Protein 3IFL (pdb70)

Sequence (439 aa):
DVLMTQTTPLSSLPPVSLGDQASSISSCRSSQSIVHSNGNTYLEWYLQKPGQSSPKLLIYKVSNRFSSGVPDRFSGSGSGTDDFTLKISRVEAEDLGIIYYCFQSSHVPLLTFGAGTKLELKGADAAPTVSIFPPSSEQLTSGGASVVCFLNNFYPKDINVKWKIDGSSERQNGVLNSWTDQDSKDSTYSMSSTLTLTKDEEYERHHNSSYTCEATHKTSTSPIVKKSFNRNEQVTLKESGPGIILKPSQTLSLTCSFSGFSLSTSGMSVGWIRQPSGLEWLAHIWWDDDKYYNPSSLKSRLTISKDTTSRRNQVFLKKITSVDDTADTATYYCARRTTTADYFAYWGQGTTLTVSSAKTTPPSVYPLAPGSASMVTLGCCLVKGYFPEPVTVTWNSGSSLSSGVHTFPAVLQSDLYTLSSSVTVPSSTWPSETVTCCNVAHPASSTKVDKKIVPRDAEFRHD

Radius of gyration: 24.7 Å; Cα contacts (8 Å, |Δi|>4): 1200; chains: 3; bounding box: 63×55×64 Å

B-factor: mean 15.8, std 7.46, range [4.6, 49.97]

Foldseek 3Di:
DKAWAKPPQEAADAFFDKDKIKIFIPWFQQAPVRFRFKWKWFDAPPDDIDTAATSFFHGDPPHDPQWGKDDGTGIIMIIGNGHDPVRFGWMWMWGDRDPPTDIYPTHGYAHDADFDFWDKDKDWADPVVVVVWWTKIKMKGDFGPDPDKDKWKDFQRHTDDPQKDKDKDAQDPPGRGIMMMIMRIDTSVVVVVTFKIWIWMDDPVDPGIDIDMDTPVD/DKAKAKDWDQEAEFQAKTKMKIAIPPDFQLDAFKKKWKWWAWCPIDTAKMAHNVGDIDGDVVQVVQWDKGDDRVSRMIMIMGGRDDQRPFTWMKMFMAGPVRGDRPYIHPTDGYGYFPDDADAWDKAWAADDPVQKGKIKIKTDFGDDDDKDKDKPVPPQDPQKDWDDWDDDPRGTITMMMHIGGPVDPPVPWIWMWMDDVVVPDTDIGIHDHD/DDDDDDD

Solvent-accessible surface area: 19887 Å² total; per-residue (Å²): 129,5,122,8,67,8,79,46,97,38,31,56,5,48,98,28,49,120,5,52,1,39,0,162,3,70,85,47,0,72,16,97,76,58,57,21,7,0,0,0,0,4,18,60,116,84,117,26,4,107,6,1,0,44,74,13,65,61,114,50,99,81,15,48,116,41,5,51,8,56,39,83,20,50,83,1,36,1,80,1,64,133,1,62,53,114,3,32,12,51,0,5,0,0,0,0,0,25,25,5,2,24,22,2,72,8,0,96,3,21,46,115,29,85,82,30,57,9,78,8,19,20,1,9,3,7,79,68,3,41,122,85,43,22,0,2,0,0,0,0,0,5,51,0,18,22,60,101,38,83,32,73,3,56,12,70,57,75,97,55,132,115,37,37,68,48,9,136,26,134,40,36,127,182,58,16,10,18,1,3,7,0,17,0,31,6,80,65,84,52,9,103,160,59,60,37,0,14,0,19,0,62,10,149,52,55,143,70,59,43,79,88,46,20,47,70,92,152,203,30,75,9,148,12,60,36,61,34,82,23,92,36,92,76,64,0,55,1,29,0,43,18,55,56,24,37,0,66,69,84,4,13,0,0,0,0,0,13,39,44,138,58,16,53,1,0,0,0,0,6,84,68,64,48,77,44,32,10,80,87,24,91,113,61,4,77,1,45,55,50,53,106,173,33,38,0,48,0,83,2,58,67,2,80,76,78,2,26,6,34,0,12,0,0,29,4,13,47,134,26,18,27,0,25,89,29,1,161,22,18,92,2,25,3,10,65,15,141,82,39,75,14,47,14,20,13,3,7,48,32,119,116,128,112,25,14,0,0,0,3,0,36,14,0,8,40,76,78,17,80,24,59,2,46,97,39,103,38,83,93,41,43,22,55,2,71,26,40,94,49,107,65,49,23,14,17,4,0,0,0,38,3,64,61,89,24,18,80,99,102,81,1,26,0,29,2,25,1,90,53,31,106,26,182,51,96,46,108,3,76,77,146,181,60,67,3,46,15,104

Structure (mmCIF, N/CA/C/O backbone):
data_3IFL
#
_entry.id   3IFL
#
_cell.length_a   42.97
_cell.length_b   85.98
_cell.length_c   57.45
_cell.angle_alpha   90.00
_cell.angle_beta   94.67
_cell.angle_gamma   90.00
#
_symmetry.space_group_name_H-M   'P 1 21 1'
#
loop_
_entity.id
_entity.type
_entity.pdbx_description
1 polymer '12A11 FAB antibody light chain'
2 polymer '12A11 FAB antibody heavy chain'
3 polymer 'Amyloid beta A4 protein'
4 water water
#
loop_
_atom_site.group_PDB
_atom_site.id
_atom_site.type_symbol
_atom_site.label_atom_id
_atom_site.label_alt_id
_atom_site.label_comp_id
_atom_site.label_asym_id
_atom_site.label_entity_id
_atom_site.label_seq_id
_atom_site.pdbx_PDB_ins_code
_atom_site.Cartn_x
_atom_site.Cartn_y
_atom_site.Cartn_z
_atom_site.occupancy
_atom_site.B_iso_or_equiv
_atom_site.auth_seq_id
_atom_site.auth_comp_id
_atom_site.auth_asym_id
_atom_site.auth_atom_id
_atom_site.pdbx_PDB_model_num
ATOM 1 N N . ASP A 1 1 ? 12.898 -12.803 19.884 1.00 20.49 1 ASP L N 1
ATOM 2 C CA . ASP A 1 1 ? 12.031 -11.586 19.896 1.00 18.70 1 ASP L CA 1
ATOM 3 C C . ASP A 1 1 ? 12.537 -10.588 18.868 1.00 17.91 1 ASP L C 1
ATOM 4 O O . ASP A 1 1 ? 13.730 -10.539 18.576 1.00 19.14 1 ASP L O 1
ATOM 9 N N . VAL A 1 2 ? 11.626 -9.781 18.330 1.00 15.20 2 VAL L N 1
ATOM 10 C CA . VAL A 1 2 ? 12.027 -8.688 17.454 1.00 13.47 2 VAL L CA 1
ATOM 11 C C . VAL A 1 2 ? 12.519 -7.515 18.292 1.00 14.00 2 VAL L C 1
ATOM 12 O O . VAL A 1 2 ? 11.764 -6.948 19.087 1.00 14.06 2 VAL L O 1
ATOM 16 N N . LEU A 1 3 ? 13.786 -7.152 18.118 1.00 12.32 3 LEU L N 1
ATOM 17 C CA . LEU A 1 3 ? 14.372 -6.057 18.870 1.00 13.36 3 LEU L CA 1
ATOM 18 C C . LEU A 1 3 ? 14.100 -4.754 18.133 1.00 11.89 3 LEU L C 1
ATOM 19 O O . LEU A 1 3 ? 14.298 -4.666 16.917 1.00 11.90 3 LEU L O 1
ATOM 24 N N . MET A 1 4 ? 13.602 -3.761 18.864 1.00 10.69 4 MET L N 1
ATOM 25 C CA . MET A 1 4 ? 13.299 -2.456 18.301 1.00 10.31 4 MET L CA 1
ATOM 26 C C . MET A 1 4 ? 14.322 -1.494 18.884 1.00 10.52 4 MET L C 1
ATOM 27 O O . MET A 1 4 ? 14.332 -1.264 20.099 1.00 11.00 4 MET L O 1
ATOM 32 N N . THR A 1 5 ? 15.220 -0.986 18.044 1.00 9.99 5 THR L N 1
ATOM 33 C CA . THR A 1 5 ? 16.293 -0.116 18.506 1.00 10.97 5 THR L CA 1
ATOM 34 C C . THR A 1 5 ? 16.009 1.332 18.131 1.00 8.77 5 THR L C 1
ATOM 35 O O . THR A 1 5 ? 16.049 1.684 16.960 1.00 9.64 5 THR L O 1
ATOM 39 N N . GLN A 1 6 ? 15.791 2.175 19.134 1.00 9.94 6 GLN L N 1
ATOM 40 C CA . GLN A 1 6 ? 15.579 3.599 18.927 1.00 11.07 6 GLN L CA 1
ATOM 41 C C . GLN A 1 6 ? 16.882 4.368 19.051 1.00 11.37 6 GLN L C 1
ATOM 42 O O . GLN A 1 6 ? 17.681 4.107 19.961 1.00 13.15 6 GLN L O 1
ATOM 48 N N . THR A 1 7 ? 17.067 5.331 18.153 1.00 11.23 7 THR L N 1
ATOM 49 C CA A THR A 1 7 ? 18.228 6.233 18.145 0.70 12.94 7 THR L CA 1
ATOM 50 C CA B THR A 1 7 ? 18.184 6.252 18.275 0.30 12.08 7 THR L CA 1
ATOM 51 C C . THR A 1 7 ? 17.725 7.657 17.913 1.00 12.98 7 THR L C 1
ATOM 52 O O . THR A 1 7 ? 17.003 7.882 16.932 1.00 14.18 7 THR L O 1
ATOM 59 N N . PRO A 1 8 ? 18.113 8.627 18.757 1.00 12.66 8 PRO L N 1
ATOM 60 C CA . PRO A 1 8 ? 18.894 8.457 19.974 1.00 13.04 8 PRO L CA 1
ATOM 61 C C . PRO A 1 8 ? 17.959 8.079 21.129 1.00 12.94 8 PRO L C 1
ATOM 62 O O . PRO A 1 8 ? 16.735 8.102 20.955 1.00 14.49 8 PRO L O 1
ATOM 66 N N . LEU A 1 9 ? 18.498 7.727 22.290 1.00 13.26 9 LEU L N 1
ATOM 67 C CA . LEU A 1 9 ? 17.669 7.466 23.459 1.00 12.65 9 LEU L CA 1
ATOM 68 C C . LEU A 1 9 ? 17.333 8.741 24.228 1.00 11.60 9 LEU L C 1
ATOM 69 O O . LEU A 1 9 ? 16.346 8.780 24.962 1.00 11.42 9 LEU L O 1
ATOM 74 N N . SER A 1 10 ? 18.152 9.776 24.042 1.00 11.53 10 SER L N 1
ATOM 75 C CA A SER A 1 10 ? 17.862 11.100 24.571 0.70 12.46 10 SER L CA 1
ATOM 76 C CA B SER A 1 10 ? 17.869 11.104 24.572 0.30 11.69 10 SER L CA 1
ATOM 77 C C . SER A 1 10 ? 18.037 12.122 23.453 1.00 11.82 10 SER L C 1
ATOM 78 O O . SER A 1 10 ? 19.043 12.109 22.746 1.00 11.91 10 SER L O 1
ATOM 83 N N . LEU A 1 11 ? 17.052 12.995 23.285 1.00 10.18 11 LEU L N 1
ATOM 84 C CA . LEU A 1 11 ? 17.090 13.965 22.207 1.00 11.01 11 LEU L CA 1
ATOM 85 C C . LEU A 1 11 ? 16.789 15.356 22.748 1.00 11.52 11 LEU L C 1
ATOM 86 O O . LEU A 1 11 ? 15.626 15.721 22.929 1.00 11.37 11 LEU L O 1
ATOM 91 N N . PRO A 1 12 ? 17.843 16.145 23.031 1.00 11.14 12 PRO L N 1
ATOM 92 C CA A PRO A 1 12 ? 17.644 17.521 23.473 0.50 12.55 12 PRO L CA 1
ATOM 93 C CA B PRO A 1 12 ? 17.673 17.527 23.471 0.50 12.53 12 PRO L CA 1
ATOM 94 C C . PRO A 1 12 ? 17.302 18.430 22.300 1.00 12.62 12 PRO L C 1
ATOM 95 O O . PRO A 1 12 ? 17.973 18.398 21.260 1.00 15.12 12 PRO L O 1
ATOM 102 N N . VAL A 1 13 ? 16.249 19.221 22.468 1.00 11.92 13 VAL L N 1
ATOM 103 C CA . VAL A 1 13 ? 15.817 20.148 21.414 1.00 13.54 13 VAL L CA 1
ATOM 104 C C . VAL A 1 13 ? 15.471 21.514 21.994 1.00 14.26 13 VAL L C 1
ATOM 105 O O . VAL A 1 13 ? 15.215 21.661 23.188 1.00 13.95 13 VAL L O 1
ATOM 109 N N . SER A 1 14 ? 15.464 22.522 21.131 1.00 15.29 14 SER L N 1
ATOM 110 C CA . SER A 1 14 ? 14.902 23.810 21.502 1.00 15.87 14 SER L CA 1
ATOM 111 C C . SER A 1 14 ? 13.469 23.850 20.971 1.00 14.26 14 SER L C 1
ATOM 112 O O . SER A 1 14 ? 13.192 23.264 19.917 1.00 13.91 14 SER L O 1
ATOM 115 N N . LEU A 1 15 ? 12.564 24.503 21.693 1.00 14.18 15 LEU L N 1
ATOM 116 C CA . LEU A 1 15 ? 11.206 24.679 21.187 1.00 14.34 15 LEU L CA 1
ATOM 117 C C . LEU A 1 15 ? 11.258 25.264 19.786 1.00 14.00 15 LEU L C 1
ATOM 118 O O . LEU A 1 15 ? 12.014 26.195 19.512 1.00 14.35 15 LEU L O 1
ATOM 123 N N . GLY A 1 16 ? 10.452 24.701 18.894 1.00 13.66 16 GLY L N 1
ATOM 124 C CA . GLY A 1 16 ? 10.413 25.156 17.508 1.00 13.42 16 GLY L CA 1
ATOM 125 C C . GLY A 1 16 ? 11.295 24.360 16.555 1.00 14.03 16 GLY L C 1
ATOM 126 O O . GLY A 1 16 ? 11.138 24.469 15.337 1.00 14.11 16 GLY L O 1
ATOM 127 N N . ASP A 1 17 ? 12.240 23.592 17.100 1.00 12.83 17 ASP L N 1
ATOM 128 C CA . ASP A 1 17 ? 13.171 22.778 16.309 1.00 14.85 17 ASP L CA 1
ATOM 129 C C . ASP A 1 17 ? 12.433 21.629 15.631 1.00 14.63 17 ASP L C 1
ATOM 130 O O . ASP A 1 17 ? 11.436 21.149 16.174 1.00 14.69 17 ASP L O 1
ATOM 135 N N . GLN A 1 18 ? 12.944 21.163 14.490 1.00 14.67 18 GLN L N 1
ATOM 136 C CA . GLN A 1 18 ? 12.484 19.900 13.900 1.00 15.56 18 GLN L CA 1
ATOM 137 C C . GLN A 1 18 ? 13.161 18.786 14.698 1.00 14.35 18 GLN L C 1
ATOM 138 O O . GLN A 1 18 ? 14.292 18.955 15.168 1.00 16.35 18 GLN L O 1
ATOM 144 N N . ALA A 1 19 ? 12.473 17.666 14.908 1.00 11.64 19 ALA L N 1
ATOM 145 C CA . ALA A 1 19 ? 13.057 16.533 15.617 1.00 11.69 19 ALA L CA 1
ATOM 146 C C . ALA A 1 19 ? 12.742 15.243 14.873 1.00 10.37 19 ALA L C 1
ATOM 147 O O . ALA A 1 19 ? 11.643 15.096 14.330 1.00 12.26 19 ALA L O 1
ATOM 149 N N . SER A 1 20 ? 13.695 14.316 14.896 1.00 11.22 20 SER L N 1
ATOM 150 C CA A SER A 1 20 ? 13.512 13.016 14.251 0.50 11.49 20 SER L CA 1
ATOM 151 C CA B SER A 1 20 ? 13.565 13.030 14.227 0.50 11.66 20 SER L CA 1
ATOM 152 C C . SER A 1 20 ? 14.050 11.900 15.144 1.00 11.07 20 SER L C 1
ATOM 153 O O . SER A 1 20 ? 15.118 12.013 15.765 1.00 11.57 20 SER L O 1
ATOM 158 N N . ILE A 1 21 ? 13.286 10.811 15.229 1.00 8.78 21 ILE L N 1
ATOM 159 C CA . ILE A 1 21 ? 13.656 9.636 16.016 1.00 9.95 21 ILE L CA 1
ATOM 160 C C . ILE A 1 21 ? 13.634 8.420 15.097 1.00 10.00 21 ILE L C 1
ATOM 161 O O . ILE A 1 21 ? 12.658 8.194 14.381 1.00 10.07 21 ILE L O 1
ATOM 166 N N A SER A 1 22 ? 14.724 7.659 15.127 0.70 9.44 22 SER L N 1
ATOM 167 N N B SER A 1 22 ? 14.713 7.647 15.115 0.30 10.08 22 SER L N 1
ATOM 168 C CA A SER A 1 22 ? 14.905 6.451 14.328 0.70 10.04 22 SER L CA 1
ATOM 169 C CA B SER A 1 22 ? 14.825 6.476 14.258 0.30 10.55 22 SER L CA 1
ATOM 170 C C A SER A 1 22 ? 14.440 5.237 15.125 0.70 9.52 22 SER L C 1
ATOM 171 C C B SER A 1 22 ? 14.546 5.205 15.055 0.30 10.27 22 SER L C 1
ATOM 172 O O A SER A 1 22 ? 14.679 5.148 16.330 0.70 8.52 22 SER L O 1
ATOM 173 O O B SER A 1 22 ? 14.999 5.060 16.189 0.30 10.00 22 SER L O 1
ATOM 178 N N . CYS A 1 23 ? 13.793 4.290 14.453 1.00 10.05 23 CYS L N 1
ATOM 179 C CA . CYS A 1 23 ? 13.472 3.005 15.064 1.00 10.49 23 CYS L CA 1
ATOM 180 C C . CYS A 1 23 ? 13.863 1.969 14.023 1.00 10.66 23 CYS L C 1
ATOM 181 O O . CYS A 1 23 ? 13.364 2.017 12.891 1.00 13.41 23 CYS L O 1
ATOM 184 N N . ARG A 1 24 ? 14.821 1.112 14.358 1.00 10.83 24 ARG L N 1
ATOM 185 C CA . ARG A 1 24 ? 15.225 0.029 13.458 1.00 12.04 24 ARG L CA 1
ATOM 186 C C . ARG A 1 24 ? 14.861 -1.311 14.075 1.00 11.05 24 ARG L C 1
ATOM 187 O O . ARG A 1 24 ? 15.226 -1.580 15.222 1.00 12.65 24 ARG L O 1
ATOM 195 N N . SER A 1 25 ? 14.126 -2.144 13.350 1.00 10.18 25 SER L N 1
ATOM 196 C CA . SER A 1 25 ? 13.762 -3.462 13.858 1.00 10.58 25 SER L CA 1
ATOM 197 C C . SER A 1 25 ? 14.744 -4.538 13.401 1.00 10.99 25 SER L C 1
ATOM 198 O O . SER A 1 25 ? 15.352 -4.418 12.334 1.00 12.40 25 SER L O 1
ATOM 201 N N . SER A 1 26 ? 14.898 -5.586 14.207 1.00 11.25 26 SER L N 1
ATOM 202 C CA . SER A 1 26 ? 15.845 -6.639 13.867 1.00 11.69 26 SER L CA 1
ATOM 203 C C . SER A 1 26 ? 15.352 -7.534 12.733 1.00 13.07 26 SER L C 1
ATOM 204 O O . SER A 1 26 ? 16.134 -8.303 12.161 1.00 15.64 26 SER L O 1
ATOM 207 N N . GLN A 1 27 ? 14.053 -7.479 12.441 1.00 13.03 27 GLN L N 1
ATOM 208 C CA . GLN A 1 27 ? 13.444 -8.208 11.332 1.00 14.33 27 GLN L CA 1
ATOM 209 C C . GLN A 1 27 ? 12.398 -7.286 10.732 1.00 13.32 27 GLN L C 1
ATOM 210 O O . GLN A 1 27 ? 11.882 -6.407 11.421 1.00 11.42 27 GLN L O 1
ATOM 216 N N . SER A 1 28 ? 12.051 -7.497 9.469 1.00 12.70 28 SER L N 1
ATOM 217 C CA . SER A 1 28 ? 11.006 -6.701 8.854 1.00 10.89 28 SER L CA 1
ATOM 218 C C . SER A 1 28 ? 9.674 -6.800 9.592 1.00 10.87 28 SER L C 1
ATOM 219 O O . SER A 1 28 ? 9.290 -7.869 10.071 1.00 11.18 28 SER L O 1
ATOM 222 N N . ILE A 1 29 ? 8.996 -5.659 9.690 1.00 10.68 29 ILE L N 1
ATOM 223 C CA . ILE A 1 29 ? 7.713 -5.554 10.372 1.00 10.62 29 ILE L CA 1
ATOM 224 C C . ILE A 1 29 ? 6.559 -5.812 9.398 1.00 11.35 29 ILE L C 1
ATOM 225 O O . ILE A 1 29 ? 5.389 -5.714 9.766 1.00 10.72 29 ILE L O 1
ATOM 230 N N . VAL A 1 30 ? 6.881 -6.165 8.151 1.00 11.29 30 VAL L N 1
ATOM 231 C CA . VAL A 1 30 ? 5.830 -6.565 7.227 1.00 12.77 30 VAL L CA 1
ATOM 232 C C . VAL A 1 30 ? 5.194 -7.881 7.669 1.00 13.69 30 VAL L C 1
ATOM 233 O O . VAL A 1 30 ? 5.889 -8.874 7.903 1.00 15.59 30 VAL L O 1
ATOM 237 N N . HIS A 1 31 ? 3.869 -7.855 7.790 1.00 12.95 31 HIS L N 1
ATOM 238 C CA . HIS A 1 31 ? 3.053 -9.008 8.175 1.00 13.81 31 HIS L CA 1
ATOM 239 C C . HIS A 1 31 ? 2.626 -9.765 6.915 1.00 15.38 31 HIS L C 1
ATOM 240 O O . HIS A 1 31 ? 2.602 -9.194 5.819 1.00 16.88 31 HIS L O 1
ATOM 247 N N . SER A 1 32 ? 2.254 -11.033 7.072 1.00 16.39 32 SER L N 1
ATOM 248 C CA . SER A 1 32 ? 1.785 -11.822 5.929 1.00 16.79 32 SER L CA 1
ATOM 249 C C . SER A 1 32 ? 0.586 -11.203 5.202 1.00 17.42 32 SER L C 1
ATOM 250 O O . SER A 1 32 ? 0.359 -11.477 4.017 1.00 18.46 32 SER L O 1
ATOM 253 N N . ASN A 1 33 ? -0.199 -10.370 5.876 1.00 15.75 33 ASN L N 1
ATOM 254 C CA . ASN A 1 33 ? -1.338 -9.747 5.201 1.00 16.11 33 ASN L CA 1
ATOM 255 C C . ASN A 1 33 ? -0.964 -8.506 4.397 1.00 16.11 33 ASN L C 1
ATOM 256 O O . ASN A 1 33 ? -1.826 -7.865 3.791 1.00 18.61 33 ASN L O 1
ATOM 261 N N . GLY A 1 34 ? 0.324 -8.178 4.398 1.00 16.24 34 GLY L N 1
ATOM 262 C CA . GLY A 1 34 ? 0.816 -7.063 3.592 1.00 16.47 34 GLY L CA 1
ATOM 263 C C . GLY A 1 34 ? 0.933 -5.747 4.344 1.00 16.48 34 GLY L C 1
ATOM 264 O O . GLY A 1 34 ? 1.540 -4.795 3.835 1.00 18.22 34 GLY L O 1
ATOM 265 N N . ASN A 1 35 ? 0.334 -5.668 5.529 1.00 13.86 35 ASN L N 1
ATOM 266 C CA . ASN A 1 35 ? 0.427 -4.442 6.321 1.00 12.35 35 ASN L CA 1
ATOM 267 C C . ASN A 1 35 ? 1.693 -4.464 7.162 1.00 11.68 35 ASN L C 1
ATOM 268 O O . ASN A 1 35 ? 2.240 -5.521 7.451 1.00 11.82 35 ASN L O 1
ATOM 273 N N . THR A 1 36 ? 2.149 -3.277 7.546 1.00 9.94 36 THR L N 1
ATOM 274 C CA . THR A 1 36 ? 3.314 -3.157 8.419 1.00 9.80 36 THR L CA 1
ATOM 275 C C . THR A 1 36 ? 2.844 -2.514 9.726 1.00 9.71 36 THR L C 1
ATOM 276 O O . THR A 1 36 ? 2.556 -1.318 9.767 1.00 9.83 36 THR L O 1
ATOM 280 N N . TYR A 1 37 ? 2.728 -3.330 10.773 1.00 8.84 37 TYR L N 1
ATOM 281 C CA . TYR A 1 37 ? 2.136 -2.890 12.034 1.00 8.76 37 TYR L CA 1
ATOM 282 C C . TYR A 1 37 ? 3.156 -2.251 12.968 1.00 8.64 37 TYR L C 1
ATOM 283 O O . TYR A 1 37 ? 3.585 -2.837 13.972 1.00 7.99 37 TYR L O 1
ATOM 292 N N . LEU A 1 38 ? 3.550 -1.041 12.591 1.00 7.45 38 LEU L N 1
ATOM 293 C CA . LEU A 1 38 ? 4.504 -0.250 13.329 1.00 7.33 38 LEU L CA 1
ATOM 294 C C . LEU A 1 38 ? 3.747 0.947 13.871 1.00 6.42 38 LEU L C 1
ATOM 295 O O . LEU A 1 38 ? 3.185 1.738 13.111 1.00 7.18 38 LEU L O 1
ATOM 300 N N . GLU A 1 39 ? 3.731 1.068 15.191 1.00 6.03 39 GLU L N 1
ATOM 301 C CA . GLU A 1 39 ? 3.006 2.129 15.887 1.00 5.96 39 GLU L CA 1
ATOM 302 C C . GLU A 1 39 ? 3.956 3.001 16.712 1.00 6.01 39 GLU L C 1
ATOM 303 O O . GLU A 1 39 ? 5.017 2.540 17.137 1.00 7.02 39 GLU L O 1
ATOM 309 N N . TRP A 1 40 ? 3.570 4.255 16.926 1.00 5.53 40 TRP L N 1
ATOM 310 C CA . TRP A 1 40 ? 4.346 5.148 17.790 1.00 6.00 40 TRP L CA 1
ATOM 311 C C . TRP A 1 40 ? 3.443 5.675 18.893 1.00 6.22 40 TRP L C 1
ATOM 312 O O . TRP A 1 40 ? 2.300 6.075 18.622 1.00 7.02 40 TRP L O 1
ATOM 323 N N . TYR A 1 41 ? 3.973 5.681 20.117 1.00 6.76 41 TYR L N 1
ATOM 324 C CA . TYR A 1 41 ? 3.274 6.114 21.339 1.00 6.29 41 TYR L CA 1
ATOM 325 C C . TYR A 1 41 ? 4.089 7.196 22.046 1.00 6.51 41 TYR L C 1
ATOM 326 O O . TYR A 1 41 ? 5.321 7.194 21.983 1.00 7.27 41 TYR L O 1
ATOM 335 N N . LEU A 1 42 ? 3.397 8.117 22.712 1.00 8.36 42 LEU L N 1
ATOM 336 C CA . LEU A 1 42 ? 4.027 9.129 23.548 1.00 7.66 42 LEU L CA 1
ATOM 337 C C . LEU A 1 42 ? 3.555 8.947 24.979 1.00 8.55 42 LEU L C 1
ATOM 338 O O . LEU A 1 42 ? 2.355 8.864 25.216 1.00 9.11 42 LEU L O 1
ATOM 343 N N . GLN A 1 43 ? 4.486 8.877 25.923 1.00 8.09 43 GLN L N 1
ATOM 344 C CA . GLN A 1 43 ? 4.115 8.802 27.325 1.00 9.18 43 GLN L CA 1
ATOM 345 C C . GLN A 1 43 ? 4.620 10.042 28.041 1.00 10.64 43 GLN L C 1
ATOM 346 O O . GLN A 1 43 ? 5.819 10.337 28.042 1.00 10.78 43 GLN L O 1
ATOM 352 N N . LYS A 1 44 ? 3.677 10.774 28.624 1.00 14.01 44 LYS L N 1
ATOM 353 C CA . LYS A 1 44 ? 4.007 11.966 29.391 1.00 17.97 44 LYS L CA 1
ATOM 354 C C . LYS A 1 44 ? 3.994 11.613 30.873 1.00 20.28 44 LYS L C 1
ATOM 355 O O . LYS A 1 44 ? 3.381 10.620 31.279 1.00 20.02 44 LYS L O 1
ATOM 361 N N . PRO A 1 45 ? 4.711 12.406 31.687 1.00 22.43 45 PRO L N 1
ATOM 362 C CA . PRO A 1 45 ? 4.743 12.180 33.124 1.00 24.04 45 PRO L CA 1
ATOM 363 C C . PRO A 1 45 ? 3.338 12.081 33.718 1.00 24.12 45 PRO L C 1
ATOM 364 O O . PRO A 1 45 ? 2.498 12.955 33.492 1.00 25.34 45 PRO L O 1
ATOM 368 N N . GLY A 1 46 ? 3.095 10.992 34.442 1.00 25.54 46 GLY L N 1
ATOM 369 C CA . GLY A 1 46 ? 1.814 10.758 35.103 1.00 25.97 46 GLY L CA 1
ATOM 370 C C . GLY A 1 46 ? 0.662 10.411 34.178 1.00 26.07 46 GLY L C 1
ATOM 371 O O . GLY A 1 46 ? -0.503 10.579 34.540 1.00 27.25 46 GLY L O 1
ATOM 372 N N . GLN A 1 47 ? 0.977 9.947 32.971 1.00 24.75 47 GLN L N 1
ATOM 373 C CA . GLN A 1 47 ? -0.057 9.550 32.025 1.00 22.50 47 GLN L CA 1
ATOM 374 C C . GLN A 1 47 ? 0.210 8.165 31.435 1.00 18.85 47 GLN L C 1
ATOM 375 O O . GLN A 1 47 ? 1.335 7.666 31.439 1.00 18.74 47 GLN L O 1
ATOM 381 N N . SER A 1 48 ? -0.860 7.542 30.962 1.00 16.20 48 SER L N 1
ATOM 382 C CA A SER A 1 48 ? -0.743 6.319 30.181 0.50 14.01 48 SER L CA 1
ATOM 383 C CA B SER A 1 48 ? -0.788 6.329 30.163 0.50 14.74 48 SER L CA 1
ATOM 384 C C . SER A 1 48 ? -0.199 6.698 28.807 1.00 12.98 48 SER L C 1
ATOM 385 O O . SER A 1 48 ? -0.340 7.844 28.375 1.00 12.49 48 SER L O 1
ATOM 390 N N . PRO A 1 49 ? 0.452 5.743 28.122 1.00 11.69 49 PRO L N 1
ATOM 391 C CA . PRO A 1 49 ? 0.911 6.085 26.781 1.00 10.58 49 PRO L CA 1
ATOM 392 C C . PRO A 1 49 ? -0.259 6.454 25.883 1.00 10.47 49 PRO L C 1
ATOM 393 O O . PRO A 1 49 ? -1.380 5.961 26.060 1.00 11.52 49 PRO L O 1
ATOM 397 N N . LYS A 1 50 ? 0.003 7.336 24.924 1.00 9.69 50 LYS L N 1
ATOM 398 C CA . LYS A 1 50 ? -1.020 7.743 23.974 1.00 11.25 50 LYS L CA 1
ATOM 399 C C . LYS A 1 50 ? -0.552 7.462 22.546 1.00 9.70 50 LYS L C 1
ATOM 400 O O . LYS A 1 50 ? 0.608 7.676 22.201 1.00 8.52 50 LYS L O 1
ATOM 406 N N . LEU A 1 51 ? -1.466 6.949 21.738 1.00 8.58 51 LEU L N 1
ATOM 407 C CA . LEU A 1 51 ? -1.199 6.623 20.336 1.00 7.05 51 LEU L CA 1
ATOM 408 C C . LEU A 1 51 ? -0.978 7.859 19.477 1.00 8.11 51 LEU L C 1
ATOM 409 O O . LEU A 1 51 ? -1.789 8.791 19.515 1.00 9.51 51 LEU L O 1
ATOM 414 N N . LEU A 1 52 ? 0.106 7.858 18.705 1.00 6.61 52 LEU L N 1
ATOM 415 C CA . LEU A 1 52 ? 0.359 8.916 17.728 1.00 7.24 52 LEU L CA 1
ATOM 416 C C . LEU A 1 52 ? 0.156 8.449 16.296 1.00 7.42 52 LEU L C 1
ATOM 417 O O . LEU A 1 52 ? -0.495 9.124 15.502 1.00 8.44 52 LEU L O 1
ATOM 422 N N . ILE A 1 53 ? 0.796 7.341 15.953 1.00 6.31 53 ILE L N 1
ATOM 423 C CA . ILE A 1 53 ? 0.876 6.894 14.572 1.00 6.69 53 ILE L CA 1
ATOM 424 C C . ILE A 1 53 ? 0.642 5.389 14.529 1.00 6.72 53 ILE L C 1
ATOM 425 O O . ILE A 1 53 ? 1.141 4.671 15.389 1.00 5.99 53 ILE L O 1
ATOM 430 N N . TYR A 1 54 ? -0.090 4.884 13.535 1.00 6.85 54 TYR L N 1
ATOM 431 C CA . TYR A 1 54 ? -0.243 3.449 13.343 1.00 7.19 54 TYR L CA 1
ATOM 432 C C . TYR A 1 54 ? 0.057 3.095 11.878 1.00 6.97 54 TYR L C 1
ATOM 433 O O . TYR A 1 54 ? 0.041 3.967 10.992 1.00 7.26 54 TYR L O 1
ATOM 442 N N . LYS A 1 55 ? 0.369 1.827 11.651 1.00 7.16 55 LYS L N 1
ATOM 443 C CA . LYS A 1 55 ? 0.781 1.335 10.340 1.00 7.94 55 LYS L CA 1
ATOM 444 C C . LYS A 1 55 ? 1.771 2.283 9.667 1.00 7.48 55 LYS L C 1
ATOM 445 O O . LYS A 1 55 ? 1.554 2.749 8.537 1.00 7.90 55 LYS L O 1
ATOM 451 N N . 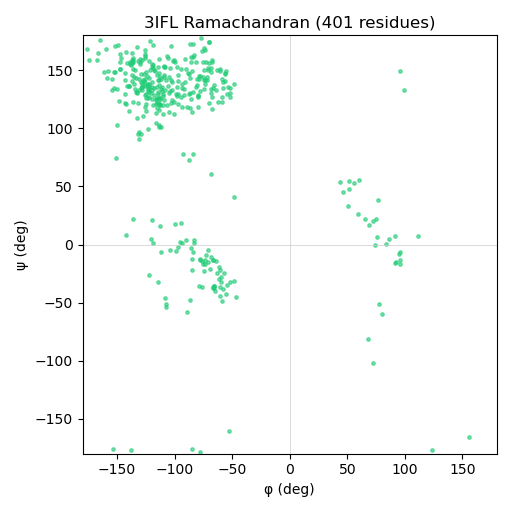VAL A 1 56 ? 2.833 2.571 10.418 1.00 6.88 56 VAL L N 1
ATOM 452 C CA . VAL A 1 56 ? 3.999 3.314 9.958 1.00 7.21 56 VAL L CA 1
ATOM 453 C C . VAL A 1 56 ? 3.778 4.818 9.867 1.00 8.20 56 VAL L C 1
ATOM 454 O O . VAL A 1 56 ? 4.569 5.594 10.402 1.00 7.53 56 VAL L O 1
ATOM 458 N N . SER A 1 57 ? 2.706 5.221 9.194 1.00 7.72 57 SER L N 1
ATOM 459 C CA . SER A 1 57 ? 2.591 6.613 8.767 1.00 7.54 57 SER L CA 1
ATOM 460 C C . SER A 1 57 ? 1.189 7.198 8.853 1.00 8.10 57 SER L C 1
ATOM 461 O O . SER A 1 57 ? 0.964 8.307 8.387 1.00 9.46 57 SER L O 1
ATOM 464 N N . ASN A 1 58 ? 0.253 6.471 9.459 1.00 7.23 58 ASN L N 1
ATOM 465 C CA . ASN A 1 58 ? -1.117 6.980 9.594 1.00 7.99 58 ASN L CA 1
ATOM 466 C C . ASN A 1 58 ? -1.271 7.670 10.927 1.00 8.94 58 ASN L C 1
ATOM 467 O O . ASN A 1 58 ? -1.090 7.050 11.982 1.00 7.96 58 ASN L O 1
ATOM 472 N N . ARG A 1 59 ? -1.582 8.957 10.896 1.00 9.41 59 ARG L N 1
ATOM 473 C CA . ARG A 1 59 ? -1.725 9.729 12.114 1.00 11.35 59 ARG L CA 1
ATOM 474 C C . ARG A 1 59 ? -3.074 9.440 12.765 1.00 10.97 59 ARG L C 1
ATOM 475 O O . ARG A 1 59 ? -4.111 9.458 12.099 1.00 12.08 59 ARG L O 1
ATOM 483 N N . PHE A 1 60 ? -3.083 9.182 14.068 1.00 11.61 60 PHE L N 1
ATOM 484 C CA . PHE A 1 60 ? -4.326 8.886 14.765 1.00 11.21 60 PHE L CA 1
ATOM 485 C C . PHE A 1 60 ? -5.170 10.160 14.899 1.00 12.01 60 PHE L C 1
ATOM 486 O O . PHE A 1 60 ? -4.632 11.248 15.024 1.00 10.93 60 PHE L O 1
ATOM 494 N N . SER A 1 61 ? -6.492 10.022 14.807 1.00 14.35 61 SER L N 1
ATOM 495 C CA A SER A 1 61 ? -7.394 11.158 14.967 0.50 15.68 61 SER L CA 1
ATOM 496 C CA B SER A 1 61 ? -7.405 11.154 14.979 0.50 15.45 61 SER L CA 1
ATOM 497 C C . SER A 1 61 ? -7.060 11.974 16.212 1.00 15.71 61 SER L C 1
ATOM 498 O O . SER A 1 61 ? -6.870 11.423 17.295 1.00 16.46 61 SER L O 1
ATOM 503 N N . GLY A 1 62 ? -6.976 13.296 16.050 1.00 15.27 62 GLY L N 1
A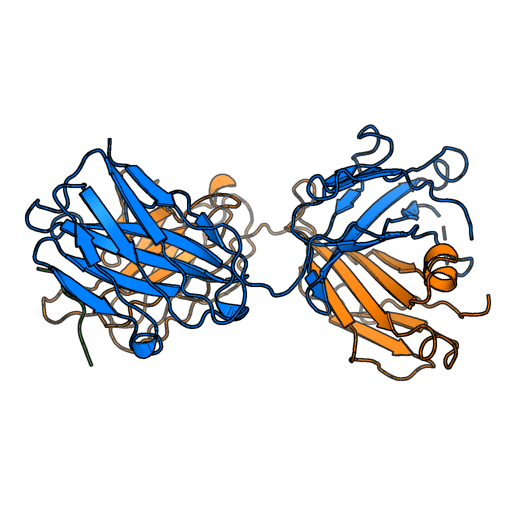TOM 504 C CA . GLY A 1 62 ? -6.674 14.175 17.168 1.00 15.41 62 GLY L CA 1
ATOM 505 C C . GLY A 1 62 ? -5.208 14.490 17.374 1.00 15.64 62 GLY L C 1
ATOM 506 O O . GLY A 1 62 ? -4.861 15.428 18.086 1.00 17.51 62 GLY L O 1
ATOM 507 N N . VAL A 1 63 ? -4.334 13.718 16.742 1.00 13.29 63 VAL L N 1
ATOM 508 C CA . VAL A 1 63 ? -2.910 13.986 16.834 1.00 12.78 63 VAL L CA 1
ATOM 509 C C . VAL A 1 63 ? -2.549 15.125 15.885 1.00 12.52 63 VAL L C 1
ATOM 510 O O . VAL A 1 63 ? -2.917 15.091 14.714 1.00 14.04 63 VAL L O 1
ATOM 514 N N . PRO A 1 64 ? -1.848 16.145 16.405 1.00 13.44 64 PRO L N 1
ATOM 515 C CA . PRO A 1 64 ? -1.459 17.301 15.601 1.00 13.31 64 PRO L CA 1
ATOM 516 C C . PRO A 1 64 ? -0.643 16.927 14.361 1.00 14.05 64 PRO L C 1
ATOM 517 O O . PRO A 1 64 ? 0.147 15.980 14.380 1.00 13.31 64 PRO L O 1
ATOM 521 N N . ASP A 1 65 ? -0.817 17.690 13.290 1.00 14.66 65 ASP L N 1
ATOM 522 C CA . ASP A 1 65 ? -0.198 17.409 12.006 1.00 15.26 65 ASP L CA 1
ATOM 523 C C . ASP A 1 65 ? 1.309 17.646 11.969 1.00 13.79 65 ASP L C 1
ATOM 524 O O . ASP A 1 65 ? 1.957 17.372 10.963 1.00 15.94 65 ASP L O 1
ATOM 529 N N . ARG A 1 66 ? 1.879 18.163 13.053 1.00 11.54 66 ARG L N 1
ATOM 530 C CA . ARG A 1 66 ? 3.328 18.308 13.131 1.00 9.65 66 ARG L CA 1
ATOM 531 C C . ARG A 1 66 ? 3.995 16.942 13.335 1.00 9.70 66 ARG L C 1
ATOM 532 O O . ARG A 1 66 ? 5.202 16.811 13.150 1.00 9.58 66 ARG L O 1
ATOM 540 N N . PHE A 1 67 ? 3.196 15.933 13.672 1.00 9.38 67 PHE L N 1
ATOM 541 C CA . PHE A 1 67 ? 3.721 14.565 13.811 1.00 9.06 67 PHE L CA 1
ATOM 542 C C . PHE A 1 67 ? 3.555 13.782 12.521 1.00 10.05 67 PHE L C 1
ATOM 543 O O . PHE A 1 67 ? 2.494 13.771 11.918 1.00 10.74 67 PHE L O 1
ATOM 551 N N . SER A 1 68 ? 4.609 13.077 12.135 1.00 9.88 68 SER L N 1
ATOM 552 C CA . SER A 1 68 ? 4.503 12.176 10.994 1.00 9.41 68 SER L CA 1
ATOM 553 C C . SER A 1 68 ? 5.406 10.982 11.191 1.00 10.39 68 SER L C 1
ATOM 554 O O . SER A 1 68 ? 6.369 11.023 11.959 1.00 10.93 68 SER L O 1
ATOM 557 N N . GLY A 1 69 ? 5.056 9.903 10.506 1.00 9.73 69 GLY L N 1
ATOM 558 C CA . GLY A 1 69 ? 5.840 8.681 10.563 1.00 8.66 69 GLY L CA 1
ATOM 559 C C . GLY A 1 69 ? 6.145 8.219 9.157 1.00 9.20 69 GLY L C 1
ATOM 560 O O . GLY A 1 69 ? 5.358 8.416 8.223 1.00 10.03 69 GLY L O 1
ATOM 561 N N . SER A 1 70 ? 7.314 7.610 9.007 1.00 7.96 70 SER L N 1
ATOM 562 C CA . SER A 1 70 ? 7.687 7.075 7.701 1.00 9.05 70 SER L CA 1
ATOM 563 C C . SER A 1 70 ? 8.574 5.859 7.817 1.00 8.05 70 SER L C 1
ATOM 564 O O . SER A 1 70 ? 8.995 5.489 8.913 1.00 7.69 70 SER L O 1
ATOM 567 N N . GLY A 1 71 ? 8.804 5.215 6.677 1.00 8.11 71 GLY L N 1
ATOM 568 C CA . GLY A 1 71 ? 9.748 4.108 6.611 1.00 8.32 71 GLY L CA 1
ATOM 569 C C . GLY A 1 71 ? 9.102 2.850 6.071 1.00 9.11 71 GLY L C 1
ATOM 570 O O . GLY A 1 71 ? 7.933 2.855 5.671 1.00 10.68 71 GLY L O 1
ATOM 571 N N . SER A 1 72 ? 9.882 1.776 6.050 1.00 9.73 72 SER L N 1
ATOM 572 C CA . SER A 1 72 ? 9.357 0.488 5.608 1.00 9.42 72 SER L CA 1
ATOM 573 C C . SER A 1 72 ? 10.356 -0.590 5.978 1.00 10.41 72 SER L C 1
ATOM 574 O O . SER A 1 72 ? 11.532 -0.315 6.202 1.00 11.00 72 SER L O 1
ATOM 577 N N . GLY A 1 73 ? 9.872 -1.824 6.062 1.00 11.44 73 GLY L N 1
ATOM 578 C CA . GLY A 1 73 ? 10.765 -2.954 6.305 1.00 11.43 73 GLY L CA 1
ATOM 579 C C . GLY A 1 73 ? 11.277 -2.984 7.728 1.00 10.96 73 GLY L C 1
ATOM 580 O O . GLY A 1 73 ? 10.565 -3.406 8.653 1.00 12.01 73 GLY L O 1
ATOM 581 N N . THR A 1 74 ? 12.517 -2.534 7.876 1.00 10.90 74 THR L N 1
ATOM 582 C CA . THR A 1 74 ? 13.174 -2.517 9.178 1.00 11.71 74 THR L CA 1
ATOM 583 C C . THR A 1 74 ? 13.552 -1.116 9.625 1.00 12.13 74 THR L C 1
ATOM 584 O O . THR A 1 74 ? 14.161 -0.953 10.685 1.00 12.73 74 THR L O 1
ATOM 588 N N . ASP A 1 75 ? 13.239 -0.102 8.828 1.00 10.77 75 ASP L N 1
ATOM 589 C CA A ASP A 1 75 ? 13.745 1.249 9.073 0.50 11.71 75 ASP L CA 1
ATOM 590 C CA B ASP A 1 75 ? 13.724 1.232 9.151 0.50 11.30 75 ASP L CA 1
ATOM 591 C C . ASP A 1 75 ? 12.616 2.270 9.142 1.00 11.03 75 ASP L C 1
ATOM 592 O O . ASP A 1 75 ? 11.962 2.531 8.129 1.00 11.58 75 ASP L O 1
ATOM 601 N N . PHE A 1 76 ? 12.412 2.851 10.321 1.00 8.31 76 PHE L N 1
ATOM 602 C CA . PHE A 1 76 ? 11.268 3.729 10.559 1.00 8.06 76 PHE L CA 1
ATOM 603 C C . PHE A 1 76 ? 11.726 5.025 11.193 1.00 7.42 76 PHE L C 1
ATOM 604 O O . PHE A 1 76 ? 12.746 5.066 11.863 1.00 8.18 76 PHE L O 1
ATOM 612 N N . THR A 1 77 ? 10.940 6.072 11.001 1.00 7.81 77 THR L N 1
ATOM 613 C CA . THR A 1 77 ? 11.258 7.378 11.558 1.00 8.99 77 THR L CA 1
ATOM 614 C C . THR A 1 77 ? 9.983 8.073 12.054 1.00 8.33 77 THR L C 1
ATOM 615 O O . THR A 1 77 ? 8.949 8.061 11.385 1.00 9.44 77 THR L O 1
ATOM 619 N N . LEU A 1 78 ? 10.068 8.675 13.242 1.00 7.00 78 LEU L N 1
ATOM 620 C CA . LEU A 1 78 ? 9.039 9.612 13.705 1.00 7.71 78 LEU L CA 1
ATOM 621 C C . LEU A 1 78 ? 9.623 11.005 13.571 1.00 7.63 78 LEU L C 1
ATOM 622 O O . LEU A 1 78 ? 10.739 11.267 14.022 1.00 9.38 78 LEU L O 1
ATOM 627 N N . LYS A 1 79 ? 8.870 11.902 12.950 1.00 8.18 79 LYS L N 1
ATOM 628 C CA . LYS A 1 79 ? 9.342 13.259 12.770 1.00 9.90 79 LYS L CA 1
ATOM 629 C C . LYS A 1 79 ? 8.358 14.234 13.413 1.00 9.02 79 LYS L C 1
ATOM 630 O O . LYS A 1 79 ? 7.134 14.070 13.291 1.00 10.05 79 LYS L O 1
ATOM 636 N N . ILE A 1 80 ? 8.897 15.242 14.098 1.00 9.42 80 ILE L N 1
ATOM 637 C CA . ILE A 1 80 ? 8.090 16.362 14.603 1.00 9.35 80 ILE L CA 1
ATOM 638 C C . ILE A 1 80 ? 8.553 17.621 13.883 1.00 10.08 80 ILE L C 1
ATOM 639 O O . ILE A 1 80 ? 9.710 18.012 13.990 1.00 10.82 80 ILE L O 1
ATOM 644 N N . SER A 1 81 ? 7.666 18.254 13.121 1.00 10.15 81 SER L N 1
ATOM 645 C CA . SER A 1 81 ? 8.115 19.359 12.275 1.00 11.80 81 SER L CA 1
ATOM 646 C C . SER A 1 81 ? 8.600 20.569 13.062 1.00 12.12 81 SER L C 1
ATOM 647 O O . SER A 1 81 ? 9.526 21.269 12.648 1.00 13.54 81 SER L O 1
ATOM 650 N N . ARG A 1 82 ? 7.947 20.820 14.188 1.00 12.95 82 ARG L N 1
ATOM 651 C CA . ARG A 1 82 ? 8.351 21.898 15.077 1.00 13.53 82 ARG L CA 1
ATOM 652 C C . ARG A 1 82 ? 7.979 21.411 16.462 1.00 12.48 82 ARG L C 1
ATOM 653 O O . ARG A 1 82 ? 6.826 21.075 16.707 1.00 15.26 82 ARG L O 1
ATOM 661 N N . VAL A 1 83 ? 8.938 21.345 17.374 1.00 10.81 83 VAL L N 1
ATOM 662 C CA . VAL A 1 83 ? 8.647 20.819 18.701 1.00 10.63 83 VAL L CA 1
ATOM 663 C C . VAL A 1 83 ? 7.963 21.860 19.586 1.00 10.47 83 VAL L C 1
ATOM 664 O O . VAL A 1 83 ? 8.461 22.988 19.720 1.00 11.92 83 VAL L O 1
ATOM 668 N N . GLU A 1 84 ? 6.833 21.478 20.173 1.00 8.62 84 GLU L N 1
ATOM 669 C CA . GLU A 1 84 ? 6.158 22.313 21.177 1.00 9.26 84 GLU L CA 1
ATOM 670 C C . GLU A 1 84 ? 6.465 21.762 22.563 1.00 10.15 84 GLU L C 1
ATOM 671 O O . GLU A 1 84 ? 6.815 20.590 22.721 1.00 10.15 84 GLU L O 1
ATOM 677 N N . ALA A 1 85 ? 6.329 22.603 23.586 1.00 10.62 85 ALA L N 1
ATOM 678 C CA . ALA A 1 85 ? 6.664 22.155 24.932 1.00 12.04 85 ALA L CA 1
ATOM 679 C C . ALA A 1 85 ? 5.827 20.965 25.384 1.00 12.48 85 ALA L C 1
ATOM 680 O O . ALA A 1 85 ? 6.310 20.117 26.134 1.00 12.73 85 ALA L O 1
ATOM 682 N N . GLU A 1 86 ? 4.578 20.891 24.933 1.00 10.70 86 GLU L N 1
ATOM 683 C CA . GLU A 1 86 ? 3.706 19.767 25.293 1.00 12.50 86 GLU L CA 1
ATOM 684 C C . GLU A 1 86 ? 4.162 18.447 24.670 1.00 11.03 86 GLU L C 1
ATOM 685 O O . GLU A 1 86 ? 3.649 17.390 25.038 1.00 13.44 86 GLU L O 1
ATOM 691 N N . ASP A 1 87 ? 5.115 18.523 23.746 1.00 10.67 87 ASP L N 1
ATOM 692 C CA . ASP A 1 87 ? 5.614 17.315 23.068 1.00 9.45 87 ASP L CA 1
ATOM 693 C C . ASP A 1 87 ? 6.715 16.616 23.862 1.00 10.46 87 ASP L C 1
ATOM 694 O O . ASP A 1 87 ? 7.083 15.485 23.550 1.00 10.01 87 ASP L O 1
ATOM 699 N N . LEU A 1 88 ? 7.243 17.283 24.882 1.00 10.09 88 LEU L N 1
ATOM 700 C CA . LEU A 1 88 ? 8.307 16.699 25.684 1.00 10.58 88 LEU L CA 1
ATOM 701 C C . LEU A 1 88 ? 7.772 15.494 26.443 1.00 10.39 88 LEU L C 1
ATOM 702 O O . LEU A 1 88 ? 6.661 15.500 26.978 1.00 11.08 88 LEU L O 1
ATOM 707 N N . GLY A 1 89 ? 8.569 14.433 26.460 1.00 9.44 89 GLY L N 1
ATOM 708 C CA . GLY A 1 89 ? 8.115 13.178 27.020 1.00 8.14 89 GLY L CA 1
ATOM 709 C C . GLY A 1 89 ? 8.903 12.043 26.401 1.00 8.23 89 GLY L C 1
ATOM 710 O O . GLY A 1 89 ? 9.923 12.267 25.764 1.00 9.04 89 GLY L O 1
ATOM 711 N N . ILE A 1 90 ? 8.405 10.823 26.583 1.00 7.36 90 ILE L N 1
ATOM 712 C CA A ILE A 1 90 ? 9.092 9.628 26.083 0.70 8.01 90 ILE L CA 1
ATOM 713 C CA B ILE A 1 90 ? 9.091 9.641 26.083 0.30 8.13 90 ILE L CA 1
ATOM 714 C C . ILE A 1 90 ? 8.311 9.004 24.934 1.00 7.35 90 ILE L C 1
ATOM 715 O O . ILE A 1 90 ? 7.118 8.720 25.070 1.00 8.17 90 ILE L O 1
ATOM 724 N N . TYR A 1 91 ? 9.003 8.815 23.818 1.00 7.54 91 TYR L N 1
ATOM 725 C CA . TYR A 1 91 ? 8.418 8.266 22.590 1.00 6.39 91 TYR L CA 1
ATOM 726 C C . TYR A 1 91 ? 8.841 6.828 22.428 1.00 6.90 91 TYR L C 1
ATOM 727 O O . TYR A 1 91 ? 10.023 6.522 22.556 1.00 7.78 91 TYR L O 1
ATOM 736 N N . TYR A 1 92 ? 7.880 5.952 22.140 1.00 7.08 92 TYR L N 1
ATOM 737 C CA . TYR A 1 92 ? 8.168 4.535 21.938 1.00 6.56 92 TYR L CA 1
ATOM 738 C C . TYR A 1 92 ? 7.688 4.119 20.565 1.00 7.65 92 TYR L C 1
ATOM 739 O O . TYR A 1 92 ? 6.537 4.376 20.208 1.00 7.82 92 TYR L O 1
ATOM 748 N N . CYS A 1 93 ? 8.534 3.434 19.816 1.00 6.41 93 CYS L N 1
ATOM 749 C CA . CYS A 1 93 ? 8.012 2.674 18.695 1.00 9.01 93 CYS L CA 1
ATOM 750 C C . CYS A 1 93 ? 7.578 1.302 19.201 1.00 7.84 93 CYS L C 1
ATOM 751 O O . CYS A 1 93 ? 7.992 0.832 20.259 1.00 7.67 93 CYS L O 1
ATOM 754 N N . PHE A 1 94 ? 6.741 0.644 18.414 1.00 6.16 94 PHE L N 1
ATOM 755 C CA . PHE A 1 94 ? 6.118 -0.595 18.829 1.00 6.53 94 PHE L CA 1
ATOM 756 C C . PHE A 1 94 ? 5.773 -1.392 17.586 1.00 6.54 94 PHE L C 1
ATOM 757 O O . PHE A 1 94 ? 5.218 -0.849 16.634 1.00 8.03 94 PHE L O 1
ATOM 765 N N . GLN A 1 95 ? 6.117 -2.676 17.586 1.00 6.09 95 GLN L N 1
ATOM 766 C CA . GLN A 1 95 ? 5.674 -3.533 16.496 1.00 6.65 95 GLN L CA 1
ATOM 767 C C . GLN A 1 95 ? 4.660 -4.547 16.995 1.00 6.66 95 GLN L C 1
ATOM 768 O O . GLN A 1 95 ? 4.866 -5.177 18.039 1.00 7.51 95 GLN L O 1
ATOM 774 N N . SER A 1 96 ? 3.569 -4.712 16.251 1.00 7.28 96 SER L N 1
ATOM 775 C CA . SER A 1 96 ? 2.574 -5.719 16.616 1.00 7.80 96 SER L CA 1
ATOM 776 C C . SER A 1 96 ? 2.381 -6.758 15.521 1.00 8.66 96 SER L C 1
ATOM 777 O O . SER A 1 96 ? 1.330 -7.416 15.481 1.00 9.95 96 SER L O 1
ATOM 780 N N . SER A 1 97 ? 3.364 -6.898 14.632 1.00 8.31 97 SER L N 1
ATOM 781 C CA . SER A 1 97 ? 3.318 -7.945 13.597 1.00 9.65 97 SER L CA 1
ATOM 782 C C . SER A 1 97 ? 3.708 -9.323 14.124 1.00 11.14 97 SER L C 1
ATOM 783 O O . SER A 1 97 ? 3.174 -10.334 13.666 1.00 11.54 97 SER L O 1
ATOM 786 N N . HIS A 1 98 ? 4.660 -9.366 15.045 1.00 10.02 98 HIS L N 1
ATOM 787 C CA . HIS A 1 98 ? 5.277 -10.621 15.477 1.00 11.74 98 HIS L CA 1
ATOM 788 C C . HIS A 1 98 ? 5.100 -10.807 16.963 1.00 12.10 98 HIS L C 1
ATOM 789 O O . HIS A 1 98 ? 5.176 -9.841 17.723 1.00 12.83 98 HIS L O 1
ATOM 796 N N . VAL A 1 99 ? 4.895 -12.051 17.378 1.00 10.70 99 VAL L N 1
ATOM 797 C CA . VAL A 1 99 ? 4.797 -12.389 18.800 1.00 10.40 99 VAL L CA 1
ATOM 798 C C . VAL A 1 99 ? 6.166 -12.785 19.357 1.00 10.66 99 VAL L C 1
ATOM 799 O O . VAL A 1 99 ? 6.844 -13.653 18.783 1.00 11.97 99 VAL L O 1
ATOM 803 N N . PRO A 1 100 ? 6.592 -12.181 20.482 1.00 10.04 100 PRO L N 1
ATOM 804 C CA . PRO A 1 100 ? 5.887 -11.180 21.287 1.00 9.48 100 PRO L CA 1
ATOM 805 C C . PRO A 1 100 ? 5.894 -9.791 20.677 1.00 9.14 100 PRO L C 1
ATOM 806 O O . PRO A 1 100 ? 6.856 -9.395 20.016 1.00 10.13 100 PRO L O 1
ATOM 810 N N A LEU A 1 101 ? 4.810 -9.060 20.911 0.50 8.50 101 LEU L N 1
ATOM 811 N N B LEU A 1 101 ? 4.810 -9.065 20.911 0.50 7.16 101 LEU L N 1
ATOM 812 C CA A LEU A 1 101 ? 4.715 -7.663 20.493 0.50 9.16 101 LEU L CA 1
ATOM 813 C CA B LEU A 1 101 ? 4.748 -7.674 20.491 0.50 6.69 101 LEU L CA 1
ATOM 814 C C A LEU A 1 101 ? 5.747 -6.890 21.309 0.50 8.57 101 LEU L C 1
ATOM 815 C C B LEU A 1 101 ? 5.840 -6.977 21.285 0.50 7.25 101 LEU L C 1
ATOM 816 O O A LEU A 1 101 ? 5.843 -7.093 22.523 0.50 8.70 101 LEU L O 1
ATOM 817 O O B LEU A 1 101 ? 6.089 -7.324 22.443 0.50 7.37 101 LEU L O 1
ATOM 826 N N . THR A 1 102 ? 6.534 -6.036 20.657 1.00 7.62 102 THR L N 1
ATOM 827 C CA . THR A 1 102 ? 7.683 -5.422 21.312 1.00 6.87 102 THR L CA 1
ATOM 828 C C . THR A 1 102 ? 7.800 -3.923 21.100 1.00 6.01 102 THR L C 1
ATOM 829 O O . THR A 1 102 ? 7.529 -3.400 20.013 1.00 6.85 102 THR L O 1
ATOM 833 N N . PHE A 1 103 ? 8.160 -3.223 22.173 1.00 5.93 103 PHE L N 1
ATOM 834 C CA . PHE A 1 103 ? 8.426 -1.796 22.157 1.00 6.22 103 PHE L CA 1
ATOM 835 C C . PHE A 1 103 ? 9.925 -1.516 22.060 1.00 7.18 103 PHE L C 1
ATOM 836 O O . PHE A 1 103 ? 10.750 -2.285 22.551 1.00 7.96 103 PHE L O 1
ATOM 844 N N . GLY A 1 104 ? 10.260 -0.359 21.495 1.00 6.84 104 GLY L N 1
ATOM 845 C CA . GLY A 1 104 ? 11.612 0.182 21.640 1.00 6.84 104 GLY L CA 1
ATOM 846 C C . GLY A 1 104 ? 11.825 0.633 23.080 1.00 7.72 104 GLY L C 1
ATOM 847 O O . GLY A 1 104 ? 10.887 0.655 23.875 1.00 8.08 104 GLY L O 1
ATOM 848 N N . ALA A 1 105 ? 13.047 1.045 23.404 1.00 7.29 105 ALA L N 1
ATOM 849 C CA . ALA A 1 105 ? 13.380 1.339 24.798 1.00 7.17 105 ALA L CA 1
ATOM 850 C C . ALA A 1 105 ? 12.821 2.662 25.284 1.00 9.65 105 ALA L C 1
ATOM 851 O O . ALA A 1 105 ? 12.843 2.936 26.488 1.00 12.38 105 ALA L O 1
ATOM 853 N N . GLY A 1 106 ? 12.371 3.489 24.344 1.00 9.18 106 GLY L N 1
ATOM 854 C CA . GLY A 1 106 ? 11.942 4.856 24.667 1.00 10.04 106 GLY L CA 1
ATOM 855 C C . GLY A 1 106 ? 13.030 5.874 24.349 1.00 10.81 106 GLY L C 1
ATOM 856 O O . GLY A 1 106 ? 14.208 5.674 24.676 1.00 14.12 106 GLY L O 1
ATOM 857 N N . THR A 1 107 ? 12.636 6.954 23.687 1.00 8.34 107 THR L N 1
ATOM 858 C CA . THR A 1 107 ? 13.475 8.122 23.425 1.00 8.20 107 THR L CA 1
ATOM 859 C C . THR A 1 107 ? 12.889 9.287 24.209 1.00 8.42 107 THR L C 1
ATOM 860 O O . THR A 1 107 ? 11.730 9.656 24.001 1.00 8.84 107 THR L O 1
ATOM 864 N N . LYS A 1 108 ? 13.693 9.862 25.102 1.00 9.68 108 LYS L N 1
ATOM 865 C CA . LYS A 1 108 ? 13.268 11.027 25.876 1.00 10.98 108 LYS L CA 1
ATOM 866 C C . LYS A 1 108 ? 13.511 12.296 25.069 1.00 9.47 108 LYS L C 1
ATOM 867 O O . LYS A 1 108 ? 14.666 12.624 24.775 1.00 10.85 108 LYS L O 1
ATOM 873 N N . LEU A 1 109 ? 12.436 12.986 24.695 1.00 8.21 109 LEU L N 1
ATOM 874 C CA . LEU A 1 109 ? 12.538 14.290 24.059 1.00 9.19 109 LEU L CA 1
ATOM 875 C C . LEU A 1 109 ? 12.614 15.321 25.176 1.00 9.23 109 LEU L C 1
ATOM 876 O O . LEU A 1 109 ? 11.682 15.430 25.974 1.00 9.75 109 LEU L O 1
ATOM 881 N N . GLU A 1 110 ? 13.728 16.046 25.230 1.00 9.86 110 GLU L N 1
ATOM 882 C CA . GLU A 1 110 ? 14.064 16.882 26.385 1.00 11.61 110 GLU L CA 1
ATOM 883 C C . GLU A 1 110 ? 14.503 18.253 25.888 1.00 11.22 110 GLU L C 1
ATOM 884 O O . GLU A 1 110 ? 14.679 18.449 24.692 1.00 10.92 110 GLU L O 1
ATOM 890 N N . LEU A 1 111 ? 14.647 19.208 26.801 1.00 11.74 111 LEU L N 1
ATOM 891 C CA . LEU A 1 111 ? 15.029 20.564 26.405 1.00 13.22 111 LEU L CA 1
ATOM 892 C C . LEU A 1 111 ? 16.529 20.776 26.406 1.00 14.11 111 LEU L C 1
ATOM 893 O O . LEU A 1 111 ? 17.222 20.287 27.295 1.00 15.79 111 LEU L O 1
ATOM 898 N N . LYS A 1 112 ? 17.026 21.497 25.406 1.00 14.25 112 LYS L N 1
ATOM 899 C CA . LYS A 1 112 ? 18.389 22.010 25.444 1.00 16.33 112 LYS L CA 1
ATOM 900 C C . LYS A 1 112 ? 18.451 23.178 26.418 1.00 15.98 112 LYS L C 1
ATOM 901 O O . LYS A 1 112 ? 17.546 24.012 26.495 1.00 17.14 112 LYS L O 1
ATOM 907 N N . GLY A 1 113 ? 19.549 23.234 27.155 1.00 17.07 113 GLY L N 1
ATOM 908 C CA . GLY A 1 113 ? 19.856 24.402 27.967 1.00 15.58 113 GLY L CA 1
ATOM 909 C C . GLY A 1 113 ? 21.331 24.716 27.821 1.00 15.04 113 GLY L C 1
ATOM 910 O O . GLY A 1 113 ? 22.042 24.085 27.045 1.00 15.33 113 GLY L O 1
ATOM 911 N N . ALA A 1 114 ? 21.784 25.723 28.561 1.00 15.79 114 ALA L N 1
ATOM 912 C CA . ALA A 1 114 ? 23.190 26.099 28.575 1.00 15.34 114 ALA L CA 1
ATOM 913 C C . ALA A 1 114 ? 23.965 25.074 29.394 1.00 13.92 114 ALA L C 1
ATOM 914 O O . ALA A 1 114 ? 23.445 24.560 30.383 1.00 14.65 114 ALA L O 1
ATOM 916 N N . ASP A 1 115 ? 25.190 24.767 28.982 1.00 13.21 115 ASP L N 1
ATOM 917 C CA . ASP A 1 115 ? 26.016 23.875 29.801 1.00 13.06 115 ASP L CA 1
ATOM 918 C C . ASP A 1 115 ? 26.194 24.501 31.185 1.00 13.38 115 ASP L C 1
ATOM 919 O O . ASP A 1 115 ? 26.323 25.724 31.310 1.00 14.71 115 ASP L O 1
ATOM 924 N N . ALA A 1 116 ? 26.187 23.674 32.232 1.00 11.91 116 ALA L N 1
ATOM 925 C CA . ALA A 1 116 ? 26.257 24.187 33.593 1.00 11.98 116 ALA L CA 1
ATOM 926 C C . ALA A 1 116 ? 26.955 23.156 34.462 1.00 10.90 116 ALA L C 1
ATOM 927 O O . ALA A 1 116 ? 26.619 21.976 34.406 1.00 10.59 116 ALA L O 1
ATOM 929 N N . ALA A 1 117 ? 27.898 23.603 35.290 1.00 10.26 117 ALA L N 1
ATOM 930 C CA . ALA A 1 117 ? 28.633 22.682 36.157 1.00 10.34 117 ALA L CA 1
ATOM 931 C C . ALA A 1 117 ? 27.804 22.294 37.371 1.00 9.70 117 ALA L C 1
ATOM 932 O O . ALA A 1 117 ? 27.047 23.105 37.898 1.00 10.39 117 ALA L O 1
ATOM 934 N N . PRO A 1 118 ? 27.941 21.044 37.827 1.00 9.57 118 PRO L N 1
ATOM 935 C CA . PRO A 1 118 ? 27.225 20.662 39.046 1.00 10.78 118 PRO L CA 1
ATOM 936 C C . PRO A 1 118 ? 27.763 21.350 40.282 1.00 10.85 118 PRO L C 1
ATOM 937 O O . PRO A 1 118 ? 28.966 21.619 40.389 1.00 11.08 118 PRO L O 1
ATOM 941 N N . THR A 1 119 ? 26.864 21.596 41.227 1.00 10.26 119 THR L N 1
ATOM 942 C CA . THR A 1 119 ? 27.260 22.006 42.562 1.00 10.03 119 THR L CA 1
ATOM 943 C C . THR A 1 119 ? 27.260 20.744 43.409 1.00 10.31 119 THR L C 1
ATOM 944 O O . THR A 1 119 ? 26.231 20.068 43.528 1.00 9.77 119 THR L O 1
ATOM 948 N N . VAL A 1 120 ? 28.411 20.416 43.987 1.00 9.83 120 VAL L N 1
ATOM 949 C CA . VAL A 1 120 ? 28.600 19.141 44.667 1.00 10.13 120 VAL L CA 1
ATOM 950 C C . VAL A 1 120 ? 28.700 19.384 46.167 1.00 9.41 120 VAL L C 1
ATOM 951 O O . VAL A 1 120 ? 29.464 20.247 46.594 1.00 10.40 120 VAL L O 1
ATOM 955 N N . SER A 1 121 ? 27.910 18.644 46.945 1.00 8.46 121 SER L N 1
ATOM 956 C CA . SER A 1 121 ? 27.924 18.765 48.392 1.00 8.74 121 SER L CA 1
ATOM 957 C C . SER A 1 121 ? 27.979 17.379 48.987 1.00 9.09 121 SER L C 1
ATOM 958 O O . SER A 1 121 ? 27.202 16.515 48.597 1.00 10.09 121 SER L O 1
ATOM 961 N N . ILE A 1 122 ? 28.882 17.155 49.939 1.00 8.69 122 ILE L N 1
ATOM 962 C CA . ILE A 1 122 ? 28.985 15.880 50.629 1.00 8.68 122 ILE L CA 1
ATOM 963 C C . ILE A 1 122 ? 28.584 16.014 52.104 1.00 8.49 122 ILE L C 1
ATOM 964 O O . ILE A 1 122 ? 28.852 17.046 52.734 1.00 9.22 122 ILE L O 1
ATOM 969 N N . PHE A 1 123 ? 27.936 14.978 52.641 1.00 8.64 123 PHE L N 1
ATOM 970 C CA . PHE A 1 123 ? 27.490 15.000 54.038 1.00 9.83 123 PHE L CA 1
ATOM 971 C C . PHE A 1 123 ? 27.862 13.720 54.762 1.00 10.08 123 PHE L C 1
ATOM 972 O O . PHE A 1 123 ? 27.599 12.627 54.277 1.00 10.68 123 PHE L O 1
ATOM 980 N N . PRO A 1 124 ? 28.476 13.855 55.946 1.00 11.94 124 PRO L N 1
ATOM 981 C CA . PRO A 1 124 ? 28.746 12.647 56.720 1.00 11.95 124 PRO L CA 1
ATOM 982 C C . PRO A 1 124 ? 27.464 12.110 57.343 1.00 11.71 124 PRO L C 1
ATOM 983 O O . PRO A 1 124 ? 26.452 12.815 57.371 1.00 12.69 124 PRO L O 1
ATOM 987 N N . PRO A 1 125 ? 27.525 10.893 57.898 1.00 11.65 125 PRO L N 1
ATOM 988 C CA . PRO A 1 125 ? 26.413 10.408 58.711 1.00 12.17 125 PRO L CA 1
ATOM 989 C C . PRO A 1 125 ? 26.113 11.373 59.858 1.00 13.38 125 PRO L C 1
ATOM 990 O O . PRO A 1 125 ? 27.014 11.980 60.467 1.00 13.40 125 PRO L O 1
ATOM 994 N N . SER A 1 126 ? 24.826 11.548 60.122 1.00 13.35 126 SER L N 1
ATOM 995 C CA . SER A 1 126 ? 24.404 12.410 61.206 1.00 13.39 126 SER L CA 1
ATOM 996 C C . SER A 1 126 ? 24.711 11.707 62.524 1.00 13.46 126 SER L C 1
ATOM 997 O O . SER A 1 126 ? 24.810 10.478 62.575 1.00 13.21 126 SER L O 1
ATOM 1000 N N . SER A 1 127 ? 24.836 12.489 63.595 1.00 15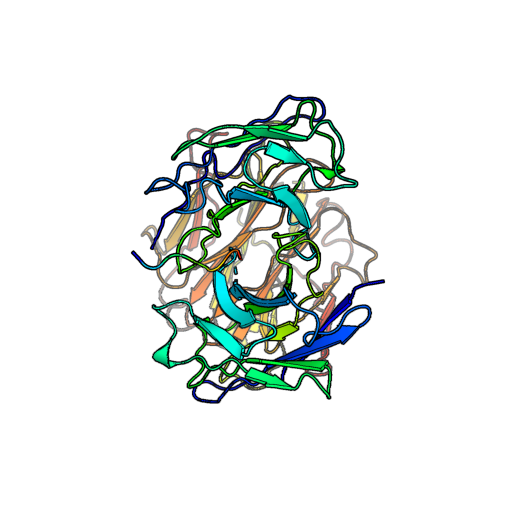.87 127 SER L N 1
ATOM 1001 C CA . SER A 1 127 ? 25.006 11.885 64.907 1.00 17.35 127 SER L CA 1
ATOM 1002 C C . SER A 1 127 ? 23.809 11.011 65.260 1.00 16.46 127 SER L C 1
ATOM 1003 O O . SER A 1 127 ? 23.965 9.936 65.846 1.00 17.72 127 SER L O 1
ATOM 1006 N N . GLU A 1 128 ? 22.612 11.444 64.861 1.00 16.89 128 GLU L N 1
ATOM 1007 C CA . GLU A 1 128 ? 21.433 10.622 65.104 1.00 17.01 128 GLU L CA 1
ATOM 1008 C C . GLU A 1 128 ? 21.527 9.263 64.424 1.00 15.68 128 GLU L C 1
ATOM 1009 O O . GLU A 1 128 ? 21.235 8.233 65.027 1.00 15.87 128 GLU L O 1
ATOM 1015 N N . GLN A 1 129 ? 21.966 9.231 63.167 1.00 13.92 129 GLN L N 1
ATOM 1016 C CA . GLN A 1 129 ? 22.095 7.942 62.514 1.00 13.78 129 GLN L CA 1
ATOM 1017 C C . GLN A 1 129 ? 23.185 7.063 63.136 1.00 13.43 129 GLN L C 1
ATOM 1018 O O . GLN A 1 129 ? 23.017 5.850 63.253 1.00 15.43 129 GLN L O 1
ATOM 1024 N N . LEU A 1 130 ? 24.281 7.693 63.546 1.00 15.50 130 LEU L N 1
ATOM 1025 C CA . LEU A 1 130 ? 25.369 6.941 64.163 1.00 17.32 130 LEU L CA 1
ATOM 1026 C C . LEU A 1 130 ? 24.979 6.331 65.511 1.00 19.36 130 LEU L C 1
ATOM 1027 O O . LEU A 1 130 ? 25.372 5.209 65.820 1.00 21.36 130 LEU L O 1
ATOM 1032 N N . THR A 1 131 ? 24.192 7.063 66.293 1.00 21.91 131 THR L N 1
ATOM 1033 C CA . THR A 1 131 ? 23.685 6.536 67.560 1.00 25.57 131 THR L CA 1
ATOM 1034 C C . THR A 1 131 ? 22.758 5.365 67.264 1.00 26.60 131 THR L C 1
ATOM 1035 O O . THR A 1 131 ? 22.781 4.331 67.939 1.00 28.05 131 THR L O 1
ATOM 1039 N N . SER A 1 132 ? 21.958 5.533 66.218 1.00 28.55 132 SER L N 1
ATOM 1040 C CA . SER A 1 132 ? 20.973 4.538 65.834 1.00 29.09 132 SER L CA 1
ATOM 1041 C C . SER A 1 132 ? 21.651 3.288 65.285 1.00 28.21 132 SER L C 1
ATOM 1042 O O . SER A 1 132 ? 21.059 2.215 65.274 1.00 29.55 132 SER L O 1
ATOM 1045 N N . GLY A 1 133 ? 22.893 3.429 64.830 1.00 27.42 133 GLY L N 1
ATOM 1046 C CA . GLY A 1 133 ? 23.699 2.272 64.455 1.00 24.57 133 GLY L CA 1
ATOM 1047 C C . GLY A 1 133 ? 24.034 2.060 62.991 1.00 24.77 133 GLY L C 1
ATOM 1048 O O . GLY A 1 133 ? 24.586 1.022 62.632 1.00 25.21 133 GLY L O 1
ATOM 1049 N N . GLY A 1 134 ? 23.707 3.027 62.138 1.00 22.19 134 GLY L N 1
ATOM 1050 C CA . GLY A 1 134 ? 23.986 2.908 60.701 1.00 20.93 134 GLY L CA 1
ATOM 1051 C C . GLY A 1 134 ? 24.871 4.048 60.221 1.00 16.76 134 GLY L C 1
ATOM 1052 O O . GLY A 1 134 ? 25.190 4.934 61.012 1.00 18.69 134 GLY L O 1
ATOM 1053 N N . ALA A 1 135 ? 25.294 4.022 58.954 1.00 15.88 135 ALA L N 1
ATOM 1054 C CA . ALA A 1 135 ? 26.120 5.108 58.426 1.00 14.35 135 ALA L CA 1
ATOM 1055 C C . ALA A 1 135 ? 25.932 5.358 56.929 1.00 13.45 135 ALA L C 1
ATOM 1056 O O . ALA A 1 135 ? 26.469 4.617 56.111 1.00 14.53 135 ALA L O 1
ATOM 1058 N N . SER A 1 136 ? 25.190 6.407 56.575 1.00 11.92 136 SER L N 1
ATOM 1059 C CA . SER A 1 136 ? 25.018 6.780 55.180 1.00 12.24 136 SER L CA 1
ATOM 1060 C C . SER A 1 136 ? 25.785 8.050 54.877 1.00 10.18 136 SER L C 1
ATOM 1061 O O . SER A 1 136 ? 25.726 9.028 55.631 1.00 10.61 136 SER L O 1
ATOM 1064 N N . VAL A 1 137 ? 26.528 8.025 53.774 1.00 9.48 137 VAL L N 1
ATOM 1065 C CA . VAL A 1 137 ? 27.254 9.193 53.326 1.00 9.90 137 VAL L CA 1
ATOM 1066 C C . VAL A 1 137 ? 26.537 9.676 52.068 1.00 9.55 137 VAL L C 1
ATOM 1067 O O . VAL A 1 137 ? 26.327 8.904 51.131 1.00 11.67 137 VAL L O 1
ATOM 1071 N N . VAL A 1 138 ? 26.118 10.935 52.055 1.00 9.03 138 VAL L N 1
ATOM 1072 C CA . VAL A 1 138 ? 25.281 11.427 50.964 1.00 8.79 138 VAL L CA 1
ATOM 1073 C C . VAL A 1 138 ? 26.015 12.497 50.171 1.00 9.01 138 VAL L C 1
ATOM 1074 O O . VAL A 1 138 ? 26.644 13.391 50.737 1.00 9.27 138 VAL L O 1
ATOM 1078 N N . CYS A 1 139 ? 25.943 12.399 48.848 1.00 9.09 139 CYS L N 1
ATOM 1079 C CA . CYS A 1 139 ? 26.489 13.429 47.969 1.00 9.29 139 CYS L CA 1
ATOM 1080 C C . CYS A 1 139 ? 25.406 13.942 47.015 1.00 9.14 139 CYS L C 1
ATOM 1081 O O . CYS A 1 139 ? 24.707 13.144 46.384 1.00 10.02 139 CYS L O 1
ATOM 1084 N N . PHE A 1 140 ? 25.241 15.256 46.936 1.00 7.09 140 PHE L N 1
ATOM 1085 C CA . PHE A 1 140 ? 24.308 15.859 45.981 1.00 9.17 140 PHE L CA 1
ATOM 1086 C C . PHE A 1 140 ? 25.132 16.469 44.869 1.00 9.57 140 PHE L C 1
ATOM 1087 O O . PHE A 1 140 ? 26.153 17.125 45.116 1.00 9.26 140 PHE L O 1
ATOM 1095 N N . LEU A 1 141 ? 24.684 16.249 43.641 1.00 8.92 141 LEU L N 1
ATOM 1096 C CA . LEU A 1 141 ? 25.295 16.826 42.448 1.00 9.56 141 LEU L CA 1
ATOM 1097 C C . LEU A 1 141 ? 24.159 17.579 41.779 1.00 9.25 141 LEU L C 1
ATOM 1098 O O . LEU A 1 141 ? 23.317 16.980 41.114 1.00 9.20 141 LEU L O 1
ATOM 1103 N N . ASN A 1 142 ? 24.116 18.888 41.975 1.00 8.76 142 ASN L N 1
ATOM 1104 C CA . ASN A 1 142 ? 22.904 19.645 41.652 1.00 8.92 142 ASN L CA 1
ATOM 1105 C C . ASN A 1 142 ? 23.045 20.639 40.513 1.00 9.46 142 ASN L C 1
ATOM 1106 O O . ASN A 1 142 ? 24.073 21.298 40.368 1.00 8.79 142 ASN L O 1
ATOM 1111 N N . ASN A 1 143 ? 21.992 20.735 39.706 1.00 9.61 143 ASN L N 1
ATOM 1112 C CA . ASN A 1 143 ? 21.816 21.777 38.697 1.00 11.33 143 ASN L CA 1
ATOM 1113 C C . ASN A 1 143 ? 22.900 21.808 37.630 1.00 10.37 143 ASN L C 1
ATOM 1114 O O . ASN A 1 143 ? 23.522 22.848 37.369 1.00 11.09 143 ASN L O 1
ATOM 1119 N N . PHE A 1 144 ? 23.082 20.660 36.976 1.00 9.05 144 PHE L N 1
ATOM 1120 C CA . PHE A 1 144 ? 24.051 20.560 35.898 1.00 8.40 144 PHE L CA 1
ATOM 1121 C C . PHE A 1 144 ? 23.388 20.317 34.540 1.00 8.33 144 PHE L C 1
ATOM 1122 O O . PHE A 1 144 ? 22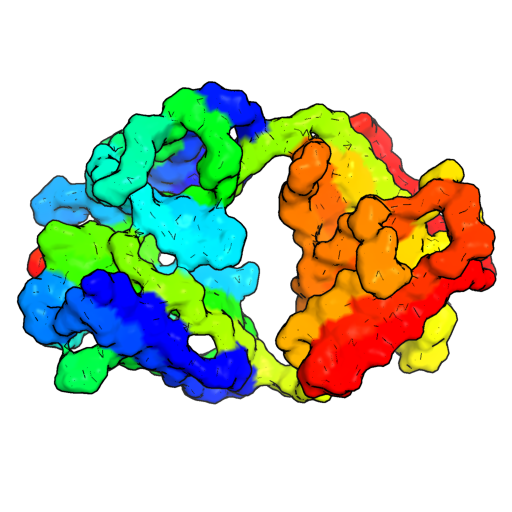.247 19.857 34.463 1.00 8.63 144 PHE L O 1
ATOM 1130 N N . TYR A 1 145 ? 24.115 20.633 33.479 1.00 8.27 145 TYR L N 1
ATOM 1131 C CA . TYR A 1 145 ? 23.661 20.387 32.105 1.00 9.06 145 TYR L CA 1
ATOM 1132 C C . TYR A 1 145 ? 24.907 20.219 31.240 1.00 9.29 145 TYR L C 1
ATOM 1133 O O . TYR A 1 145 ? 25.827 21.017 31.355 1.00 8.70 145 TYR L O 1
ATOM 1142 N N . PRO A 1 146 ? 24.954 19.202 30.362 1.00 9.72 146 PRO L N 1
ATOM 1143 C CA . PRO A 1 146 ? 23.940 18.182 30.079 1.00 10.05 146 PRO L CA 1
ATOM 1144 C C . PRO A 1 146 ? 23.897 17.103 31.144 1.00 10.15 146 PRO L C 1
ATOM 1145 O O . PRO A 1 146 ? 24.679 17.138 32.106 1.00 9.67 146 PRO L O 1
ATOM 1149 N N . LYS A 1 147 ? 22.971 16.162 30.982 1.00 11.02 147 LYS L N 1
ATOM 1150 C CA . LYS A 1 147 ? 22.686 15.178 32.028 1.00 12.14 147 LYS L CA 1
ATOM 1151 C C . LYS A 1 147 ? 23.781 14.134 32.239 1.00 12.94 147 LYS L C 1
ATOM 1152 O O . LYS A 1 147 ? 23.792 13.446 33.256 1.00 13.43 147 LYS L O 1
ATOM 1158 N N . ASP A 1 148 ? 24.698 14.027 31.288 1.00 12.49 148 ASP L N 1
ATOM 1159 C CA . ASP A 1 148 ? 25.785 13.058 31.340 1.00 14.38 148 ASP L CA 1
ATOM 1160 C C . ASP A 1 148 ? 26.793 13.430 32.418 1.00 13.17 148 ASP L C 1
ATOM 1161 O O . ASP A 1 148 ? 27.379 14.507 32.375 1.00 12.81 148 ASP L O 1
ATOM 1166 N N . ILE A 1 149 ? 27.002 12.518 33.372 1.00 12.41 149 ILE L N 1
ATOM 1167 C CA . ILE A 1 149 ? 27.884 12.798 34.499 1.00 13.44 149 ILE L CA 1
ATOM 1168 C C . ILE A 1 149 ? 28.376 11.484 35.099 1.00 13.29 149 ILE L C 1
ATOM 1169 O O . ILE A 1 149 ? 27.678 10.471 35.056 1.00 14.67 149 ILE L O 1
ATOM 1174 N N . ASN A 1 150 ? 29.585 11.521 35.645 1.00 14.46 150 ASN L N 1
ATOM 1175 C CA . ASN A 1 150 ? 30.135 10.362 36.334 1.00 16.06 150 ASN L CA 1
ATOM 1176 C C . ASN A 1 150 ? 30.391 10.709 37.790 1.00 14.64 150 ASN L C 1
ATOM 1177 O O . ASN A 1 150 ? 30.914 11.780 38.092 1.00 15.52 150 ASN L O 1
ATOM 1182 N N . VAL A 1 151 ? 29.999 9.816 38.689 1.00 13.24 151 VAL L N 1
ATOM 1183 C CA . VAL A 1 151 ? 30.302 9.993 40.104 1.00 12.90 151 VAL L CA 1
ATOM 1184 C C . VAL A 1 151 ? 31.143 8.812 40.582 1.00 12.78 151 VAL L C 1
ATOM 1185 O O . VAL A 1 151 ? 30.821 7.657 40.295 1.00 13.54 151 VAL L O 1
ATOM 1189 N N . LYS A 1 152 ? 32.212 9.128 41.304 1.00 12.59 152 LYS L N 1
ATOM 1190 C CA . LYS A 1 152 ? 33.104 8.124 41.876 1.00 13.03 152 LYS L CA 1
ATOM 1191 C C . LYS A 1 152 ? 33.266 8.433 43.355 1.00 11.58 152 LYS L C 1
ATOM 1192 O O . LYS A 1 152 ? 33.455 9.595 43.740 1.00 11.77 152 LYS L O 1
ATOM 1198 N N . TRP A 1 153 ? 33.180 7.383 44.166 1.00 9.39 153 TRP L N 1
ATOM 1199 C CA . TRP A 1 153 ? 33.420 7.466 45.606 1.00 8.30 153 TRP L CA 1
ATOM 1200 C C . TRP A 1 153 ? 34.801 6.917 45.908 1.00 8.89 153 TRP L C 1
ATOM 1201 O O . TRP A 1 153 ? 35.225 5.926 45.308 1.00 11.18 153 TRP L O 1
ATOM 1212 N N . LYS A 1 154 ? 35.497 7.578 46.824 1.00 7.91 154 LYS L N 1
ATOM 1213 C CA . LYS A 1 154 ? 36.736 7.029 47.373 1.00 9.75 154 LYS L CA 1
ATOM 1214 C C . LYS A 1 154 ? 36.652 7.008 48.894 1.00 10.02 154 LYS L C 1
ATOM 1215 O O . LYS A 1 154 ? 36.095 7.922 49.512 1.00 10.60 154 LYS L O 1
ATOM 1221 N N . ILE A 1 155 ? 37.181 5.940 49.477 1.00 9.84 155 ILE L N 1
ATOM 1222 C CA . ILE A 1 155 ? 37.324 5.828 50.917 1.00 10.29 155 ILE L CA 1
ATOM 1223 C C . ILE A 1 155 ? 38.822 5.669 51.191 1.00 10.31 155 ILE L C 1
ATOM 1224 O O . ILE A 1 155 ? 39.466 4.806 50.597 1.00 10.75 155 ILE L O 1
ATOM 1229 N N . ASP A 1 156 ? 39.365 6.542 52.028 1.00 10.30 156 ASP L N 1
ATOM 1230 C CA . ASP A 1 156 ? 40.803 6.578 52.276 1.00 10.03 156 ASP L CA 1
ATOM 1231 C C . ASP A 1 156 ? 41.578 6.611 50.976 1.00 11.41 156 ASP L C 1
ATOM 1232 O O . ASP A 1 156 ? 42.658 6.027 50.874 1.00 12.98 156 ASP L O 1
ATOM 1237 N N . GLY A 1 157 ? 41.009 7.255 49.958 1.00 11.78 157 GLY L N 1
ATOM 1238 C CA . GLY A 1 157 ? 41.734 7.490 48.706 1.00 13.27 157 GLY L CA 1
ATOM 1239 C C . GLY A 1 157 ? 41.632 6.351 47.720 1.00 14.95 157 GLY L C 1
ATOM 1240 O O . GLY A 1 157 ? 42.228 6.396 46.637 1.00 18.36 157 GLY L O 1
ATOM 1241 N N . SER A 1 158 ? 40.832 5.351 48.067 1.00 15.07 158 SER L N 1
ATOM 1242 C CA A SER A 1 158 ? 40.653 4.176 47.227 0.50 15.12 158 SER L CA 1
ATOM 1243 C CA B SER A 1 158 ? 40.644 4.149 47.260 0.50 15.31 158 SER L CA 1
ATOM 1244 C C . SER A 1 158 ? 39.211 4.067 46.741 1.00 14.75 158 SER L C 1
ATOM 1245 O O . SER A 1 158 ? 38.264 4.276 47.498 1.00 14.04 158 SER L O 1
ATOM 1250 N N . GLU A 1 159 ? 39.044 3.751 45.461 1.00 14.36 159 GLU L N 1
ATOM 1251 C CA . GLU A 1 159 ? 37.703 3.689 44.889 1.00 15.91 159 GLU L CA 1
ATOM 1252 C C . GLU A 1 159 ? 36.800 2.696 45.616 1.00 14.40 159 GLU L C 1
ATOM 1253 O O . GLU A 1 159 ? 37.202 1.576 45.927 1.00 16.67 159 GLU L O 1
ATOM 1259 N N . ARG A 1 160 ? 35.572 3.123 45.889 1.00 12.85 160 ARG L N 1
ATOM 1260 C CA . ARG A 1 160 ? 34.548 2.277 46.485 1.00 12.75 160 ARG L CA 1
ATOM 1261 C C . ARG A 1 160 ? 33.317 2.223 45.580 1.00 13.24 160 ARG L C 1
ATOM 1262 O O . ARG A 1 160 ? 32.781 3.272 45.189 1.00 12.25 160 ARG L O 1
ATOM 1270 N N . GLN A 1 161 ? 32.865 1.022 45.241 1.00 13.21 161 GLN L N 1
ATOM 1271 C CA . GLN A 1 161 ? 31.644 0.879 44.445 1.00 13.45 161 GLN L CA 1
ATOM 1272 C C . GLN A 1 161 ? 30.497 0.211 45.199 1.00 13.92 161 GLN L C 1
ATOM 1273 O O . GLN A 1 161 ? 29.327 0.536 44.996 1.00 14.43 161 GLN L O 1
ATOM 1279 N N . ASN A 1 162 ? 30.832 -0.704 46.100 1.00 14.34 162 ASN L N 1
ATOM 1280 C CA . ASN A 1 162 ? 29.796 -1.433 46.810 1.00 15.76 162 ASN L CA 1
ATOM 1281 C C . ASN A 1 162 ? 29.056 -0.502 47.753 1.00 14.49 162 ASN L C 1
ATOM 1282 O O . ASN A 1 162 ? 29.680 0.247 48.490 1.00 14.68 162 ASN L O 1
ATOM 1287 N N . GLY A 1 163 ? 27.730 -0.573 47.740 1.00 13.43 163 GLY L N 1
ATOM 1288 C CA . GLY A 1 163 ? 26.929 0.195 48.682 1.00 13.08 163 GLY L CA 1
ATOM 1289 C C . GLY A 1 163 ? 26.510 1.559 48.176 1.00 12.15 163 GLY L C 1
ATOM 1290 O O . GLY A 1 163 ? 25.944 2.352 48.925 1.00 12.83 163 GLY L O 1
ATOM 1291 N N . VAL A 1 164 ? 26.784 1.838 46.905 1.00 11.18 164 VAL L N 1
ATOM 1292 C CA . VAL A 1 164 ? 26.446 3.127 46.302 1.00 11.79 164 VAL L CA 1
ATOM 1293 C C . VAL A 1 164 ? 25.140 3.018 45.522 1.00 11.72 164 VAL L C 1
ATOM 1294 O O . VAL A 1 164 ? 24.977 2.132 44.671 1.00 13.81 164 VAL L O 1
ATOM 1298 N N . LEU A 1 165 ? 24.200 3.910 45.806 1.00 11.09 165 LEU L N 1
ATOM 1299 C CA . LEU A 1 165 ? 22.977 3.975 45.014 1.00 12.11 165 LEU L CA 1
ATOM 1300 C C . LEU A 1 165 ? 22.744 5.400 44.566 1.00 11.43 165 LEU L C 1
ATOM 1301 O O . LEU A 1 165 ? 22.855 6.328 45.372 1.00 10.74 165 LEU L O 1
ATOM 1306 N N . ASN A 1 166 ? 22.407 5.574 43.290 1.00 11.07 166 ASN L N 1
ATOM 1307 C CA . ASN A 1 166 ? 22.169 6.896 42.716 1.00 11.49 166 ASN L CA 1
ATOM 1308 C C . ASN A 1 166 ? 20.690 7.131 42.406 1.00 10.92 166 ASN L C 1
ATOM 1309 O O . ASN A 1 166 ? 19.932 6.191 42.142 1.00 11.63 166 ASN L O 1
ATOM 1314 N N . SER A 1 167 ? 20.278 8.392 42.434 1.00 10.64 167 SER L N 1
ATOM 1315 C CA . SER A 1 167 ? 18.917 8.775 42.067 1.00 10.41 167 SER L CA 1
ATOM 1316 C C . SER A 1 167 ? 18.941 10.106 41.333 1.00 11.36 167 SER L C 1
ATOM 1317 O O . SER A 1 167 ? 19.785 10.939 41.620 1.00 11.20 167 SER L O 1
ATOM 1320 N N . TRP A 1 168 ? 18.025 10.309 40.390 1.00 12.69 168 TRP L N 1
ATOM 1321 C CA . TRP A 1 168 ? 18.018 11.485 39.512 1.00 13.80 168 TRP L CA 1
ATOM 1322 C C . TRP A 1 168 ? 16.675 12.183 39.518 1.00 14.20 168 TRP L C 1
ATOM 1323 O O . TRP A 1 168 ? 15.637 11.517 39.513 1.00 14.95 168 TRP L O 1
ATOM 1334 N N . THR A 1 169 ? 16.674 13.510 39.482 1.00 14.14 169 THR L N 1
ATOM 1335 C CA . THR A 1 169 ? 15.445 14.265 39.266 1.00 15.78 169 THR L CA 1
ATOM 1336 C C . THR A 1 169 ? 15.133 14.354 37.778 1.00 16.42 169 THR L C 1
ATOM 1337 O O . THR A 1 169 ? 15.980 14.099 36.932 1.00 15.82 169 THR L O 1
ATOM 1341 N N . ASP A 1 170 ? 13.895 14.702 37.459 1.00 17.55 170 ASP L N 1
ATOM 1342 C CA . ASP A 1 170 ? 13.609 14.995 36.066 1.00 18.65 170 ASP L CA 1
ATOM 1343 C C . ASP A 1 170 ? 14.171 16.366 35.738 1.00 17.46 170 ASP L C 1
ATOM 1344 O O . ASP A 1 170 ? 14.559 17.125 36.630 1.00 17.00 170 ASP L O 1
ATOM 1349 N N . GLN A 1 171 ? 14.238 16.671 34.449 1.00 15.14 171 GLN L N 1
ATOM 1350 C CA . GLN A 1 171 ? 14.759 17.954 34.020 1.00 13.67 171 GLN L CA 1
ATOM 1351 C C . GLN A 1 171 ? 14.030 19.108 34.714 1.00 14.30 171 GLN L C 1
ATOM 1352 O O . GLN A 1 171 ? 12.794 19.107 34.795 1.00 14.21 171 GLN L O 1
ATOM 1358 N N . ASP A 1 172 ? 14.788 20.093 35.191 1.00 14.79 172 ASP L N 1
ATOM 1359 C CA . ASP A 1 172 ? 14.245 21.196 35.987 1.00 18.38 172 ASP L CA 1
ATOM 1360 C C . ASP A 1 172 ? 13.332 22.068 35.144 1.00 19.01 172 ASP L C 1
ATOM 1361 O O . ASP A 1 172 ? 13.674 22.437 34.021 1.00 17.57 172 ASP L O 1
ATOM 1366 N N . SER A 1 173 ? 12.180 22.409 35.717 1.00 20.39 173 SER L N 1
ATOM 1367 C CA . SER A 1 173 ? 11.154 23.164 35.009 1.00 21.86 173 SER L CA 1
ATOM 1368 C C . SER A 1 173 ? 11.468 24.657 34.914 1.00 23.19 173 SER L C 1
ATOM 1369 O O . SER A 1 173 ? 10.823 25.376 34.147 1.00 24.17 173 SER L O 1
ATOM 1372 N N . LYS A 1 174 ? 12.441 25.122 35.693 1.00 23.70 174 LYS L N 1
ATOM 1373 C CA . LYS A 1 174 ? 12.890 26.507 35.606 1.00 24.13 174 LYS L CA 1
ATOM 1374 C C . LYS A 1 174 ? 14.015 26.659 34.583 1.00 23.95 174 LYS L C 1
ATOM 1375 O O . LYS A 1 174 ? 13.873 27.389 33.600 1.00 24.63 174 LYS L O 1
ATOM 1381 N N . ASP A 1 175 ? 15.113 25.930 34.779 1.00 22.08 175 ASP L N 1
ATOM 1382 C CA . ASP A 1 175 ? 16.336 26.193 34.024 1.00 20.38 175 ASP L CA 1
ATOM 1383 C C . ASP A 1 175 ? 16.854 25.031 33.183 1.00 18.89 175 ASP L C 1
ATOM 1384 O O . ASP A 1 175 ? 17.941 25.124 32.607 1.00 18.16 175 ASP L O 1
ATOM 1389 N N . SER A 1 176 ? 16.087 23.945 33.145 1.00 17.44 176 SER L N 1
ATOM 1390 C CA . SER A 1 176 ? 16.391 22.783 32.296 1.00 16.47 176 SER L CA 1
ATOM 1391 C C . SER A 1 176 ? 17.626 21.982 32.710 1.00 14.72 176 SER L C 1
ATOM 1392 O O . SER A 1 176 ? 18.159 21.197 31.937 1.00 13.30 176 SER L O 1
ATOM 1395 N N . THR A 1 177 ? 18.078 22.188 33.938 1.00 12.15 177 THR L N 1
ATOM 1396 C CA . THR A 1 177 ? 19.203 21.410 34.446 1.00 10.93 177 THR L CA 1
ATOM 1397 C C . THR A 1 177 ? 18.717 20.096 35.054 1.00 9.87 177 THR L C 1
ATOM 1398 O O . THR A 1 177 ? 17.511 19.834 35.148 1.00 11.24 177 THR L O 1
ATOM 1402 N N . TYR A 1 178 ? 19.684 19.254 35.411 1.00 8.52 178 TYR L N 1
ATOM 1403 C CA . TYR A 1 178 ? 19.470 17.967 36.051 1.00 8.87 178 TYR L CA 1
ATOM 1404 C C . TYR A 1 178 ? 20.149 17.969 37.419 1.00 8.44 178 TYR L C 1
ATOM 1405 O O . TYR A 1 178 ? 21.111 18.700 37.657 1.00 9.41 178 TYR L O 1
ATOM 1414 N N . SER A 1 179 ? 19.648 17.136 38.317 1.00 8.52 179 SER L N 1
ATOM 1415 C CA . SER A 1 179 ? 20.325 16.901 39.594 1.00 9.16 179 SER L CA 1
ATOM 1416 C C . SER A 1 179 ? 20.336 15.420 39.939 1.00 9.57 179 SER L C 1
ATOM 1417 O O . SER A 1 179 ? 19.522 14.639 39.434 1.00 8.49 179 SER L O 1
ATOM 1420 N N . MET A 1 180 ? 21.287 15.017 40.776 1.00 10.43 180 MET L N 1
ATOM 1421 C CA . MET A 1 180 ? 21.366 13.624 41.168 1.00 12.35 180 MET L CA 1
ATOM 1422 C C . MET A 1 180 ? 21.887 13.515 42.586 1.00 11.26 180 MET L C 1
ATOM 1423 O O . MET A 1 180 ? 22.582 14.408 43.066 1.00 10.41 180 MET L O 1
ATOM 1428 N N . SER A 1 181 ? 21.477 12.454 43.264 1.00 8.23 181 SER L N 1
ATOM 1429 C CA . SER A 1 181 ? 22.054 12.117 44.550 1.00 8.64 181 SER L CA 1
ATOM 1430 C C . SER A 1 181 ? 22.810 10.808 44.419 1.00 9.45 181 SER L C 1
ATOM 1431 O O . SER A 1 181 ? 22.449 9.932 43.639 1.00 10.49 181 SER L O 1
ATOM 1434 N N . SER A 1 182 ? 23.884 10.692 45.186 1.00 9.38 182 SER L N 1
ATOM 1435 C CA . SER A 1 182 ? 24.671 9.476 45.256 1.00 9.81 182 SER L CA 1
ATOM 1436 C C . SER A 1 182 ? 24.891 9.186 46.727 1.00 9.73 182 SER L C 1
ATOM 1437 O O . SER A 1 182 ? 25.381 10.061 47.440 1.00 9.52 182 SER L O 1
ATOM 1440 N N . THR A 1 183 ? 24.460 8.013 47.175 1.00 9.32 183 THR L N 1
ATOM 1441 C CA . THR A 1 183 ? 24.512 7.697 48.593 1.00 10.32 183 THR L CA 1
ATOM 1442 C C . THR A 1 183 ? 25.280 6.412 48.828 1.00 10.34 183 THR L C 1
ATOM 1443 O O . THR A 1 183 ? 24.962 5.371 48.256 1.00 10.38 183 THR L O 1
ATOM 1447 N N . LEU A 1 184 ? 26.283 6.516 49.694 1.00 10.05 184 LEU L N 1
ATOM 1448 C CA . LEU A 1 184 ? 27.124 5.385 50.076 1.00 10.94 184 LEU L CA 1
ATOM 1449 C C . LEU A 1 184 ? 26.631 4.877 51.422 1.00 10.69 184 LEU L C 1
ATOM 1450 O O . LEU A 1 184 ? 26.734 5.595 52.413 1.00 11.55 184 LEU L O 1
ATOM 1455 N N . THR A 1 185 ? 26.060 3.675 51.454 1.00 10.94 185 THR L N 1
ATOM 1456 C CA . THR A 1 185 ? 25.536 3.124 52.696 1.00 13.56 185 THR L CA 1
ATOM 1457 C C . THR A 1 185 ? 26.502 2.074 53.225 1.00 13.99 185 THR L C 1
ATOM 1458 O O . THR A 1 185 ? 26.798 1.084 52.558 1.00 14.93 185 THR L O 1
ATOM 1462 N N . LEU A 1 186 ? 26.964 2.309 54.448 1.00 12.85 186 LEU L N 1
ATOM 1463 C CA . LEU A 1 186 ? 27.948 1.455 55.101 1.00 13.50 186 LEU L CA 1
ATOM 1464 C C . LEU A 1 186 ? 27.315 0.979 56.393 1.00 12.97 186 LEU L C 1
ATOM 1465 O O . LEU A 1 186 ? 26.405 1.615 56.913 1.00 14.42 186 LEU L O 1
ATOM 1470 N N . THR A 1 187 ? 27.804 -0.135 56.920 1.00 13.33 187 THR L N 1
ATOM 1471 C CA . THR A 1 187 ? 27.532 -0.427 58.321 1.00 14.13 187 THR L CA 1
ATOM 1472 C C . THR A 1 187 ? 28.334 0.569 59.164 1.00 13.57 187 THR L C 1
ATOM 1473 O O . THR A 1 187 ? 29.343 1.116 58.699 1.00 13.51 187 THR L O 1
ATOM 1477 N N . LYS A 1 188 ? 27.896 0.823 60.391 1.00 13.47 188 LYS L N 1
ATOM 1478 C CA . LYS A 1 188 ? 28.673 1.653 61.309 1.00 12.97 188 LYS L CA 1
ATOM 1479 C C . LYS A 1 188 ? 30.062 1.047 61.523 1.00 12.15 188 LYS L C 1
ATOM 1480 O O . LYS A 1 188 ? 31.069 1.770 61.580 1.00 11.58 188 LYS L O 1
ATOM 1486 N N . ASP A 1 189 ? 30.133 -0.277 61.593 1.00 13.44 189 ASP L N 1
ATOM 1487 C CA . ASP A 1 189 ? 31.422 -0.937 61.736 1.00 15.09 189 ASP L CA 1
ATOM 1488 C C . ASP A 1 189 ? 32.366 -0.569 60.596 1.00 13.82 189 ASP L C 1
ATOM 1489 O O . ASP A 1 189 ? 33.516 -0.207 60.835 1.00 12.84 189 ASP L O 1
ATOM 1494 N N A GLU A 1 190 ? 31.871 -0.651 59.360 0.50 12.81 190 GLU L N 1
ATOM 1495 N N B GLU A 1 190 ? 31.899 -0.625 59.353 0.50 12.57 190 GLU L N 1
ATOM 1496 C CA A GLU A 1 190 ? 32.652 -0.263 58.185 0.50 12.58 190 GLU L CA 1
ATOM 1497 C CA B GLU A 1 190 ? 32.807 -0.269 58.270 0.50 11.78 190 GLU L CA 1
ATOM 1498 C C A GLU A 1 190 ? 33.092 1.194 58.306 0.50 11.08 190 GLU L C 1
ATOM 1499 C C B GLU A 1 190 ? 33.113 1.233 58.262 0.50 10.79 190 GLU L C 1
ATOM 1500 O O A GLU A 1 190 ? 34.263 1.526 58.140 0.50 11.05 190 GLU L O 1
ATOM 1501 O O B GLU A 1 190 ? 34.236 1.641 57.975 0.50 10.63 190 GLU L O 1
ATOM 1512 N N . TYR A 1 191 ? 32.139 2.067 58.612 1.00 10.42 191 TYR L N 1
ATOM 1513 C CA . TYR A 1 191 ? 32.395 3.499 58.677 1.00 9.69 191 TYR L CA 1
ATOM 1514 C C . TYR A 1 191 ? 33.533 3.815 59.650 1.00 10.30 191 TYR L C 1
ATOM 1515 O O . TYR A 1 191 ? 34.382 4.679 59.394 1.00 10.04 191 TYR L O 1
ATOM 1524 N N . GLU A 1 192 ? 33.555 3.068 60.745 1.00 9.77 192 GLU L N 1
ATOM 1525 C CA . GLU A 1 192 ? 34.511 3.322 61.821 1.00 10.18 192 GLU L CA 1
ATOM 1526 C C . GLU A 1 192 ? 35.880 2.690 61.563 1.00 10.60 192 GLU L C 1
ATOM 1527 O O . GLU A 1 192 ? 36.779 2.803 62.394 1.00 11.05 192 GLU L O 1
ATOM 1533 N N . ARG A 1 193 ? 36.041 2.079 60.390 1.00 11.03 193 ARG L N 1
ATOM 1534 C CA . ARG A 1 193 ? 37.326 1.546 59.923 1.00 13.17 193 ARG L CA 1
ATOM 1535 C C . ARG A 1 193 ? 38.025 2.484 58.954 1.00 11.64 193 ARG L C 1
ATOM 1536 O O . ARG A 1 193 ? 39.151 2.198 58.545 1.00 12.22 193 ARG L O 1
ATOM 1544 N N . HIS A 1 194 ? 37.372 3.575 58.557 1.00 10.43 194 HIS L N 1
ATOM 1545 C CA A HIS A 1 194 ? 37.948 4.451 57.553 0.50 10.16 194 HIS L CA 1
ATOM 1546 C CA B HIS A 1 194 ? 37.895 4.462 57.520 0.50 10.73 194 HIS L CA 1
ATOM 1547 C C . HIS A 1 194 ? 37.788 5.922 57.903 1.00 9.98 194 HIS L C 1
ATOM 1548 O O . HIS A 1 194 ? 36.873 6.295 58.620 1.00 10.62 194 HIS L O 1
ATOM 1561 N N . ASN A 1 195 ? 38.697 6.741 57.379 1.00 10.00 195 ASN L N 1
ATOM 1562 C CA . ASN A 1 195 ? 38.779 8.151 57.768 1.00 10.49 195 ASN L CA 1
ATOM 1563 C C . ASN A 1 195 ? 38.324 9.185 56.750 1.00 9.80 195 ASN L C 1
ATOM 1564 O O . ASN A 1 195 ? 37.602 10.119 57.094 1.00 10.32 195 ASN L O 1
ATOM 1569 N N . SER A 1 196 ? 38.754 9.050 55.502 1.00 8.64 196 SER L N 1
ATOM 1570 C CA A SER A 1 196 ? 38.428 10.066 54.517 0.50 9.60 196 SER L CA 1
ATOM 1571 C CA B SER A 1 196 ? 38.484 10.047 54.473 0.50 10.15 196 SER L CA 1
ATOM 1572 C C . SER A 1 196 ? 37.391 9.514 53.552 1.00 10.10 196 SER L C 1
ATOM 1573 O O . SER A 1 196 ? 37.462 8.369 53.103 1.00 10.63 196 SER L O 1
ATOM 1578 N N . TYR A 1 197 ? 36.393 10.344 53.284 1.00 9.06 197 TYR L N 1
ATOM 1579 C CA . TYR A 1 197 ? 35.305 9.984 52.382 1.00 9.13 197 TYR L CA 1
ATOM 1580 C C . TYR A 1 197 ? 35.209 11.065 51.321 1.00 8.74 197 TYR L C 1
ATOM 1581 O O . TYR A 1 197 ? 35.145 12.251 51.649 1.00 9.73 197 TYR L O 1
ATOM 1590 N N . THR A 1 198 ? 35.195 10.639 50.058 1.00 8.49 198 THR L N 1
ATOM 1591 C CA . THR A 1 198 ? 35.251 11.553 48.920 1.00 9.88 198 THR L CA 1
ATOM 1592 C C . THR A 1 198 ? 34.228 11.207 47.847 1.00 9.85 198 THR L C 1
ATOM 1593 O O . THR A 1 198 ? 34.093 10.058 47.451 1.00 9.93 198 THR L O 1
ATOM 1597 N N . CYS A 1 199 ? 33.541 12.239 47.373 1.00 9.73 199 CYS L N 1
ATOM 1598 C CA . CYS A 1 199 ? 32.653 12.165 46.218 1.00 11.24 199 CYS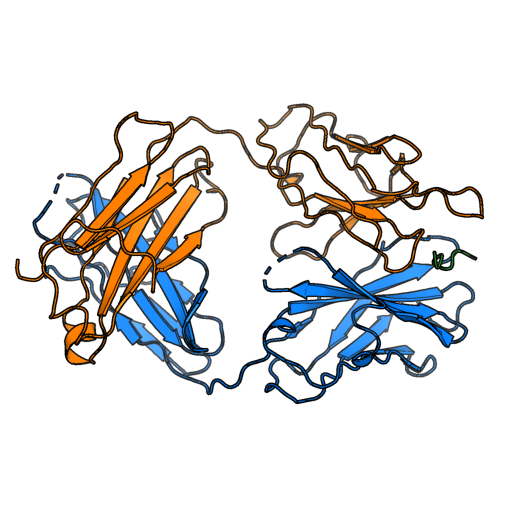 L CA 1
ATOM 1599 C C . CYS A 1 199 ? 33.279 13.001 45.108 1.00 11.34 199 CYS L C 1
ATOM 1600 O O . CYS A 1 199 ? 33.589 14.173 45.306 1.00 11.75 199 CYS L O 1
ATOM 1603 N N . GLU A 1 200 ? 33.463 12.372 43.951 1.00 11.65 200 GLU L N 1
ATOM 1604 C CA . GLU A 1 200 ? 34.114 13.002 42.798 1.00 14.29 200 GLU L CA 1
ATOM 1605 C C . GLU A 1 200 ? 33.197 12.963 41.593 1.00 13.40 200 GLU L C 1
ATOM 1606 O O . GLU A 1 200 ? 32.729 11.899 41.189 1.00 13.04 200 GLU L O 1
ATOM 1612 N N . ALA A 1 201 ? 32.970 14.136 41.016 1.00 12.06 201 ALA L N 1
ATOM 1613 C CA . ALA A 1 201 ? 32.093 14.275 39.858 1.00 11.86 201 ALA L CA 1
ATOM 1614 C C . ALA A 1 201 ? 32.852 14.718 38.616 1.00 12.14 201 ALA L C 1
ATOM 1615 O O . ALA A 1 201 ? 33.580 15.709 38.657 1.00 13.81 201 ALA L O 1
ATOM 1617 N N . THR A 1 202 ? 32.654 13.991 37.519 1.00 11.86 202 THR L N 1
ATOM 1618 C CA . THR A 1 202 ? 33.298 14.333 36.251 1.00 13.74 202 THR L CA 1
ATOM 1619 C C . THR A 1 202 ? 32.187 14.699 35.272 1.00 11.57 202 THR L C 1
ATOM 1620 O O . THR A 1 202 ? 31.224 13.948 35.108 1.00 12.43 202 THR L O 1
ATOM 1624 N N . HIS A 1 203 ? 32.320 15.892 34.692 1.00 11.79 203 HIS L N 1
ATOM 1625 C CA . HIS A 1 203 ? 31.291 16.473 33.838 1.00 10.62 203 HIS L CA 1
ATOM 1626 C C . HIS A 1 203 ? 32.000 17.305 32.769 1.00 11.21 203 HIS L C 1
ATOM 1627 O O . HIS A 1 203 ? 33.093 17.840 32.999 1.00 13.03 203 HIS L O 1
ATOM 1634 N N . LYS A 1 204 ? 31.383 17.425 31.599 1.00 12.45 204 LYS L N 1
ATOM 1635 C CA . LYS A 1 204 ? 32.083 18.053 30.478 1.00 13.22 204 LYS L CA 1
ATOM 1636 C C . LYS A 1 204 ? 32.438 19.523 30.679 1.00 13.49 204 LYS L C 1
ATOM 1637 O O . LYS A 1 204 ? 33.242 20.088 29.931 1.00 15.50 204 LYS L O 1
ATOM 1643 N N . THR A 1 205 ? 31.845 20.146 31.690 1.00 11.78 205 THR L N 1
ATOM 1644 C CA . THR A 1 205 ? 32.096 21.552 31.974 1.00 12.04 205 THR L CA 1
ATOM 1645 C C . THR A 1 205 ? 33.465 21.842 32.577 1.00 14.44 205 THR L C 1
ATOM 1646 O O . THR A 1 205 ? 33.825 23.012 32.713 1.00 14.89 205 THR L O 1
ATOM 1650 N N . SER A 1 206 ? 34.206 20.800 32.954 1.00 15.67 206 SER L N 1
ATOM 1651 C CA . SER A 1 206 ? 35.594 20.986 33.389 1.00 17.31 206 SER L CA 1
ATOM 1652 C C . SER A 1 206 ? 36.448 19.753 33.148 1.00 18.53 206 SER L C 1
ATOM 1653 O O . SER A 1 206 ? 35.959 18.626 33.211 1.00 19.57 206 SER L O 1
ATOM 1656 N N . THR A 1 207 ? 37.729 19.998 32.882 1.00 19.83 207 THR L N 1
ATOM 1657 C CA . THR A 1 207 ? 38.697 18.937 32.654 1.00 22.56 207 THR L CA 1
ATOM 1658 C C . THR A 1 207 ? 38.918 18.148 33.936 1.00 22.55 207 THR L C 1
ATOM 1659 O O . THR A 1 207 ? 39.091 16.931 33.914 1.00 25.13 207 THR L O 1
ATOM 1663 N N . SER A 1 208 ? 38.902 18.860 35.055 1.00 21.59 208 SER L N 1
ATOM 1664 C CA . SER A 1 208 ? 39.199 18.245 36.338 1.00 21.84 208 SER L CA 1
ATOM 1665 C C . SER A 1 208 ? 37.912 17.873 37.075 1.00 20.15 208 SER L C 1
ATOM 1666 O O . SER A 1 208 ? 36.926 18.618 37.045 1.00 18.55 208 SER L O 1
ATOM 1669 N N . PRO A 1 209 ? 37.921 16.711 37.746 1.00 18.57 209 PRO L N 1
ATOM 1670 C CA . PRO A 1 209 ? 36.763 16.339 38.540 1.00 17.88 209 PRO L CA 1
ATOM 1671 C C . PRO A 1 209 ? 36.524 17.328 39.675 1.00 15.41 209 PRO L C 1
ATOM 1672 O O . PRO A 1 209 ? 37.455 17.963 40.172 1.00 16.57 209 PRO L O 1
ATOM 1676 N N . ILE A 1 210 ? 35.264 17.482 40.063 1.00 13.31 210 ILE L N 1
ATOM 1677 C CA . ILE A 1 210 ? 34.943 18.234 41.264 1.00 13.06 210 ILE L CA 1
ATOM 1678 C C . ILE A 1 210 ? 35.042 17.251 42.423 1.00 13.20 210 ILE L C 1
ATOM 1679 O O . ILE A 1 210 ? 34.411 16.191 42.399 1.00 14.63 210 ILE L O 1
ATOM 1684 N N . VAL A 1 211 ? 35.843 17.600 43.421 1.00 12.12 211 VAL L N 1
ATOM 1685 C CA . VAL A 1 211 ? 36.170 16.696 44.517 1.00 12.23 211 VAL L CA 1
ATOM 1686 C C . VAL A 1 211 ? 35.696 17.306 45.825 1.00 12.29 211 VAL L C 1
ATOM 1687 O O . VAL A 1 211 ? 36.091 18.417 46.165 1.00 14.29 211 VAL L O 1
ATOM 1691 N N . LYS A 1 212 ? 34.802 16.610 46.528 1.00 9.61 212 LYS L N 1
ATOM 1692 C CA A LYS A 1 212 ? 34.380 17.034 47.854 0.50 10.00 212 LYS L CA 1
ATOM 1693 C CA B LYS A 1 212 ? 34.368 17.027 47.853 0.50 9.99 212 LYS L CA 1
ATOM 1694 C C . LYS A 1 212 ? 34.611 15.890 48.830 1.00 9.49 212 LYS L C 1
ATOM 1695 O O . LYS A 1 212 ? 34.250 14.745 48.558 1.00 10.20 212 LYS L O 1
ATOM 1706 N N . SER A 1 213 ? 35.225 16.214 49.961 1.00 10.18 213 SER L N 1
ATOM 1707 C CA . SER A 1 213 ? 35.550 15.210 50.963 1.00 9.15 213 SER L CA 1
ATOM 1708 C C . SER A 1 213 ? 35.236 15.701 52.366 1.00 10.62 213 SER L C 1
ATOM 1709 O O . SER A 1 213 ? 35.050 16.889 52.619 1.00 11.86 213 SER L O 1
ATOM 1712 N N . PHE A 1 214 ? 35.211 14.749 53.287 1.00 10.79 214 PHE L N 1
ATOM 1713 C CA . PHE A 1 214 ? 35.295 15.084 54.700 1.00 11.28 214 PHE L CA 1
ATOM 1714 C C . PHE A 1 214 ? 36.133 14.014 55.379 1.00 10.79 214 PHE L C 1
ATOM 1715 O O . PHE A 1 214 ? 36.399 12.940 54.821 1.00 10.84 214 PHE L O 1
ATOM 1723 N N . ASN A 1 215 ? 36.551 14.334 56.598 1.00 12.08 215 ASN L N 1
ATOM 1724 C CA . ASN A 1 215 ? 37.246 13.387 57.455 1.00 11.12 215 ASN L CA 1
ATOM 1725 C C . ASN A 1 215 ? 36.321 13.030 58.606 1.00 11.69 215 ASN L C 1
ATOM 1726 O O . ASN A 1 215 ? 35.762 13.927 59.242 1.00 11.17 215 ASN L O 1
ATOM 1731 N N . ARG A 1 216 ? 36.187 11.736 58.877 1.00 10.04 216 ARG L N 1
ATOM 1732 C CA . ARG A 1 216 ? 35.258 11.206 59.886 1.00 12.07 216 ARG L CA 1
ATOM 1733 C C . ARG A 1 216 ? 35.419 11.873 61.250 1.00 12.80 216 ARG L C 1
ATOM 1734 O O . ARG A 1 216 ? 34.451 12.044 62.002 1.00 13.03 216 ARG L O 1
ATOM 1742 N N . ASN A 1 217 ? 36.652 12.261 61.563 1.00 12.77 217 ASN L N 1
ATOM 1743 C CA . ASN A 1 217 ? 36.962 12.719 62.913 1.00 14.44 217 ASN L CA 1
ATOM 1744 C C . ASN A 1 217 ? 36.890 14.226 63.076 1.00 15.36 217 ASN L C 1
ATOM 1745 O O . ASN A 1 217 ? 37.175 14.731 64.158 1.00 16.28 217 ASN L O 1
ATOM 1750 N N . GLU A 1 218 ? 36.523 14.943 62.021 1.00 16.48 218 GLU L N 1
ATOM 1751 C CA . GLU A 1 218 ? 36.638 16.398 62.041 1.00 18.43 218 GLU L CA 1
ATOM 1752 C C . GLU A 1 218 ? 35.335 17.082 61.655 1.00 20.37 218 GLU L C 1
ATOM 1753 O O . GLU A 1 218 ? 34.902 16.976 60.506 1.00 21.93 218 GLU L O 1
ATOM 1759 N N . GLN B 2 1 ? -18.578 6.513 25.119 1.00 29.50 1 GLN H N 1
ATOM 1760 C CA . GLN B 2 1 ? -17.147 6.764 25.465 1.00 27.97 1 GLN H CA 1
ATOM 1761 C C . GLN B 2 1 ? -16.468 5.489 25.982 1.00 25.91 1 GLN H C 1
ATOM 1762 O O . GLN B 2 1 ? -16.920 4.884 26.957 1.00 25.98 1 GLN H O 1
ATOM 1768 N N . VAL B 2 2 ? -15.389 5.078 25.320 1.00 22.67 2 VAL H N 1
ATOM 1769 C CA . VAL B 2 2 ? -14.660 3.865 25.698 1.00 19.68 2 VAL H CA 1
ATOM 1770 C C . VAL B 2 2 ? -13.737 4.135 26.883 1.00 18.77 2 VAL H C 1
ATOM 1771 O O . VAL B 2 2 ? -12.928 5.061 26.849 1.00 18.05 2 VAL H O 1
ATOM 1775 N N . THR B 2 3 ? -13.860 3.330 27.938 1.00 17.51 3 THR H N 1
ATOM 1776 C CA . THR B 2 3 ? -12.885 3.373 29.026 1.00 16.94 3 THR H CA 1
ATOM 1777 C C . THR B 2 3 ? -12.503 1.965 29.457 1.00 14.53 3 THR H C 1
ATOM 1778 O O . THR B 2 3 ? -13.288 1.031 29.338 1.00 14.22 3 THR H O 1
ATOM 1782 N N . LEU B 2 4 ? -11.274 1.832 29.949 1.00 13.40 4 LEU H N 1
ATOM 1783 C CA . LEU B 2 4 ? -10.811 0.607 30.582 1.00 13.06 4 LEU H CA 1
ATOM 1784 C C . LEU B 2 4 ? -10.252 0.951 31.955 1.00 12.36 4 LEU H C 1
ATOM 1785 O O . LEU B 2 4 ? -9.699 2.036 32.154 1.00 12.63 4 LEU H O 1
ATOM 1790 N N . LYS B 2 5 ? -10.422 0.037 32.913 1.00 12.02 5 LYS H N 1
ATOM 1791 C CA . LYS B 2 5 ? -9.932 0.244 34.268 1.00 13.00 5 LYS H CA 1
ATOM 1792 C C . LYS B 2 5 ? -9.394 -1.043 34.888 1.00 11.65 5 LYS H C 1
ATOM 1793 O O . LYS B 2 5 ? -10.115 -2.042 34.993 1.00 12.78 5 LYS H O 1
ATOM 1799 N N . GLU B 2 6 ? -8.124 -0.994 35.271 1.00 10.69 6 GLU H N 1
ATOM 1800 C CA . GLU B 2 6 ? -7.440 -2.120 35.892 1.00 11.21 6 GLU H CA 1
ATOM 1801 C C . GLU B 2 6 ? -7.657 -2.125 37.392 1.00 11.33 6 GLU H C 1
ATOM 1802 O O . GLU B 2 6 ? -7.692 -1.075 38.033 1.00 12.62 6 GLU H O 1
ATOM 1808 N N . SER B 2 7 ? -7.787 -3.317 37.961 1.00 12.30 7 SER H N 1
ATOM 1809 C CA . SER B 2 7 ? -7.759 -3.429 39.406 1.00 12.31 7 SER H CA 1
ATOM 1810 C C . SER B 2 7 ? -6.841 -4.572 39.819 1.00 12.97 7 SER H C 1
ATOM 1811 O O . SER B 2 7 ? -6.756 -5.591 39.142 1.00 13.08 7 SER H O 1
ATOM 1814 N N . GLY B 2 8 ? -6.137 -4.370 40.923 1.00 12.06 8 GLY H N 1
ATOM 1815 C CA . GLY B 2 8 ? -5.232 -5.375 41.461 1.00 13.37 8 GLY H CA 1
ATOM 1816 C C . GLY B 2 8 ? -5.081 -5.198 42.957 1.00 13.41 8 GLY H C 1
ATOM 1817 O O . GLY B 2 8 ? -5.741 -4.350 43.558 1.00 14.62 8 GLY H O 1
ATOM 1818 N N . PRO B 2 9 ? -4.211 -6.002 43.573 1.00 12.26 9 PRO H N 1
ATOM 1819 C CA . PRO B 2 9 ? -4.099 -6.045 45.030 1.00 12.99 9 PRO H CA 1
ATOM 1820 C C . PRO B 2 9 ? -3.218 -4.977 45.660 1.00 13.40 9 PRO H C 1
ATOM 1821 O O . PRO B 2 9 ? -3.172 -4.869 46.888 1.00 13.78 9 PRO H O 1
ATOM 1825 N N . GLY B 2 10 ? -2.531 -4.187 44.843 1.00 11.74 10 GLY H N 1
ATOM 1826 C CA . GLY B 2 10 ? -1.623 -3.172 45.370 1.00 11.70 10 GLY H CA 1
ATOM 1827 C C . GLY B 2 10 ? -0.266 -3.692 45.803 1.00 11.80 10 GLY H C 1
ATOM 1828 O O . GLY B 2 10 ? 0.770 -3.233 45.311 1.00 10.64 10 GLY H O 1
ATOM 1829 N N . ILE B 2 11 ? -0.268 -4.612 46.767 1.00 11.68 11 ILE H N 1
ATOM 1830 C CA A ILE B 2 11 ? 0.950 -5.211 47.302 0.70 12.16 11 ILE H CA 1
ATOM 1831 C CA B ILE B 2 11 ? 0.965 -5.221 47.260 0.30 11.19 11 ILE H CA 1
ATOM 1832 C C . ILE B 2 11 ? 0.749 -6.720 47.385 1.00 11.57 11 ILE H C 1
ATOM 1833 O O . ILE B 2 11 ? -0.331 -7.177 47.772 1.00 13.22 11 ILE H O 1
ATOM 1842 N N . LEU B 2 12 ? 1.778 -7.466 47.007 1.00 9.27 12 LEU H N 1
ATOM 1843 C CA . LEU B 2 12 ? 1.799 -8.917 47.174 1.00 10.74 12 LEU H CA 1
ATOM 1844 C C . LEU B 2 12 ? 3.161 -9.330 47.688 1.00 10.31 12 LEU H C 1
ATOM 1845 O O . LEU B 2 12 ? 4.136 -8.626 47.476 1.00 10.28 12 LEU H O 1
ATOM 1850 N N . LYS B 2 13 ? 3.223 -10.493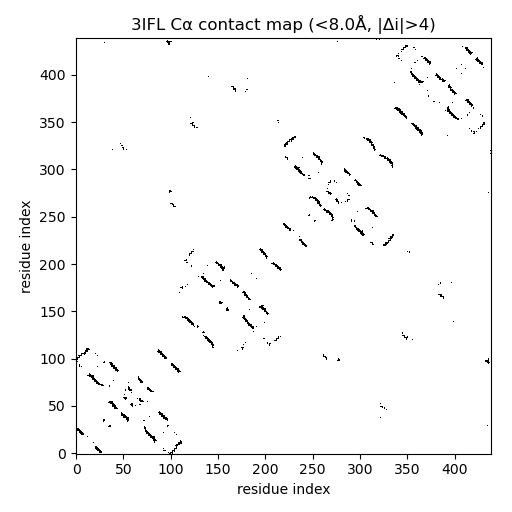 48.328 1.00 11.20 13 LYS H N 1
ATOM 1851 C CA . LYS B 2 13 ? 4.494 -11.095 48.695 1.00 12.33 13 LYS H CA 1
ATOM 1852 C C . LYS B 2 13 ? 5.051 -11.988 47.593 1.00 11.66 13 LYS H C 1
ATOM 1853 O O . LYS B 2 13 ? 4.294 -12.643 46.865 1.00 11.29 13 LYS H O 1
ATOM 1859 N N . PRO B 2 14 ? 6.385 -12.041 47.480 1.00 11.39 14 PRO H N 1
ATOM 1860 C CA . PRO B 2 14 ? 6.984 -13.012 46.570 1.00 12.31 14 PRO H CA 1
ATOM 1861 C C . PRO B 2 14 ? 6.411 -14.410 46.757 1.00 13.41 14 PRO H C 1
ATOM 1862 O O . PRO B 2 14 ? 6.154 -14.836 47.890 1.00 13.38 14 PRO H O 1
ATOM 1866 N N . SER B 2 15 ? 6.171 -15.070 45.623 1.00 13.62 15 SER H N 1
ATOM 1867 C CA . SER B 2 15 ? 5.632 -16.432 45.524 1.00 15.27 15 SER H CA 1
ATOM 1868 C C . SER B 2 15 ? 4.113 -16.485 45.422 1.00 14.79 15 SER H C 1
ATOM 1869 O O . SER B 2 15 ? 3.555 -17.521 45.049 1.00 15.86 15 SER H O 1
ATOM 1872 N N . GLN B 2 16 ? 3.435 -15.390 45.754 1.00 12.93 16 GLN H N 1
ATOM 1873 C CA . GLN B 2 16 ? 1.979 -15.328 45.604 1.00 13.04 16 GLN H CA 1
ATOM 1874 C C . GLN B 2 16 ? 1.556 -15.196 44.138 1.00 12.46 16 GLN H C 1
ATOM 1875 O O . GLN B 2 16 ? 2.384 -14.942 43.257 1.00 13.10 16 GLN H O 1
ATOM 1881 N N . THR B 2 17 ? 0.261 -15.391 43.902 1.00 12.87 17 THR H N 1
ATOM 1882 C CA . THR B 2 17 ? -0.311 -15.250 42.570 1.00 12.85 17 THR H CA 1
ATOM 1883 C C . THR B 2 17 ? -0.954 -13.877 42.449 1.00 12.16 17 THR H C 1
ATOM 1884 O O . THR B 2 17 ? -1.737 -13.461 43.309 1.00 12.83 17 THR H O 1
ATOM 1888 N N . LEU B 2 18 ? -0.609 -13.173 41.374 1.00 11.96 18 LEU H N 1
ATOM 1889 C CA . LEU B 2 18 ? -1.215 -11.888 41.073 1.00 11.64 18 LEU H CA 1
ATOM 1890 C C . LEU B 2 18 ? -2.481 -12.115 40.270 1.00 11.25 18 LEU H C 1
ATOM 1891 O O . LEU B 2 18 ? -2.448 -12.828 39.266 1.00 11.56 18 LEU H O 1
ATOM 1896 N N . SER B 2 19 ? -3.570 -11.511 40.712 1.00 11.32 19 SER H N 1
ATOM 1897 C CA . SER B 2 19 ? -4.836 -11.537 39.987 1.00 11.96 19 SER H CA 1
ATOM 1898 C C . SER B 2 19 ? -5.198 -10.116 39.572 1.00 11.24 19 SER H C 1
ATOM 1899 O O . SER B 2 19 ? -5.467 -9.264 40.431 1.00 12.94 19 SER H O 1
ATOM 1902 N N . LEU B 2 20 ? -5.181 -9.853 38.266 1.00 10.00 20 LEU H N 1
ATOM 1903 C CA . LEU B 2 20 ? -5.576 -8.552 37.728 1.00 11.12 20 LEU H CA 1
ATOM 1904 C C . LEU B 2 20 ? -6.898 -8.653 36.994 1.00 10.75 20 LEU H C 1
ATOM 1905 O O . LEU B 2 20 ? -7.189 -9.673 36.372 1.00 11.04 20 LEU H O 1
ATOM 1910 N N . THR B 2 21 ? -7.690 -7.589 37.064 1.00 10.58 21 THR H N 1
ATOM 1911 C CA . THR B 2 21 ? -8.939 -7.534 36.328 1.00 12.41 21 THR H CA 1
ATOM 1912 C C . THR B 2 21 ? -8.980 -6.246 35.536 1.00 12.65 21 THR H C 1
ATOM 1913 O O . THR B 2 21 ? -8.550 -5.214 36.037 1.00 11.41 21 THR H O 1
ATOM 1917 N N . CYS B 2 22 ? -9.462 -6.328 34.302 1.00 13.87 22 CYS H N 1
ATOM 1918 C CA . CYS B 2 22 ? -9.731 -5.139 33.509 1.00 14.75 22 CYS H CA 1
ATOM 1919 C C . CYS B 2 22 ? -11.244 -5.082 33.314 1.00 13.94 22 CYS H C 1
ATOM 1920 O O . CYS B 2 22 ? -11.856 -6.030 32.819 1.00 14.61 22 CYS H O 1
ATOM 1923 N N . SER B 2 23 ? -11.834 -3.979 33.758 1.00 14.25 23 SER H N 1
ATOM 1924 C CA . SER B 2 23 ? -13.248 -3.724 33.560 1.00 15.29 23 SER H CA 1
ATOM 1925 C C . SER B 2 23 ? -13.391 -2.627 32.513 1.00 17.16 23 SER H C 1
ATOM 1926 O O . SER B 2 23 ? -12.590 -1.696 32.443 1.00 18.63 23 SER H O 1
ATOM 1929 N N . PHE B 2 24 ? -14.380 -2.748 31.650 1.00 18.14 24 PHE H N 1
ATOM 1930 C CA . PHE B 2 24 ? -14.457 -1.769 30.587 1.00 20.07 24 PHE H CA 1
ATOM 1931 C C . PHE B 2 24 ? -15.880 -1.315 30.315 1.00 21.59 24 PHE H C 1
ATOM 1932 O O . PHE B 2 24 ? -16.837 -2.004 30.681 1.00 23.25 24 PHE H O 1
ATOM 1940 N N . SER B 2 25 ? -16.003 -0.129 29.731 1.00 21.57 25 SER H N 1
ATOM 1941 C CA . SER B 2 25 ? -17.307 0.399 29.357 1.00 23.17 25 SER H CA 1
ATOM 1942 C C . SER B 2 25 ? -17.224 1.009 27.967 1.00 22.72 25 SER H C 1
ATOM 1943 O O . SER B 2 25 ? -16.141 1.360 27.497 1.00 20.87 25 SER H O 1
ATOM 1946 N N . GLY B 2 26 ? -18.375 1.139 27.317 1.00 22.26 26 GLY H N 1
ATOM 1947 C CA . GLY B 2 26 ? -18.446 1.786 26.014 1.00 22.55 26 GLY H CA 1
ATOM 1948 C C . GLY B 2 26 ? -18.121 0.856 24.868 1.00 22.04 26 GLY H C 1
ATOM 1949 O O . GLY B 2 26 ? -18.098 1.273 23.708 1.00 23.58 26 GLY H O 1
ATOM 1950 N N . PHE B 2 27 ? -17.837 -0.399 25.199 1.00 21.11 27 PHE H N 1
ATOM 1951 C CA . PHE B 2 27 ? -17.690 -1.449 24.198 1.00 19.84 27 PHE H CA 1
ATOM 1952 C C . PHE B 2 27 ? -17.874 -2.801 24.875 1.00 20.26 27 PHE H C 1
ATOM 1953 O O . PHE B 2 27 ? -17.891 -2.889 26.103 1.00 19.10 27 PHE H O 1
ATOM 1961 N N . SER B 2 28 ? -18.002 -3.833 24.050 1.00 20.87 28 SER H N 1
ATOM 1962 C CA . SER B 2 28 ? -18.165 -5.201 24.524 1.00 22.56 28 SER H CA 1
ATOM 1963 C C . SER B 2 28 ? -17.161 -6.141 23.864 1.00 22.75 28 SER H C 1
ATOM 1964 O O . SER B 2 28 ? -16.937 -6.087 22.654 1.00 21.99 28 SER H O 1
ATOM 1967 N N . LEU B 2 29 ? -16.562 -7.020 24.661 1.00 23.65 29 LEU H N 1
ATOM 1968 C CA . LEU B 2 29 ? -15.638 -8.007 24.115 1.00 25.65 29 LEU H CA 1
ATOM 1969 C C . LEU B 2 29 ? -16.320 -9.034 23.218 1.00 27.37 29 LEU H C 1
ATOM 1970 O O . LEU B 2 29 ? -15.644 -9.768 22.498 1.00 29.62 29 LEU H O 1
ATOM 1975 N N . SER B 2 30 ? -17.650 -9.086 23.259 1.00 28.60 30 SER H N 1
ATOM 1976 C CA . SER B 2 30 ? -18.400 -10.008 22.415 1.00 29.05 30 SER H CA 1
ATOM 1977 C C . SER B 2 30 ? -18.428 -9.531 20.968 1.00 28.58 30 SER H C 1
ATOM 1978 O O . SER B 2 30 ? -18.612 -10.332 20.051 1.00 30.19 30 SER H O 1
ATOM 1981 N N . THR B 2 31 ? -18.232 -8.230 20.773 1.00 26.66 31 THR H N 1
ATOM 1982 C CA . THR B 2 31 ? -18.190 -7.644 19.438 1.00 25.58 31 THR H CA 1
ATOM 1983 C C . THR B 2 31 ? -17.089 -8.264 18.582 1.00 24.71 31 THR H C 1
ATOM 1984 O O . THR B 2 31 ? -15.921 -8.307 18.984 1.00 23.55 31 THR H O 1
ATOM 1988 N N . SER B 2 32 ? -17.471 -8.740 17.402 1.00 22.94 32 SER H N 1
ATOM 1989 C CA . SER B 2 32 ? -16.534 -9.309 16.442 1.00 22.59 32 SER H CA 1
ATOM 1990 C C . SER B 2 32 ? -15.386 -8.336 16.211 1.00 21.33 32 SER H C 1
ATOM 1991 O O . SER B 2 32 ? -15.609 -7.146 15.985 1.00 22.28 32 SER H O 1
ATOM 1994 N N . GLY B 2 33 ? -14.166 -8.851 16.298 1.00 20.19 33 GLY H N 1
ATOM 1995 C CA . GLY B 2 33 ? -12.982 -8.039 16.040 1.00 18.09 33 GLY H CA 1
ATOM 1996 C C . GLY B 2 33 ? -12.325 -7.413 17.257 1.00 17.24 33 GLY H C 1
ATOM 1997 O O . GLY B 2 33 ? -11.249 -6.833 17.130 1.00 16.21 33 GLY H O 1
ATOM 1998 N N . MET B 2 34 ? -12.964 -7.509 18.421 1.00 15.63 34 MET H N 1
ATOM 1999 C CA . MET B 2 34 ? -12.452 -6.873 19.639 1.00 14.70 34 MET H CA 1
ATOM 2000 C C . MET B 2 34 ? -11.356 -7.701 20.303 1.00 12.67 34 MET H C 1
ATOM 2001 O O . MET B 2 34 ? -11.400 -8.934 20.330 1.00 12.46 34 MET H O 1
ATOM 2006 N N . SER B 2 35 ? -10.358 -7.002 20.840 1.00 11.46 35 SER H N 1
ATOM 2007 C CA . SER B 2 35 ? -9.376 -7.671 21.676 1.00 10.41 35 SER H CA 1
ATOM 2008 C C . SER B 2 35 ? -8.872 -6.755 22.782 1.00 9.52 35 SER H C 1
ATOM 2009 O O . SER B 2 35 ? -9.024 -5.541 22.712 1.00 9.73 35 SER H O 1
ATOM 2012 N N . VAL B 2 36 ? -8.297 -7.358 23.818 1.00 9.84 36 VAL H N 1
ATOM 2013 C CA . VAL B 2 36 ? -7.735 -6.587 24.922 1.00 11.02 36 VAL H CA 1
ATOM 2014 C C . VAL B 2 36 ? -6.435 -7.253 25.337 1.00 10.58 36 VAL H C 1
ATOM 2015 O O . VAL B 2 36 ? -6.356 -8.483 25.403 1.00 10.37 36 VAL H O 1
ATOM 2019 N N . GLY B 2 37 ? -5.405 -6.437 25.564 1.00 9.85 37 GLY H N 1
ATOM 2020 C CA . GLY B 2 37 ? -4.087 -6.930 25.986 1.00 10.26 37 GLY H CA 1
ATOM 2021 C C . GLY B 2 37 ? -3.604 -6.269 27.263 1.00 8.29 37 GLY H C 1
ATOM 2022 O O . GLY B 2 37 ? -4.156 -5.257 27.711 1.00 9.00 37 GLY H O 1
ATOM 2023 N N . TRP B 2 38 ? -2.603 -6.902 27.861 1.00 8.63 38 TRP H N 1
ATOM 2024 C CA . TRP B 2 38 ? -1.955 -6.384 29.059 1.00 7.92 38 TRP H CA 1
ATOM 2025 C C . TRP B 2 38 ? -0.517 -5.996 28.751 1.00 8.49 38 TRP H C 1
ATOM 2026 O O . TRP B 2 38 ? 0.214 -6.747 28.099 1.00 7.69 38 TRP H O 1
ATOM 2037 N N . ILE B 2 39 ? -0.117 -4.843 29.275 1.00 7.24 39 ILE H N 1
ATOM 2038 C CA . ILE B 2 39 ? 1.217 -4.272 29.096 1.00 7.80 39 ILE H CA 1
ATOM 2039 C C . ILE B 2 39 ? 1.673 -3.770 30.454 1.00 8.85 39 ILE H C 1
ATOM 2040 O O . ILE B 2 39 ? 0.884 -3.159 31.167 1.00 10.17 39 ILE H O 1
ATOM 2045 N N . ARG B 2 40 ? 2.931 -3.985 30.810 1.00 8.11 40 ARG H N 1
ATOM 2046 C CA . ARG B 2 40 ? 3.416 -3.435 32.073 1.00 7.90 40 ARG H CA 1
ATOM 2047 C C . ARG B 2 40 ? 4.667 -2.593 31.907 1.00 8.35 40 ARG H C 1
ATOM 2048 O O . ARG B 2 40 ? 5.391 -2.698 30.907 1.00 8.48 40 ARG H O 1
ATOM 2056 N N . GLN B 2 41 ? 4.903 -1.761 32.920 1.00 8.14 41 GLN H N 1
ATOM 2057 C CA . GLN B 2 41 ? 6.060 -0.868 32.940 1.00 10.74 41 GLN H CA 1
ATOM 2058 C C . GLN B 2 41 ? 6.750 -1.067 34.276 1.00 12.16 41 GLN H C 1
ATOM 2059 O O . GLN B 2 41 ? 6.283 -0.477 35.259 1.00 12.41 41 GLN H O 1
ATOM 2065 N N . PRO B 2 42 ? 7.775 -1.952 34.298 1.00 14.57 42 PRO H N 1
ATOM 2066 C CA . PRO B 2 42 ? 8.543 -2.315 35.483 1.00 17.37 42 PRO H CA 1
ATOM 2067 C C . PRO B 2 42 ? 9.357 -1.127 35.945 1.00 18.68 42 PRO H C 1
ATOM 2068 O O . PRO B 2 42 ? 9.622 -0.218 35.154 1.00 20.01 42 PRO H O 1
ATOM 2072 N N . SER B 2 43 ? 9.719 -1.119 37.223 1.00 21.42 43 SER H N 1
ATOM 2073 C CA . SER B 2 43 ? 10.443 0.010 37.794 1.00 22.97 43 SER H CA 1
ATOM 2074 C C . SER B 2 43 ? 11.632 0.445 36.939 1.00 24.31 43 SER H C 1
ATOM 2075 O O . SER B 2 43 ? 11.760 1.630 36.626 1.00 24.62 43 SER H O 1
ATOM 2078 N N . GLY B 2 46 ? 10.974 0.602 30.618 1.00 18.09 46 GLY H N 1
ATOM 2079 C CA . GLY B 2 46 ? 10.099 0.757 29.461 1.00 15.44 46 GLY H CA 1
ATOM 2080 C C . GLY B 2 46 ? 8.903 -0.177 29.532 1.00 14.48 46 GLY H C 1
ATOM 2081 O O . GLY B 2 46 ? 8.547 -0.676 30.605 1.00 16.03 46 GLY H O 1
ATOM 2082 N N . LEU B 2 47 ? 8.286 -0.409 28.381 1.00 10.77 47 LEU H N 1
ATOM 2083 C CA . LEU B 2 47 ? 7.006 -1.112 28.317 1.00 9.97 47 LEU H CA 1
ATOM 2084 C C . LEU B 2 47 ? 7.233 -2.528 27.818 1.00 10.09 47 LEU H C 1
ATOM 2085 O O . LEU B 2 47 ? 8.094 -2.761 26.955 1.00 10.60 47 LEU H O 1
ATOM 2090 N N . GLU B 2 48 ? 6.454 -3.460 28.367 1.00 8.90 48 GLU H N 1
ATOM 2091 C CA . GLU B 2 48 ? 6.577 -4.877 28.031 1.00 10.70 48 GLU H CA 1
ATOM 2092 C C . GLU B 2 48 ? 5.165 -5.447 27.834 1.00 9.25 48 GLU H C 1
ATOM 2093 O O . GLU B 2 48 ? 4.331 -5.393 28.740 1.00 9.49 48 GLU H O 1
ATOM 2099 N N . TRP B 2 49 ? 4.895 -6.019 26.663 1.00 7.05 49 TRP H N 1
ATOM 2100 C CA . TRP B 2 49 ? 3.605 -6.639 26.388 1.00 6.46 49 TRP H CA 1
ATOM 2101 C C . TRP B 2 49 ? 3.575 -8.043 26.995 1.00 7.77 49 TRP H C 1
ATOM 2102 O O . TRP B 2 49 ? 4.541 -8.808 26.893 1.00 8.68 49 TRP H O 1
ATOM 2113 N N . LEU B 2 50 ? 2.453 -8.384 27.619 1.00 7.24 50 LEU H N 1
ATOM 2114 C CA . LEU B 2 50 ? 2.356 -9.632 28.379 1.00 8.18 50 LEU H CA 1
ATOM 2115 C C . LEU B 2 50 ? 1.491 -10.701 27.702 1.00 8.71 50 LEU H C 1
ATOM 2116 O O . LEU B 2 50 ? 1.935 -11.838 27.515 1.00 8.95 50 LEU H O 1
ATOM 2121 N N . ALA B 2 51 ? 0.260 -10.325 27.374 1.00 9.13 51 ALA H N 1
ATOM 2122 C CA . ALA B 2 51 ? -0.726 -11.294 26.891 1.00 9.46 51 ALA H CA 1
ATOM 2123 C C . ALA B 2 51 ? -1.902 -10.557 26.282 1.00 9.81 51 ALA H C 1
ATOM 2124 O O . ALA B 2 51 ? -2.097 -9.364 26.514 1.00 9.89 51 ALA H O 1
ATOM 2126 N N . HIS B 2 52 ? -2.715 -11.290 25.530 1.00 9.59 52 HIS H N 1
ATOM 2127 C CA . HIS B 2 52 ? -3.758 -10.654 24.745 1.00 9.07 52 HIS H CA 1
ATOM 2128 C C . HIS B 2 52 ? -4.876 -11.656 24.515 1.00 8.67 52 HIS H C 1
ATOM 2129 O O . HIS B 2 52 ? -4.586 -12.838 24.347 1.00 8.66 52 HIS H O 1
ATOM 2136 N N . ILE B 2 53 ? -6.126 -11.198 24.545 1.00 7.67 53 ILE H N 1
ATOM 2137 C CA . ILE B 2 53 ? -7.234 -12.127 24.309 1.00 9.48 53 ILE H CA 1
ATOM 2138 C C . ILE B 2 53 ? -8.255 -11.465 23.381 1.00 10.00 53 ILE H C 1
ATOM 2139 O O . ILE B 2 53 ? -8.473 -10.251 23.407 1.00 9.86 53 ILE H O 1
ATOM 2144 N N . TRP B 2 54 ? -8.872 -12.299 22.554 1.00 10.51 54 TRP H N 1
ATOM 2145 C CA . TRP B 2 54 ? -9.805 -11.870 21.524 1.00 11.55 54 TRP H CA 1
ATOM 2146 C C . TRP B 2 54 ? -11.253 -12.198 21.879 1.00 12.54 54 TRP H C 1
ATOM 2147 O O . TRP B 2 54 ? -11.512 -13.024 22.749 1.00 11.76 54 TRP H O 1
ATOM 2158 N N . TRP B 2 55 ? -12.178 -11.540 21.192 1.00 12.74 55 TRP H N 1
ATOM 2159 C CA . TRP B 2 55 ? -13.610 -11.816 21.312 1.00 14.10 55 TRP H CA 1
ATOM 2160 C C . TRP B 2 55 ? -13.951 -13.304 21.214 1.00 14.16 55 TRP H C 1
ATOM 2161 O O . TRP B 2 55 ? -14.936 -13.745 21.826 1.00 14.87 55 TRP H O 1
ATOM 2172 N N . ASP B 2 56 ? -13.178 -14.072 20.450 1.00 12.42 56 ASP H N 1
ATOM 2173 C CA . ASP B 2 56 ? -13.460 -15.492 20.262 1.00 13.00 56 ASP H CA 1
ATOM 2174 C C . ASP B 2 56 ? -12.620 -16.420 21.135 1.00 12.44 56 ASP H C 1
ATOM 2175 O O . ASP B 2 56 ? -12.493 -17.618 20.860 1.00 14.39 56 ASP H O 1
ATOM 2180 N N . ASP B 2 57 ? -12.030 -15.832 22.177 1.00 11.89 57 ASP H N 1
ATOM 2181 C CA . ASP B 2 57 ? -11.233 -16.556 23.169 1.00 13.71 57 ASP H CA 1
ATOM 2182 C C . ASP B 2 57 ? -9.833 -16.981 22.723 1.00 12.40 57 ASP H C 1
ATOM 2183 O O . ASP B 2 57 ? -9.129 -17.669 23.464 1.00 14.03 57 ASP H O 1
ATOM 2188 N N . ASP B 2 58 ? -9.414 -16.544 21.533 1.00 11.77 58 ASP H N 1
ATOM 2189 C CA . ASP B 2 58 ? -8.046 -16.733 21.074 1.00 11.69 58 ASP H CA 1
ATOM 2190 C C . ASP B 2 58 ? -7.091 -15.951 21.987 1.00 10.92 58 ASP H C 1
ATOM 2191 O O . ASP B 2 58 ? -7.345 -14.788 22.312 1.00 11.82 58 ASP H O 1
ATOM 2196 N N . LYS B 2 59 ? -6.023 -16.615 22.409 1.00 11.21 59 LYS H N 1
ATOM 2197 C CA . LYS B 2 59 ? -5.106 -16.076 23.413 1.00 11.43 59 LYS H CA 1
ATOM 2198 C C . LYS B 2 59 ? -3.665 -16.072 22.929 1.00 11.68 59 LYS H C 1
ATOM 2199 O O . LYS B 2 59 ? -3.210 -17.024 22.285 1.00 13.30 59 LYS H O 1
ATOM 2205 N N . TYR B 2 60 ? -2.948 -14.988 23.237 1.00 9.91 60 TYR H N 1
ATOM 2206 C CA . TYR B 2 60 ? -1.550 -14.829 22.846 1.00 10.07 60 TYR H CA 1
ATOM 2207 C C . TYR B 2 60 ? -0.768 -14.398 24.059 1.00 9.72 60 TYR H C 1
ATOM 2208 O O . TYR B 2 60 ? -1.285 -13.619 24.869 1.00 10.86 60 TYR H O 1
ATOM 2217 N N . TYR B 2 61 ? 0.455 -14.912 24.162 1.00 9.40 61 TYR H N 1
ATOM 2218 C CA . TYR B 2 61 ? 1.312 -14.666 25.326 1.00 9.30 61 TYR H CA 1
ATOM 2219 C C . TYR B 2 61 ? 2.724 -14.321 24.908 1.00 10.89 61 TYR H C 1
ATOM 2220 O O . TYR B 2 61 ? 3.244 -14.801 23.896 1.00 12.12 61 TYR H O 1
ATOM 2229 N N . ASN B 2 62 ? 3.375 -13.528 25.741 1.00 9.72 62 ASN H N 1
ATOM 2230 C CA . ASN B 2 62 ? 4.807 -13.340 25.575 1.00 10.35 62 ASN H CA 1
ATOM 2231 C C . ASN B 2 62 ? 5.481 -14.672 25.908 1.00 11.59 62 ASN H C 1
ATOM 2232 O O . ASN B 2 62 ? 5.363 -15.126 27.032 1.00 11.74 62 ASN H O 1
ATOM 2237 N N . PRO B 2 63 ? 6.163 -15.312 24.935 1.00 12.21 63 PRO H N 1
ATOM 2238 C CA . PRO B 2 63 ? 6.740 -16.646 25.173 1.00 12.90 63 PRO H CA 1
ATOM 2239 C C . PRO B 2 63 ? 7.670 -16.754 26.378 1.00 14.27 63 PRO H C 1
ATOM 2240 O O . PRO B 2 63 ? 7.686 -17.799 27.043 1.00 13.60 63 PRO H O 1
ATOM 2244 N N . SER B 2 64 ? 8.446 -15.711 26.674 1.00 13.89 64 SER H N 1
ATOM 2245 C CA A SER B 2 64 ? 9.395 -15.752 27.786 0.60 16.18 64 SER H CA 1
ATOM 2246 C CA B SER B 2 64 ? 9.391 -15.803 27.779 0.40 15.54 64 SER H CA 1
ATOM 2247 C C . SER B 2 64 ? 8.694 -15.768 29.134 1.00 15.84 64 SER H C 1
ATOM 2248 O O . SER B 2 64 ? 9.281 -16.138 30.157 1.00 17.09 64 SER H O 1
ATOM 2253 N N . LEU B 2 65 ? 7.432 -15.352 29.136 1.00 15.17 65 LEU H N 1
ATOM 2254 C CA . LEU B 2 65 ? 6.637 -15.282 30.349 1.00 15.51 65 LEU H CA 1
ATOM 2255 C C . LEU B 2 65 ? 5.481 -16.277 30.416 1.00 14.82 65 LEU H C 1
ATOM 2256 O O . LEU B 2 65 ? 4.840 -16.402 31.458 1.00 15.80 65 LEU H O 1
ATOM 2261 N N . LYS B 2 66 ? 5.237 -17.006 29.328 1.00 14.39 66 LYS H N 1
ATOM 2262 C CA . LYS B 2 66 ? 4.098 -17.915 29.230 1.00 14.69 66 LYS H CA 1
ATOM 2263 C C . LYS B 2 66 ? 3.891 -18.815 30.442 1.00 14.78 66 LYS H C 1
ATOM 2264 O O . LYS B 2 66 ? 2.775 -18.981 30.919 1.00 14.44 66 LYS H O 1
ATOM 2270 N N . SER B 2 67 ? 4.962 -19.406 30.946 1.00 14.96 67 SER H N 1
ATOM 2271 C CA . SER B 2 67 ? 4.789 -20.387 32.014 1.00 15.67 67 SER H CA 1
ATOM 2272 C C . SER B 2 67 ? 4.134 -19.793 33.263 1.00 15.01 67 SER H C 1
ATOM 2273 O O . SER B 2 67 ? 3.547 -20.531 34.064 1.00 16.73 67 SER H O 1
ATOM 2276 N N . ARG B 2 68 ? 4.219 -18.471 33.426 1.00 13.80 68 ARG H N 1
ATOM 2277 C CA . ARG B 2 68 ? 3.634 -17.824 34.596 1.00 13.82 68 ARG H CA 1
ATOM 2278 C C . ARG B 2 68 ? 2.320 -17.090 34.330 1.00 13.05 68 ARG H C 1
ATOM 2279 O O . ARG B 2 68 ? 1.711 -16.591 35.267 1.00 13.21 68 ARG H O 1
ATOM 2287 N 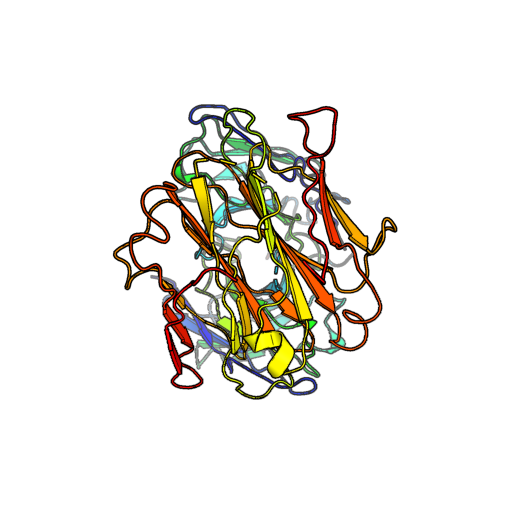N . LEU B 2 69 ? 1.886 -17.017 33.073 1.00 12.52 69 LEU H N 1
ATOM 2288 C CA . LEU B 2 69 ? 0.735 -16.191 32.707 1.00 11.57 69 LEU H CA 1
ATOM 2289 C C . LEU B 2 69 ? -0.494 -16.988 32.279 1.00 11.71 69 LEU H C 1
ATOM 2290 O O . LEU B 2 69 ? -0.373 -17.991 31.579 1.00 12.24 69 LEU H O 1
ATOM 2295 N N . THR B 2 70 ? -1.669 -16.499 32.659 1.00 10.12 70 THR H N 1
ATOM 2296 C CA . THR B 2 70 ? -2.934 -17.031 32.173 1.00 9.80 70 THR H CA 1
ATOM 2297 C C . THR B 2 70 ? -3.893 -15.872 31.983 1.00 10.89 70 THR H C 1
ATOM 2298 O O . THR B 2 70 ? -4.171 -15.149 32.942 1.00 10.94 70 THR H O 1
ATOM 2302 N N . ILE B 2 71 ? -4.397 -15.695 30.762 1.00 9.65 71 ILE H N 1
ATOM 2303 C CA . ILE B 2 71 ? -5.376 -14.654 30.459 1.00 9.47 71 ILE H CA 1
ATOM 2304 C C . ILE B 2 71 ? -6.730 -15.307 30.204 1.00 9.51 71 ILE H C 1
ATOM 2305 O O . ILE B 2 71 ? -6.793 -16.418 29.677 1.00 10.88 71 ILE H O 1
ATOM 2310 N N . SER B 2 72 ? -7.800 -14.636 30.620 1.00 8.87 72 SER H N 1
ATOM 2311 C CA . SER B 2 72 ? -9.141 -15.167 30.378 1.00 9.41 72 SER H CA 1
ATOM 2312 C C . SER B 2 72 ? -10.126 -14.011 30.288 1.00 11.15 72 SER H C 1
ATOM 2313 O O . SER B 2 72 ? -9.774 -12.851 30.548 1.00 10.89 72 SER H O 1
ATOM 2316 N N . LYS B 2 73 ? -11.350 -14.336 29.886 1.00 12.64 73 LYS H N 1
ATOM 2317 C CA . LYS B 2 73 ? -12.395 -13.333 29.775 1.00 15.19 73 LYS H CA 1
ATOM 2318 C C . LYS B 2 73 ? -13.701 -13.868 30.342 1.00 16.66 73 LYS H C 1
ATOM 2319 O O . LYS B 2 73 ? -13.907 -15.087 30.414 1.00 17.54 73 LYS H O 1
ATOM 2325 N N . ASP B 2 74 ? -14.546 -12.927 30.745 1.00 17.46 74 ASP H N 1
ATOM 2326 C CA . ASP B 2 74 ? -15.959 -13.188 30.975 1.00 20.00 74 ASP H CA 1
ATOM 2327 C C . ASP B 2 74 ? -16.720 -12.078 30.263 1.00 20.96 74 ASP H C 1
ATOM 2328 O O . ASP B 2 74 ? -16.882 -10.995 30.803 1.00 19.79 74 ASP H O 1
ATOM 2333 N N . THR B 2 75 ? -17.159 -12.333 29.035 1.00 24.23 75 THR H N 1
ATOM 2334 C CA A THR B 2 75 ? -17.798 -11.296 28.227 0.30 25.13 75 THR H CA 1
ATOM 2335 C CA B THR B 2 75 ? -17.782 -11.279 28.245 0.70 25.57 75 THR H CA 1
ATOM 2336 C C . THR B 2 75 ? -19.076 -10.763 28.877 1.00 26.40 75 THR H C 1
ATOM 2337 O O . THR B 2 75 ? -19.375 -9.568 28.795 1.00 26.87 75 THR H O 1
ATOM 2344 N N . SER B 2 76 ? -19.824 -11.648 29.534 1.00 26.73 76 SER H N 1
ATOM 2345 C CA . SER B 2 76 ? -21.038 -11.237 30.238 1.00 28.25 76 SER H CA 1
ATOM 2346 C C . SER B 2 76 ? -20.758 -10.193 31.318 1.00 27.79 76 SER H C 1
ATOM 2347 O O . SER B 2 76 ? -21.471 -9.187 31.413 1.00 28.83 76 SER H O 1
ATOM 2350 N N . ARG B 2 77 ? -19.757 -10.466 32.155 1.00 26.15 77 ARG H N 1
ATOM 2351 C CA A ARG B 2 77 ? -19.287 -9.511 33.156 0.50 24.73 77 ARG H CA 1
ATOM 2352 C CA B ARG B 2 77 ? -19.312 -9.497 33.151 0.50 25.30 77 ARG H CA 1
ATOM 2353 C C . ARG B 2 77 ? -18.554 -8.365 32.469 1.00 24.37 77 ARG H C 1
ATOM 2354 O O . ARG B 2 77 ? -18.282 -7.331 33.077 1.00 22.46 77 ARG H O 1
ATOM 2369 N N . ASN B 2 78 ? -18.220 -8.581 31.199 1.00 23.79 78 ASN H N 1
ATOM 2370 C CA . ASN B 2 78 ? -17.445 -7.629 30.425 1.00 22.88 78 ASN H CA 1
ATOM 2371 C C . ASN B 2 78 ? -16.123 -7.317 31.120 1.00 19.44 78 ASN H C 1
ATOM 2372 O O . ASN B 2 78 ? -15.769 -6.171 31.386 1.00 18.72 78 ASN H O 1
ATOM 2377 N N . GLN B 2 79 ? -15.400 -8.383 31.432 1.00 16.49 79 GLN H N 1
ATOM 2378 C CA . GLN B 2 79 ? -14.114 -8.255 32.105 1.00 14.34 79 GLN H CA 1
ATOM 2379 C C . GLN B 2 79 ? -13.114 -9.210 31.491 1.00 12.60 79 GLN H C 1
ATOM 2380 O O . GLN B 2 79 ? -13.472 -10.250 30.942 1.00 12.56 79 GLN H O 1
ATOM 2386 N N . VAL B 2 80 ? -11.843 -8.831 31.634 1.00 11.98 80 VAL H N 1
ATOM 2387 C CA . VAL B 2 80 ? -10.705 -9.653 31.242 1.00 11.41 80 VAL H CA 1
ATOM 2388 C C . VAL B 2 80 ? -9.821 -9.818 32.475 1.00 9.97 80 VAL H C 1
ATOM 2389 O O . VAL B 2 80 ? -9.726 -8.925 33.319 1.00 11.68 80 VAL H O 1
ATOM 2393 N N . PHE B 2 81 ? -9.200 -10.986 32.599 1.00 9.65 81 PHE H N 1
ATOM 2394 C CA . PHE B 2 81 ? -8.410 -11.336 33.774 1.00 9.98 81 PHE H CA 1
ATOM 2395 C C . PHE B 2 81 ? -7.014 -11.760 33.366 1.00 10.40 81 PHE H C 1
ATOM 2396 O O . PHE B 2 81 ? -6.826 -12.444 32.356 1.00 11.51 81 PHE H O 1
ATOM 2404 N N . LEU B 2 82 ? -6.038 -11.373 34.174 1.00 9.64 82 LEU H N 1
ATOM 2405 C CA . LEU B 2 82 ? -4.694 -11.890 34.000 1.00 10.74 82 LEU H CA 1
ATOM 2406 C C . LEU B 2 82 ? -4.193 -12.431 35.325 1.00 10.02 82 LEU H C 1
ATOM 2407 O O . LEU B 2 82 ? -4.337 -11.776 36.359 1.00 11.56 82 LEU H O 1
ATOM 2412 N N . LYS B 2 83 ? -3.621 -13.632 35.280 1.00 9.81 83 LYS H N 1
ATOM 2413 C CA A LYS B 2 83 ? -2.979 -14.216 36.448 0.50 10.47 83 LYS H CA 1
ATOM 2414 C CA B LYS B 2 83 ? -2.981 -14.269 36.432 0.50 10.00 83 LYS H CA 1
ATOM 2415 C C . LYS B 2 83 ? -1.490 -14.347 36.185 1.00 9.80 83 LYS H C 1
ATOM 2416 O O . LYS B 2 83 ? -1.076 -14.783 35.111 1.00 10.66 83 LYS H O 1
ATOM 2427 N N . ILE B 2 84 ? -0.693 -13.969 37.173 1.00 9.82 84 ILE H N 1
ATOM 2428 C CA . ILE B 2 84 ? 0.744 -14.188 37.098 1.00 10.39 84 ILE H CA 1
ATOM 2429 C C . ILE B 2 84 ? 1.115 -14.970 38.347 1.00 11.07 84 ILE H C 1
ATOM 2430 O O . ILE B 2 84 ? 0.953 -14.491 39.468 1.00 11.30 84 ILE H O 1
ATOM 2435 N N . THR B 2 85 ? 1.568 -16.202 38.150 1.00 11.38 85 THR H N 1
ATOM 2436 C CA . THR B 2 85 ? 1.940 -17.017 39.294 1.00 12.45 85 THR H CA 1
ATOM 2437 C C . THR B 2 85 ? 3.361 -16.730 39.744 1.00 12.41 85 THR H C 1
ATOM 2438 O O . THR B 2 85 ? 4.168 -16.159 39.006 1.00 12.92 85 THR H O 1
ATOM 2442 N N . SER B 2 86 ? 3.648 -17.125 40.985 1.00 13.76 86 SER H N 1
ATOM 2443 C CA . SER B 2 86 ? 4.996 -17.061 41.536 1.00 15.11 86 SER H CA 1
ATOM 2444 C C . SER B 2 86 ? 5.632 -15.690 41.366 1.00 13.40 86 SER H C 1
ATOM 2445 O O . SER B 2 86 ? 6.721 -15.570 40.809 1.00 13.61 86 SER H O 1
ATOM 2448 N N . VAL B 2 87 ? 4.961 -14.651 41.846 1.00 12.34 87 VAL H N 1
ATOM 2449 C CA . VAL B 2 87 ? 5.507 -13.318 41.605 1.00 12.50 87 VAL H CA 1
ATOM 2450 C C . VAL B 2 87 ? 6.820 -13.142 42.355 1.00 12.42 87 VAL H C 1
ATOM 2451 O O . VAL B 2 87 ? 7.069 -13.807 43.367 1.00 12.33 87 VAL H O 1
ATOM 2455 N N A ASP B 2 88 ? 7.662 -12.243 41.854 0.70 13.13 88 ASP H N 1
ATOM 2456 N N B ASP B 2 88 ? 7.670 -12.260 41.843 0.30 12.70 88 ASP H N 1
ATOM 2457 C CA A ASP B 2 88 ? 8.883 -11.861 42.560 0.70 13.92 88 ASP H CA 1
ATOM 2458 C CA B ASP B 2 88 ? 8.865 -11.853 42.571 0.30 13.01 88 ASP H CA 1
ATOM 2459 C C A ASP B 2 88 ? 9.049 -10.354 42.402 0.70 14.11 88 ASP H C 1
ATOM 2460 C C B ASP B 2 88 ? 9.044 -10.350 42.407 0.30 13.45 88 ASP H C 1
ATOM 2461 O O A ASP B 2 88 ? 8.211 -9.692 41.788 0.70 12.89 88 ASP H O 1
ATOM 2462 O O B ASP B 2 88 ? 8.204 -9.688 41.796 0.30 12.91 88 ASP H O 1
ATOM 2471 N N . THR B 2 89 ? 10.132 -9.811 42.942 1.00 13.50 89 THR H N 1
ATOM 2472 C CA . THR B 2 89 ? 10.304 -8.362 42.959 1.00 14.97 89 THR H CA 1
ATOM 2473 C C . THR B 2 89 ? 10.292 -7.731 41.570 1.00 14.18 89 THR H C 1
ATOM 2474 O O . THR B 2 89 ? 9.830 -6.594 41.416 1.00 15.10 89 THR H O 1
ATOM 2478 N N . ALA B 2 90 ? 10.751 -8.462 40.553 1.00 14.26 90 ALA H N 1
ATOM 2479 C CA . ALA B 2 90 ? 10.762 -7.955 39.177 1.00 13.31 90 ALA H CA 1
ATOM 2480 C C . ALA B 2 90 ? 9.381 -7.727 38.559 1.00 13.07 90 ALA H C 1
ATOM 2481 O O . ALA B 2 90 ? 9.247 -7.098 37.496 1.00 14.32 90 ALA H O 1
ATOM 2483 N N . ASP B 2 91 ? 8.350 -8.261 39.207 1.00 11.35 91 ASP H N 1
ATOM 2484 C CA . ASP B 2 91 ? 6.976 -8.059 38.758 1.00 10.60 91 ASP H CA 1
ATOM 2485 C C . ASP B 2 91 ? 6.392 -6.762 39.307 1.00 10.30 91 ASP H C 1
ATOM 2486 O O . ASP B 2 91 ? 5.267 -6.399 38.984 1.00 9.85 91 ASP H O 1
ATOM 2491 N N . THR B 2 92 ? 7.165 -6.068 40.135 1.00 10.04 92 THR H N 1
ATOM 2492 C CA . THR B 2 92 ? 6.780 -4.727 40.566 1.00 8.90 92 THR H CA 1
ATOM 2493 C C . THR B 2 92 ? 6.713 -3.815 39.345 1.00 9.40 92 THR H C 1
ATOM 2494 O O . THR B 2 92 ? 7.704 -3.637 38.643 1.00 9.61 92 THR H O 1
ATOM 2498 N N . ALA B 2 93 ? 5.552 -3.210 39.120 1.00 6.84 93 ALA H N 1
ATOM 2499 C CA . ALA B 2 93 ? 5.325 -2.474 37.871 1.00 6.97 93 ALA H CA 1
ATOM 2500 C C . ALA B 2 93 ? 3.968 -1.805 37.911 1.00 7.40 93 ALA H C 1
ATOM 2501 O O . ALA B 2 93 ? 3.139 -2.152 38.754 1.00 8.11 93 ALA H O 1
ATOM 2503 N N . THR B 2 94 ? 3.720 -0.902 36.957 1.00 7.69 94 THR H N 1
ATOM 2504 C CA . THR B 2 94 ? 2.360 -0.482 36.644 1.00 8.42 94 THR H CA 1
ATOM 2505 C C . THR B 2 94 ? 1.855 -1.395 35.536 1.00 6.80 94 THR H C 1
ATOM 2506 O O . THR B 2 94 ? 2.567 -1.661 34.558 1.00 7.55 94 THR H O 1
ATOM 2510 N N . TYR B 2 95 ? 0.635 -1.885 35.719 1.00 7.10 95 TYR H N 1
ATOM 2511 C CA . TYR B 2 95 ? 0.026 -2.803 34.761 1.00 6.59 95 TYR H CA 1
ATOM 2512 C C . TYR B 2 95 ? -1.102 -2.075 34.061 1.00 8.24 95 TYR H C 1
ATOM 2513 O O . TYR B 2 95 ? -1.962 -1.498 34.722 1.00 9.43 95 TYR H O 1
ATOM 2522 N N . TYR B 2 96 ? -1.078 -2.090 32.728 1.00 7.24 96 TYR H N 1
ATOM 2523 C CA . TYR B 2 96 ? -2.118 -1.475 31.914 1.00 8.28 96 TYR H CA 1
ATOM 2524 C C . TYR B 2 96 ? -2.862 -2.521 31.119 1.00 7.92 96 TYR H C 1
ATOM 2525 O O . TYR B 2 96 ? -2.273 -3.486 30.632 1.00 8.48 96 TYR H O 1
ATOM 2534 N N . CYS B 2 97 ? -4.156 -2.295 30.926 1.00 8.39 97 CYS H N 1
ATOM 2535 C CA . CYS B 2 97 ? -4.851 -3.013 29.879 1.00 10.12 97 CYS H CA 1
ATOM 2536 C C . CYS B 2 97 ? -5.162 -2.023 28.767 1.00 10.04 97 CYS H C 1
ATOM 2537 O O . CYS B 2 97 ? -5.246 -0.815 28.998 1.00 11.23 97 CYS H O 1
ATOM 2540 N N . ALA B 2 98 ? -5.260 -2.543 27.554 1.00 9.10 98 ALA H N 1
ATOM 2541 C CA . ALA B 2 98 ? -5.464 -1.681 26.395 1.00 8.79 98 ALA H CA 1
ATOM 2542 C C . ALA B 2 98 ? -6.205 -2.474 25.323 1.00 9.77 98 ALA H C 1
ATOM 2543 O O . ALA B 2 98 ? -6.035 -3.689 25.199 1.00 10.35 98 ALA H O 1
ATOM 2545 N N . ARG B 2 99 ? -7.017 -1.770 24.540 1.00 10.05 99 ARG H N 1
ATOM 2546 C CA . ARG B 2 99 ? -7.906 -2.418 23.585 1.00 10.94 99 ARG H CA 1
ATOM 2547 C C . ARG B 2 99 ? -7.362 -2.279 22.169 1.00 10.69 99 ARG H C 1
ATOM 2548 O O . ARG B 2 99 ? -6.671 -1.304 21.873 1.00 9.68 99 ARG H O 1
ATOM 2556 N N . ARG B 2 100 ? -7.689 -3.243 21.312 1.00 9.88 100 ARG H N 1
ATOM 2557 C CA . ARG B 2 100 ? -7.495 -3.114 19.869 1.00 10.50 100 ARG H CA 1
ATOM 2558 C C . ARG B 2 100 ? -8.736 -3.670 19.193 1.00 11.28 100 ARG H C 1
ATOM 2559 O O . ARG B 2 100 ? -9.465 -4.457 19.786 1.00 12.20 100 ARG H O 1
ATOM 2567 N N . THR B 2 101 ? -8.979 -3.274 17.949 1.00 11.86 101 THR H N 1
ATOM 2568 C CA . THR B 2 101 ? -10.026 -3.911 17.157 1.00 14.71 101 THR H CA 1
ATOM 2569 C C . THR B 2 101 ? -9.517 -4.100 15.738 1.00 14.81 101 THR H C 1
ATOM 2570 O O . THR B 2 101 ? -8.636 -3.373 15.278 1.00 13.85 101 THR H O 1
ATOM 2574 N N . THR B 2 102 ? -10.080 -5.077 15.042 1.00 15.80 102 THR H N 1
ATOM 2575 C CA . THR B 2 102 ? -9.655 -5.363 13.680 1.00 17.64 102 THR H CA 1
ATOM 2576 C C . THR B 2 102 ? -9.855 -4.162 12.753 1.00 17.56 102 THR H C 1
ATOM 2577 O O . THR B 2 102 ? -9.127 -4.032 11.775 1.00 19.93 102 THR H O 1
ATOM 2581 N N . THR B 2 103 ? -10.825 -3.303 13.059 1.00 17.13 103 THR H N 1
ATOM 2582 C CA . THR B 2 103 ? -11.086 -2.094 12.261 1.00 17.64 103 THR H CA 1
ATOM 2583 C C . THR B 2 103 ? -10.437 -0.821 12.824 1.00 16.65 103 THR H C 1
ATOM 2584 O O . THR B 2 103 ? -10.561 0.266 12.246 1.00 16.79 103 THR H O 1
ATOM 2588 N N . ALA B 2 104 ? -9.767 -0.941 13.966 1.00 14.09 104 ALA H N 1
ATOM 2589 C CA . ALA B 2 104 ? -9.013 0.164 14.567 1.00 12.41 104 ALA H CA 1
ATOM 2590 C C . ALA B 2 104 ? -7.894 -0.539 15.327 1.00 10.64 104 ALA H C 1
ATOM 2591 O O . ALA B 2 104 ? -7.894 -0.687 16.557 1.00 11.28 104 ALA H O 1
ATOM 2593 N N . ASP B 2 105 ? -6.940 -1.021 14.547 1.00 10.18 105 ASP H N 1
ATOM 2594 C CA . ASP B 2 105 ? -6.014 -2.041 15.007 1.00 9.94 105 ASP H CA 1
ATOM 2595 C C . ASP B 2 105 ? -4.758 -1.385 15.562 1.00 9.65 105 ASP H C 1
ATOM 2596 O O . ASP B 2 105 ? -3.711 -1.322 14.917 1.00 10.55 105 ASP H O 1
ATOM 2601 N N . TYR B 2 106 ? -4.894 -0.892 16.787 1.00 8.73 106 TYR H N 1
ATOM 2602 C CA . TYR B 2 106 ? -3.849 -0.121 17.447 1.00 8.50 106 TYR H CA 1
ATOM 2603 C C . TYR B 2 106 ? -4.345 0.132 18.861 1.00 9.49 106 TYR H C 1
ATOM 2604 O O . TYR B 2 106 ? -5.553 0.044 19.105 1.00 8.50 106 TYR H O 1
ATOM 2613 N N . PHE B 2 107 ? -3.444 0.421 19.793 1.00 8.19 107 PHE H N 1
ATOM 2614 C CA . PHE B 2 107 ? -3.856 0.670 21.183 1.00 7.95 107 PHE H CA 1
ATOM 2615 C C . PHE B 2 107 ? -4.282 2.125 21.340 1.00 7.88 107 PHE H C 1
ATOM 2616 O O . PHE B 2 107 ? -3.532 2.954 21.862 1.00 7.96 107 PHE H O 1
ATOM 2624 N N . ALA B 2 108 ? -5.487 2.445 20.881 1.00 8.98 108 ALA H N 1
ATOM 2625 C CA . ALA B 2 108 ? -5.998 3.803 21.042 1.00 9.98 108 ALA H CA 1
ATOM 2626 C C . ALA B 2 108 ? -6.454 4.047 22.472 1.00 9.97 108 ALA H C 1
ATOM 2627 O O . ALA B 2 108 ? -6.264 5.136 23.003 1.00 11.17 108 ALA H O 1
ATOM 2629 N N . TYR B 2 109 ? -7.033 3.020 23.095 1.00 9.42 109 TYR H N 1
ATOM 2630 C CA . TYR B 2 109 ? -7.580 3.164 24.447 1.00 9.88 109 TYR H CA 1
ATOM 2631 C C . TYR B 2 109 ? -6.828 2.298 25.448 1.00 8.69 109 TYR H C 1
ATOM 2632 O O . TYR B 2 109 ? -6.745 1.073 25.288 1.00 9.04 109 TYR H O 1
ATOM 2641 N N . TRP B 2 110 ? -6.288 2.974 26.460 1.00 9.86 110 TRP H N 1
ATOM 2642 C CA . TRP B 2 110 ? -5.568 2.339 27.558 1.00 9.10 110 TRP H CA 1
ATOM 2643 C C . TRP B 2 110 ? -6.291 2.642 28.853 1.00 9.38 110 TRP H C 1
ATOM 2644 O O . TRP B 2 110 ? -6.885 3.710 28.996 1.00 11.17 110 TRP H O 1
ATOM 2655 N N . GLY B 2 111 ? -6.165 1.739 29.823 1.00 9.32 111 GLY H N 1
ATOM 2656 C CA . GLY B 2 111 ? -6.510 2.128 31.193 1.00 9.73 111 GLY H CA 1
ATOM 2657 C C . GLY B 2 111 ? -5.532 3.115 31.803 1.00 11.09 111 GLY H C 1
ATOM 2658 O O . GLY B 2 111 ? -4.482 3.414 31.235 1.00 12.52 111 GLY H O 1
ATOM 2659 N N . GLN B 2 112 ? -5.863 3.597 32.996 1.00 12.30 112 GLN H N 1
ATOM 2660 C CA . GLN B 2 112 ? -4.979 4.479 33.747 1.00 16.08 112 GLN H CA 1
ATOM 2661 C C . GLN B 2 112 ? -3.801 3.745 34.390 1.00 14.83 112 GLN H C 1
ATOM 2662 O O . GLN B 2 112 ? -2.828 4.376 34.809 1.00 16.11 112 GLN H O 1
ATOM 2668 N N . GLY B 2 113 ? -3.904 2.422 34.481 1.00 12.67 113 GLY H N 1
ATOM 2669 C CA . GLY B 2 113 ? -2.869 1.597 35.107 1.00 13.20 113 GLY H CA 1
ATOM 2670 C C . GLY B 2 113 ? -3.157 1.284 36.568 1.00 13.55 113 GLY H C 1
ATOM 2671 O O . GLY B 2 113 ? -3.816 2.055 37.279 1.00 14.99 113 GLY H O 1
ATOM 2672 N N . THR B 2 114 ? -2.692 0.121 37.010 1.00 11.73 114 THR H N 1
ATOM 2673 C CA . THR B 2 114 ? -2.735 -0.243 38.429 1.00 12.07 114 THR H CA 1
ATOM 2674 C C . THR B 2 114 ? -1.291 -0.484 38.851 1.00 11.14 114 THR H C 1
ATOM 2675 O O . THR B 2 114 ? -0.554 -1.177 38.155 1.00 10.84 114 THR H O 1
ATOM 2679 N N . THR B 2 115 ? -0.875 0.120 39.960 1.00 9.95 115 THR H N 1
ATOM 2680 C CA . THR B 2 115 ? 0.457 -0.082 40.515 1.00 11.48 115 THR H CA 1
ATOM 2681 C C . THR B 2 115 ? 0.475 -1.337 41.383 1.00 10.09 115 THR H C 1
ATOM 2682 O O . THR B 2 115 ? -0.405 -1.527 42.233 1.00 11.05 115 THR H O 1
ATOM 2686 N N . LEU B 2 116 ? 1.478 -2.186 41.141 1.00 8.76 116 LEU H N 1
ATOM 2687 C CA . LEU B 2 116 ? 1.722 -3.369 41.951 1.00 10.05 116 LEU H CA 1
ATOM 2688 C C . LEU B 2 116 ? 3.133 -3.326 42.497 1.00 10.17 116 LEU H C 1
ATOM 2689 O O . LEU B 2 116 ? 4.091 -3.105 41.759 1.00 10.56 116 LEU H O 1
ATOM 2694 N N . THR B 2 117 ? 3.258 -3.579 43.797 1.00 9.56 117 THR H N 1
ATOM 2695 C CA . THR B 2 117 ? 4.552 -3.743 44.443 1.00 9.80 117 THR H CA 1
ATOM 2696 C C . THR B 2 117 ? 4.634 -5.171 44.973 1.00 9.18 117 THR H C 1
ATOM 2697 O O . THR B 2 117 ? 3.742 -5.612 45.694 1.00 10.86 117 THR H O 1
ATOM 2701 N N . VAL B 2 118 ? 5.678 -5.899 44.585 1.00 8.85 118 VAL H N 1
ATOM 2702 C CA . VAL B 2 118 ? 5.897 -7.223 45.149 1.00 9.28 118 VAL H CA 1
ATOM 2703 C C . VAL B 2 118 ? 7.078 -7.138 46.111 1.00 8.71 118 VAL H C 1
ATOM 2704 O O . VAL B 2 118 ? 8.196 -6.775 45.719 1.00 9.93 118 VAL H O 1
ATOM 2708 N N . SER B 2 119 ? 6.831 -7.458 47.381 1.00 8.66 119 SER H N 1
ATOM 2709 C CA . SER B 2 119 ? 7.841 -7.231 48.410 1.00 9.76 119 SER H CA 1
ATOM 2710 C C . SER B 2 119 ? 7.524 -8.070 49.637 1.00 8.30 119 SER H C 1
ATOM 2711 O O . SER B 2 119 ? 6.363 -8.294 49.964 1.00 9.88 119 SER H O 1
ATOM 2714 N N . SER B 2 120 ? 8.594 -8.476 50.315 1.00 9.98 120 SER H N 1
ATOM 2715 C CA . SER B 2 120 ? 8.506 -9.163 51.601 1.00 11.07 120 SER H CA 1
ATOM 2716 C C . SER B 2 120 ? 8.600 -8.191 52.768 1.00 10.67 120 SER H C 1
ATOM 2717 O O . SER B 2 120 ? 8.539 -8.620 53.920 1.00 11.86 120 SER H O 1
ATOM 2720 N N . ALA B 2 121 ? 8.722 -6.897 52.492 1.00 9.78 121 ALA H N 1
ATOM 2721 C CA . ALA B 2 121 ? 8.846 -5.929 53.576 1.00 9.62 121 ALA H CA 1
ATOM 2722 C C . ALA B 2 121 ? 7.549 -5.749 54.343 1.00 10.09 121 ALA H C 1
ATOM 2723 O O . ALA B 2 121 ? 6.449 -5.934 53.819 1.00 11.61 121 ALA H O 1
ATOM 2725 N N . LYS B 2 122 ? 7.700 -5.379 55.612 1.00 10.90 122 LYS H N 1
ATOM 2726 C CA . LYS B 2 122 ? 6.566 -4.996 56.438 1.00 11.62 122 LYS H CA 1
ATOM 2727 C C . LYS B 2 122 ? 6.519 -3.475 56.493 1.00 10.67 122 LYS H C 1
ATOM 2728 O O . LYS B 2 122 ? 7.538 -2.820 56.268 1.00 11.02 122 LYS H O 1
ATOM 2734 N N . THR B 2 123 ? 5.358 -2.914 56.810 1.00 9.69 123 THR H N 1
ATOM 2735 C CA . THR B 2 123 ? 5.269 -1.461 57.010 1.00 9.72 123 THR H CA 1
ATOM 2736 C C . THR B 2 123 ? 6.283 -0.992 58.051 1.00 9.79 123 THR H C 1
ATOM 2737 O O . THR B 2 123 ? 6.386 -1.542 59.148 1.00 10.75 123 THR H O 1
ATOM 2741 N N . THR B 2 124 ? 7.052 0.025 57.693 1.00 8.49 124 THR H N 1
ATOM 2742 C CA . THR B 2 124 ? 8.196 0.447 58.501 1.00 8.41 124 THR H CA 1
ATOM 2743 C C . THR B 2 124 ? 8.245 1.976 58.406 1.00 6.63 124 THR H C 1
ATOM 2744 O O . THR B 2 124 ? 8.182 2.507 57.298 1.00 7.38 124 THR H O 1
ATOM 2748 N N . PRO B 2 125 ? 8.325 2.701 59.539 1.00 7.17 125 PRO H N 1
ATOM 2749 C CA . PRO B 2 125 ? 8.421 4.152 59.418 1.00 6.97 125 PRO H CA 1
ATOM 2750 C C . PRO B 2 125 ? 9.816 4.585 58.981 1.00 7.59 125 PRO H C 1
ATOM 2751 O O . PRO B 2 125 ? 10.778 3.857 59.203 1.00 8.05 125 PRO H O 1
ATOM 2755 N N . PRO B 2 126 ? 9.923 5.781 58.391 1.00 7.69 126 PRO H N 1
ATOM 2756 C CA . PRO B 2 126 ? 11.228 6.284 57.975 1.00 7.28 126 PRO H CA 1
ATOM 2757 C C . PRO B 2 126 ? 12.041 6.735 59.191 1.00 8.28 126 PRO H C 1
ATOM 2758 O O . PRO B 2 126 ? 11.493 7.178 60.202 1.00 10.89 126 PRO H O 1
ATOM 2762 N N . SER B 2 127 ? 13.362 6.621 59.081 1.00 9.62 127 SER H N 1
ATOM 2763 C CA . SER B 2 127 ? 14.243 7.344 59.983 1.00 9.06 127 SER H CA 1
ATOM 2764 C C . SER B 2 127 ? 14.646 8.599 59.228 1.00 9.22 127 SER H C 1
ATOM 2765 O O . SER B 2 127 ? 15.015 8.520 58.054 1.00 11.83 127 SER H O 1
ATOM 2768 N N . VAL B 2 128 ? 14.502 9.757 59.851 1.00 8.69 128 VAL H N 1
ATOM 2769 C CA . VAL B 2 128 ? 14.773 11.012 59.165 1.00 8.23 128 VAL H CA 1
ATOM 2770 C C . VAL B 2 128 ? 16.001 11.665 59.776 1.00 8.97 128 VAL H C 1
ATOM 2771 O O . VAL B 2 128 ? 16.035 11.958 60.971 1.00 11.88 128 VAL H O 1
ATOM 2775 N N . TYR B 2 129 ? 17.019 11.864 58.950 1.00 9.20 129 TYR H N 1
ATOM 2776 C CA . TYR B 2 129 ? 18.318 12.328 59.430 1.00 9.51 129 TYR H CA 1
ATOM 2777 C C . TYR B 2 129 ? 18.693 13.657 58.797 1.00 10.23 129 TYR H C 1
ATOM 2778 O O . TYR B 2 129 ? 18.507 13.858 57.597 1.00 9.97 129 TYR H O 1
ATOM 2787 N N . PRO B 2 130 ? 19.288 14.565 59.583 1.00 11.64 130 PRO H N 1
ATOM 2788 C CA . PRO B 2 130 ? 19.690 15.847 59.023 1.00 12.77 130 PRO H CA 1
ATOM 2789 C C . PRO B 2 130 ? 20.986 15.754 58.228 1.00 13.65 130 PRO H C 1
ATOM 2790 O O . PRO B 2 130 ? 21.894 15.011 58.595 1.00 16.05 130 PRO H O 1
ATOM 2794 N N . LEU B 2 131 ? 21.051 16.503 57.137 1.00 12.10 131 LEU H N 1
ATOM 2795 C CA . LEU B 2 131 ? 22.282 16.619 56.358 1.00 12.56 131 LEU H CA 1
ATOM 2796 C C . LEU B 2 131 ? 22.763 18.063 56.493 1.00 12.68 131 LEU H C 1
ATOM 2797 O O . LEU B 2 131 ? 22.187 18.968 55.887 1.00 10.61 131 LEU H O 1
ATOM 2802 N N . ALA B 2 132 ? 23.765 18.274 57.353 1.00 15.74 132 ALA H N 1
ATOM 2803 C CA . ALA B 2 132 ? 24.334 19.596 57.617 1.00 17.19 132 ALA H CA 1
ATOM 2804 C C . ALA B 2 132 ? 25.775 19.593 57.117 1.00 18.19 132 ALA H C 1
ATOM 2805 O O . ALA B 2 132 ? 26.470 18.590 57.244 1.00 18.03 132 ALA H O 1
ATOM 2807 N N . PRO B 2 133 ? 26.226 20.710 56.523 1.00 19.62 133 PRO H N 1
ATOM 2808 C CA . PRO B 2 133 ? 27.589 20.738 56.000 1.00 21.09 133 PRO H CA 1
ATOM 2809 C C . PRO B 2 133 ? 28.647 20.775 57.098 1.00 23.38 133 PRO H C 1
ATOM 2810 O O . PRO B 2 133 ? 28.470 21.462 58.104 1.00 24.13 133 PRO H O 1
ATOM 2814 N N . GLY B 2 134 ? 29.747 20.057 56.885 1.00 24.77 134 GLY H N 1
ATOM 2815 C CA . GLY B 2 134 ? 30.900 20.153 57.778 1.00 26.91 134 GLY H CA 1
ATOM 2816 C C . GLY B 2 134 ? 31.718 21.403 57.511 1.00 28.24 134 GLY H C 1
ATOM 2817 O O . GLY B 2 134 ? 31.367 22.209 56.646 1.00 28.75 134 GLY H O 1
ATOM 2818 N N . SER B 2 135 ? 32.811 21.559 58.255 1.00 29.11 135 SER H N 1
ATOM 2819 C CA . SER B 2 135 ? 33.692 22.716 58.114 1.00 29.77 135 SER H CA 1
ATOM 2820 C C . SER B 2 135 ? 34.421 22.796 56.773 1.00 29.84 135 SER H C 1
ATOM 2821 O O . SER B 2 135 ? 34.640 23.890 56.260 1.00 29.80 135 SER H O 1
ATOM 2824 N N . ALA B 2 136 ? 34.803 21.653 56.208 1.00 29.75 136 ALA H N 1
ATOM 2825 C CA . ALA B 2 136 ? 35.512 21.634 54.925 1.00 30.08 136 ALA H CA 1
ATOM 2826 C C . ALA B 2 136 ? 34.614 22.078 53.769 1.00 30.77 136 ALA H C 1
ATOM 2827 O O . ALA B 2 136 ? 33.385 22.046 53.880 1.00 30.90 136 ALA H O 1
ATOM 2829 N N . SER B 2 141 ? 28.862 31.143 50.802 1.00 20.16 141 SER H N 1
ATOM 2830 C CA . SER B 2 141 ? 27.991 31.838 49.863 1.00 19.28 141 SER H CA 1
ATOM 2831 C C . SER B 2 141 ? 26.597 31.212 49.828 1.00 18.38 141 SER H C 1
ATOM 2832 O O . SER B 2 141 ? 25.675 31.737 50.462 1.00 17.42 141 SER H O 1
ATOM 2835 N N . MET B 2 142 ? 26.414 30.116 49.095 1.00 17.03 142 MET H N 1
ATOM 2836 C CA . MET B 2 142 ? 25.153 29.379 49.176 1.00 17.05 142 MET H CA 1
ATOM 2837 C C . MET B 2 142 ? 25.375 28.142 50.023 1.00 17.04 142 MET H C 1
ATOM 2838 O O . MET B 2 142 ? 26.419 27.491 49.920 1.00 19.51 142 MET H O 1
ATOM 2843 N N . VAL B 2 143 ? 24.386 27.803 50.844 1.00 14.70 143 VAL H N 1
ATOM 2844 C CA . VAL B 2 143 ? 24.496 26.638 51.708 1.00 14.77 143 VAL H CA 1
ATOM 2845 C C . VAL B 2 143 ? 23.497 25.580 51.261 1.00 13.23 143 VAL H C 1
ATOM 2846 O O . VAL B 2 143 ? 22.316 25.862 51.102 1.00 13.44 143 VAL H O 1
ATOM 2850 N N . THR B 2 144 ? 23.996 24.376 51.008 1.00 12.76 144 THR H N 1
ATOM 2851 C CA . THR B 2 144 ? 23.119 23.268 50.690 1.00 12.01 144 THR H CA 1
ATOM 2852 C C . THR B 2 144 ? 22.967 22.369 51.912 1.00 11.51 144 THR H C 1
ATOM 2853 O O . THR B 2 144 ? 23.951 21.917 52.507 1.00 12.86 144 THR H O 1
ATOM 2857 N N . LEU B 2 145 ? 21.706 22.171 52.293 1.00 11.42 145 LEU H N 1
ATOM 2858 C CA . LEU B 2 145 ? 21.317 21.343 53.415 1.00 11.48 145 LEU H CA 1
ATOM 2859 C C . LEU B 2 145 ? 20.457 20.228 52.847 1.00 11.07 145 LEU H C 1
ATOM 2860 O O . LEU B 2 145 ? 20.074 20.236 51.674 1.00 10.72 145 LEU H O 1
ATOM 2865 N N . GLY B 2 146 ? 20.143 19.258 53.690 1.00 10.92 146 GLY H N 1
ATOM 2866 C CA . GLY B 2 146 ? 19.274 18.203 53.201 1.00 10.49 146 GLY H CA 1
ATOM 2867 C C . GLY B 2 146 ? 18.691 17.376 54.313 1.00 10.65 146 GLY H C 1
ATOM 2868 O O . GLY B 2 146 ? 18.979 17.573 55.488 1.00 8.39 146 GLY H O 1
ATOM 2869 N N . CYS B 2 147 ? 17.829 16.450 53.917 1.00 10.66 147 CYS H N 1
ATOM 2870 C CA A CYS B 2 147 ? 17.269 15.470 54.836 0.70 11.61 147 CYS H CA 1
ATOM 2871 C CA B CYS B 2 147 ? 17.342 15.456 54.860 0.30 12.08 147 CYS H CA 1
ATOM 2872 C C . CYS B 2 147 ? 17.301 14.108 54.172 1.00 10.96 147 CYS H C 1
ATOM 2873 O O . CYS B 2 147 ? 16.897 13.998 53.011 1.00 11.46 147 CYS H O 1
ATOM 2878 N N . LEU B 2 148 ? 17.780 13.116 54.912 1.00 8.98 148 LEU H N 1
ATOM 2879 C CA . LEU B 2 148 ? 17.849 11.731 54.464 1.00 9.55 148 LEU H CA 1
ATOM 2880 C C . LEU B 2 148 ? 16.678 10.987 55.086 1.00 10.27 148 LEU H C 1
ATOM 2881 O O . LEU B 2 148 ? 16.517 10.973 56.308 1.00 9.18 148 LEU H O 1
ATOM 2886 N N . VAL B 2 149 ? 15.847 10.393 54.233 1.00 8.58 149 VAL H N 1
ATOM 2887 C CA . VAL B 2 149 ? 14.636 9.714 54.678 1.00 9.74 149 VAL H CA 1
ATOM 2888 C C . VAL B 2 149 ? 14.865 8.244 54.362 1.00 10.14 149 VAL H C 1
ATOM 2889 O O . VAL B 2 149 ? 14.766 7.819 53.199 1.00 10.51 149 VAL H O 1
ATOM 2893 N N . LYS B 2 150 ? 15.194 7.472 55.392 1.00 9.24 150 LYS H N 1
ATOM 2894 C CA . LYS B 2 150 ? 15.788 6.154 55.187 1.00 9.23 150 LYS H CA 1
ATOM 2895 C C . LYS B 2 150 ? 14.946 5.029 55.763 1.00 8.78 150 LYS H C 1
ATOM 2896 O O . LYS B 2 150 ? 14.422 5.118 56.882 1.00 10.13 150 LYS H O 1
ATOM 2902 N N . GLY B 2 151 ? 14.808 3.964 54.987 1.00 8.95 151 GLY H N 1
ATOM 2903 C CA . GLY B 2 151 ? 14.305 2.703 55.534 1.00 9.42 151 GLY H CA 1
ATOM 2904 C C . GLY B 2 151 ? 12.810 2.607 55.787 1.00 8.29 151 GLY H C 1
ATOM 2905 O O . GLY B 2 151 ? 12.379 1.994 56.761 1.00 10.17 151 GLY H O 1
ATOM 2906 N N . TYR B 2 152 ? 12.016 3.188 54.895 1.00 8.03 152 TYR H N 1
ATOM 2907 C CA . TYR B 2 152 ? 10.574 3.116 55.056 1.00 7.55 152 TYR H CA 1
ATOM 2908 C C . TYR B 2 152 ? 9.923 2.145 54.082 1.00 7.07 152 TYR H C 1
ATOM 2909 O O . TYR B 2 152 ? 10.471 1.782 53.050 1.00 7.58 152 TYR H O 1
ATOM 2918 N N . PHE B 2 153 ? 8.714 1.722 54.422 1.00 6.41 153 PHE H N 1
ATOM 2919 C CA . PHE B 2 153 ? 7.933 0.922 53.491 1.00 6.41 153 PHE H CA 1
ATOM 2920 C C . PHE B 2 153 ? 6.477 1.045 53.910 1.00 7.29 153 PHE H C 1
ATOM 2921 O O . PHE B 2 153 ? 6.190 1.067 55.098 1.00 7.21 153 PHE H O 1
ATOM 2929 N N . PRO B 2 154 ? 5.543 1.093 52.959 1.00 6.20 154 PRO H N 1
ATOM 2930 C CA . PRO B 2 154 ? 5.682 1.201 51.518 1.00 5.89 154 PRO H CA 1
ATOM 2931 C C . PRO B 2 154 ? 5.818 2.671 51.122 1.00 6.80 154 PRO H C 1
ATOM 2932 O O . PRO B 2 154 ? 5.843 3.570 51.974 1.00 7.46 154 PRO H O 1
ATOM 2936 N N . GLU B 2 155 ? 5.869 2.915 49.818 1.00 7.46 155 GLU H N 1
ATOM 2937 C CA . GLU B 2 155 ? 5.744 4.274 49.303 1.00 8.11 155 GLU H CA 1
ATOM 2938 C C . GLU B 2 155 ? 4.327 4.768 49.560 1.00 7.92 155 GLU H C 1
ATOM 2939 O O . GLU B 2 155 ? 3.417 3.963 49.721 1.00 8.58 155 GLU H O 1
ATOM 2945 N N . PRO B 2 156 ? 4.102 6.094 49.574 1.00 7.92 156 PRO H N 1
ATOM 2946 C CA . PRO B 2 156 ? 5.041 7.180 49.388 1.00 7.89 156 PRO H CA 1
ATOM 2947 C C . PRO B 2 156 ? 5.437 7.878 50.680 1.00 8.32 156 PRO H C 1
ATOM 2948 O O . PRO B 2 156 ? 4.863 7.640 51.745 1.00 9.07 156 PRO H O 1
ATOM 2952 N N . VAL B 2 157 ? 6.431 8.752 50.554 1.00 8.11 157 VAL H N 1
ATOM 2953 C CA . VAL B 2 157 ? 6.674 9.803 51.537 1.00 9.71 157 VAL H CA 1
ATOM 2954 C C . VAL B 2 157 ? 6.563 11.151 50.841 1.00 9.74 157 VAL H C 1
ATOM 2955 O O . VAL B 2 157 ? 6.723 11.242 49.620 1.00 12.66 157 VAL H O 1
ATOM 2959 N N . THR B 2 158 ? 6.246 12.176 51.617 1.00 9.94 158 THR H N 1
ATOM 2960 C CA . THR B 2 158 ? 6.342 13.546 51.119 1.00 10.06 158 THR H CA 1
ATOM 2961 C C . THR B 2 158 ? 7.370 14.311 51.947 1.00 9.83 158 THR H C 1
ATOM 2962 O O . THR B 2 158 ? 7.559 14.039 53.130 1.00 10.34 158 THR H O 1
ATOM 2966 N N . VAL B 2 159 ? 8.020 15.289 51.327 1.00 10.34 159 VAL H N 1
ATOM 2967 C CA . VAL B 2 159 ? 8.947 16.129 52.054 1.00 10.62 159 VAL H CA 1
ATOM 2968 C C . VAL B 2 159 ? 8.654 17.577 51.708 1.00 10.77 159 VAL H C 1
ATOM 2969 O O . VAL B 2 159 ? 8.489 17.918 50.539 1.00 11.98 159 VAL H O 1
ATOM 2973 N N . THR B 2 160 ? 8.554 18.397 52.745 1.00 10.20 160 THR H N 1
ATOM 2974 C CA . THR B 2 160 ? 8.516 19.849 52.567 1.00 12.34 160 THR H CA 1
ATOM 2975 C C . THR B 2 160 ? 9.601 20.494 53.425 1.00 10.88 160 THR H C 1
ATOM 2976 O O . THR B 2 160 ? 10.177 19.847 54.306 1.00 12.01 160 THR H O 1
ATOM 2980 N N . TRP B 2 161 ? 9.859 21.776 53.178 1.00 12.89 161 TRP H N 1
ATOM 2981 C CA . TRP B 2 161 ? 10.819 22.522 53.991 1.00 12.41 161 TRP H CA 1
ATOM 2982 C C . TRP B 2 161 ? 10.128 23.737 54.588 1.00 13.41 161 TRP H C 1
ATOM 2983 O O . TRP B 2 161 ? 9.389 24.404 53.883 1.00 14.99 161 TRP H O 1
ATOM 2994 N N . ASN B 2 162 ? 10.339 23.964 55.882 1.00 14.00 162 ASN H N 1
ATOM 2995 C CA . ASN B 2 162 ? 9.652 25.041 56.602 1.00 15.91 162 ASN H CA 1
ATOM 2996 C C . ASN B 2 162 ? 8.150 25.074 56.308 1.00 18.03 162 ASN H C 1
ATOM 2997 O O . ASN B 2 162 ? 7.569 26.126 56.034 1.00 18.46 162 ASN H O 1
ATOM 3002 N N . SER B 2 163 ? 7.539 23.891 56.332 1.00 18.18 163 SER H N 1
ATOM 3003 C CA . SER B 2 163 ? 6.093 23.744 56.165 1.00 20.81 163 SER H CA 1
ATOM 3004 C C . SER B 2 163 ? 5.599 24.163 54.783 1.00 22.10 163 SER H C 1
ATOM 3005 O O . SER B 2 163 ? 4.415 24.449 54.587 1.00 23.81 163 SER H O 1
ATOM 3008 N N . GLY B 2 164 ? 6.504 24.165 53.811 1.00 21.98 164 GLY H N 1
ATOM 3009 C CA . GLY B 2 164 ? 6.173 24.536 52.442 1.00 22.74 164 GLY H CA 1
ATOM 3010 C C . GLY B 2 164 ? 6.467 25.990 52.127 1.00 22.97 164 GLY H C 1
ATOM 3011 O O . GLY B 2 164 ? 6.359 26.409 50.972 1.00 23.70 164 GLY H O 1
ATOM 3012 N N . SER B 2 165 ? 6.857 26.758 53.140 1.00 23.84 165 SER H N 1
ATOM 3013 C CA A SER B 2 165 ? 7.207 28.166 52.957 0.50 23.87 165 SER H CA 1
ATOM 3014 C CA B SER B 2 165 ? 7.182 28.163 52.917 0.50 23.34 165 SER H CA 1
ATOM 3015 C C . SER B 2 165 ? 8.521 28.314 52.198 1.00 23.50 165 SER H C 1
ATOM 3016 O O . SER B 2 165 ? 8.791 29.347 51.584 1.00 24.72 165 SER H O 1
ATOM 3021 N N . LEU B 2 166 ? 9.339 27.267 52.250 1.00 22.77 166 LEU H N 1
ATOM 3022 C CA . LEU B 2 166 ? 10.627 27.257 51.572 1.00 22.57 166 LEU H CA 1
ATOM 3023 C C . LEU B 2 166 ? 10.554 26.237 50.439 1.00 23.25 166 LEU H C 1
ATOM 3024 O O . LEU B 2 166 ? 10.637 25.031 50.670 1.00 21.49 166 LEU H O 1
ATOM 3029 N N . SER B 2 167 ? 10.368 26.724 49.215 1.00 23.94 167 SER H N 1
ATOM 3030 C CA . SER B 2 167 ? 10.136 25.859 48.071 1.00 24.79 167 SER H CA 1
ATOM 3031 C C . SER B 2 167 ? 11.165 26.081 46.975 1.00 24.97 167 SER H C 1
ATOM 3032 O O . SER B 2 167 ? 11.422 25.186 46.173 1.00 25.71 167 SER H O 1
ATOM 3035 N N . SER B 2 168 ? 11.731 27.282 46.925 1.00 24.63 168 SER H N 1
ATOM 3036 C CA . SER B 2 168 ? 12.768 27.570 45.945 1.00 24.55 168 SER H CA 1
ATOM 3037 C C . SER B 2 168 ? 14.063 26.873 46.352 1.00 21.71 168 SER H C 1
ATOM 3038 O O . SER B 2 168 ? 14.403 26.813 47.531 1.00 22.59 168 SER H O 1
ATOM 3041 N N . GLY B 2 169 ? 14.777 26.351 45.362 1.00 20.29 169 GLY H N 1
ATOM 3042 C CA . GLY B 2 169 ? 16.066 25.714 45.587 1.00 17.97 169 GLY H CA 1
ATOM 3043 C C . GLY B 2 169 ? 15.988 24.336 46.218 1.00 16.43 169 GLY H C 1
ATOM 3044 O O . GLY B 2 169 ? 16.963 23.873 46.803 1.00 15.79 169 GLY H O 1
ATOM 3045 N N . VAL B 2 170 ? 14.831 23.692 46.084 1.00 16.39 170 VAL H N 1
ATOM 3046 C CA . VAL B 2 170 ? 14.597 22.348 46.612 1.00 16.45 170 VAL H CA 1
ATOM 3047 C C . VAL B 2 170 ? 14.663 21.273 45.521 1.00 17.27 170 VAL H C 1
ATOM 3048 O O . VAL B 2 170 ? 14.091 21.445 44.448 1.00 18.75 170 VAL H O 1
ATOM 3052 N N . HIS B 2 171 ? 15.384 20.188 45.802 1.00 16.38 171 HIS H N 1
ATOM 3053 C CA . HIS B 2 171 ? 15.364 18.981 44.968 1.00 16.89 171 HIS H CA 1
ATOM 3054 C C . HIS B 2 171 ? 15.018 17.795 45.864 1.00 15.43 171 HIS H C 1
ATOM 3055 O O . HIS B 2 171 ? 15.760 17.479 46.791 1.00 15.49 171 HIS H O 1
ATOM 3062 N N . THR B 2 172 ? 13.907 17.126 45.581 1.00 13.50 172 THR H N 1
ATOM 3063 C CA . THR B 2 172 ? 13.586 15.894 46.288 1.00 12.79 172 THR H CA 1
ATOM 3064 C C . THR B 2 172 ? 13.721 14.712 45.325 1.00 11.80 172 THR H C 1
ATOM 3065 O O . THR B 2 172 ? 13.088 14.667 44.265 1.00 12.45 172 THR H O 1
ATOM 3069 N N . PHE B 2 173 ? 14.613 13.786 45.661 1.00 10.66 173 PHE H N 1
ATOM 3070 C CA . PHE B 2 173 ? 14.987 12.711 44.739 1.00 11.16 173 PHE H CA 1
ATOM 3071 C C . PHE B 2 173 ? 14.038 11.522 44.800 1.00 11.16 173 PHE H C 1
ATOM 3072 O O . PHE B 2 173 ? 13.440 11.265 45.847 1.00 11.42 173 PHE H O 1
ATOM 3080 N N . PRO B 2 174 ? 13.863 10.821 43.671 1.00 11.05 174 PRO H N 1
ATOM 3081 C CA . PRO B 2 174 ? 13.041 9.619 43.742 1.00 12.21 174 PRO H CA 1
ATOM 3082 C C . PRO B 2 174 ? 13.628 8.593 44.700 1.00 11.60 174 PRO H C 1
ATOM 3083 O O . PRO B 2 174 ? 14.848 8.528 44.869 1.00 11.73 174 PRO H O 1
ATOM 3087 N N . ALA B 2 175 ? 12.772 7.772 45.304 1.00 11.46 175 ALA H N 1
ATOM 3088 C CA . ALA B 2 175 ? 13.220 6.724 46.209 1.00 12.18 175 ALA H CA 1
ATOM 3089 C C . ALA B 2 175 ? 13.919 5.589 45.473 1.00 11.84 175 ALA H C 1
ATOM 3090 O O . ALA B 2 175 ? 13.645 5.321 44.293 1.00 14.09 175 ALA H O 1
ATOM 3092 N N . VAL B 2 176 ? 14.844 4.958 46.178 1.00 11.61 176 VAL H N 1
ATOM 3093 C CA . VAL B 2 176 ? 15.465 3.726 45.713 1.00 12.88 176 VAL H CA 1
ATOM 3094 C C . VAL B 2 176 ? 15.306 2.673 46.798 1.00 13.27 176 VAL H C 1
ATOM 3095 O O . VAL B 2 176 ? 15.037 2.981 47.967 1.00 12.76 176 VAL H O 1
ATOM 3099 N N . LEU B 2 177 ? 15.474 1.417 46.408 1.00 13.42 177 LEU H N 1
ATOM 3100 C CA . LEU B 2 177 ? 15.368 0.313 47.338 1.00 13.96 177 LEU H CA 1
ATOM 3101 C C . LEU B 2 177 ? 16.727 -0.148 47.836 1.00 17.71 177 LEU H C 1
ATOM 3102 O O . LEU B 2 177 ? 17.672 -0.314 47.063 1.00 16.81 177 LEU H O 1
ATOM 3107 N N . GLN B 2 178 ? 16.803 -0.368 49.142 1.00 20.94 178 GLN H N 1
ATOM 3108 C CA . GLN B 2 178 ? 17.985 -0.940 49.759 1.00 24.36 178 GLN H CA 1
ATOM 3109 C C . GLN B 2 178 ? 17.519 -1.933 50.820 1.00 24.50 178 GLN H C 1
ATOM 3110 O O . GLN B 2 178 ? 16.870 -1.550 51.791 1.00 25.18 178 GLN H O 1
ATOM 3116 N N . SER B 2 179 ? 17.820 -3.212 50.613 1.00 25.05 179 SER H N 1
ATOM 3117 C CA . SER B 2 179 ? 17.353 -4.287 51.488 1.00 24.56 179 SER H CA 1
ATOM 3118 C C . SER B 2 179 ? 15.837 -4.279 51.758 1.00 23.08 179 SER H C 1
ATOM 3119 O O . SER B 2 179 ? 15.399 -4.401 52.905 1.00 23.16 179 SER H O 1
ATOM 3122 N N . ASP B 2 180 ? 15.064 -4.147 50.680 1.00 19.39 180 ASP H N 1
ATOM 3123 C CA . ASP B 2 180 ? 13.600 -4.163 50.673 1.00 17.84 180 ASP H CA 1
ATOM 3124 C C . ASP B 2 180 ? 12.925 -2.897 51.214 1.00 13.51 180 ASP H C 1
ATOM 3125 O O . ASP B 2 180 ? 11.699 -2.811 51.226 1.00 13.24 180 ASP H O 1
ATOM 3130 N N . LEU B 2 181 ? 13.722 -1.924 51.645 1.00 10.79 181 LEU H N 1
ATOM 3131 C CA . LEU B 2 181 ? 13.160 -0.698 52.213 1.00 9.99 181 LEU H CA 1
ATOM 3132 C C . LEU B 2 181 ? 13.559 0.483 51.343 1.00 9.67 181 LEU H C 1
ATOM 3133 O O . LEU B 2 181 ? 14.624 0.481 50.728 1.00 10.87 181 LEU H O 1
ATOM 3138 N N . TYR B 2 182 ? 12.710 1.500 51.299 1.00 7.49 182 TYR H N 1
ATOM 3139 C CA . TYR B 2 182 ? 12.964 2.645 50.452 1.00 6.54 182 TYR H CA 1
ATOM 3140 C C . TYR B 2 182 ? 13.760 3.720 51.173 1.00 7.38 182 TYR H C 1
ATOM 3141 O O . TYR B 2 182 ? 13.659 3.886 52.390 1.00 7.32 182 TYR H O 1
ATOM 3150 N N . THR B 2 183 ? 14.525 4.477 50.388 1.00 7.16 183 THR H N 1
ATOM 3151 C CA . THR B 2 183 ? 15.261 5.618 50.909 1.00 8.21 183 THR H CA 1
ATOM 3152 C C . THR B 2 183 ? 15.252 6.714 49.860 1.00 8.02 183 THR H C 1
ATOM 3153 O O . THR B 2 183 ? 15.371 6.457 48.665 1.00 9.15 183 THR H O 1
ATOM 3157 N N . LEU B 2 184 ? 15.117 7.947 50.329 1.00 7.69 184 LEU H N 1
ATOM 3158 C CA . LEU B 2 184 ? 15.319 9.109 49.462 1.00 9.95 184 LEU H CA 1
ATOM 3159 C C . LEU B 2 184 ? 15.890 10.256 50.272 1.00 8.75 184 LEU H C 1
ATOM 3160 O O . LEU B 2 184 ? 15.868 10.244 51.500 1.00 9.19 184 LEU H O 1
ATOM 3165 N N . SER B 2 185 ? 16.432 11.246 49.577 1.00 9.27 185 SER H N 1
ATOM 3166 C CA . SER B 2 185 ? 16.889 12.458 50.247 1.00 9.34 185 SER H CA 1
ATOM 3167 C C . SER B 2 185 ? 16.286 13.658 49.541 1.00 9.34 185 SER H C 1
ATOM 3168 O O . SER B 2 185 ? 15.854 13.578 48.386 1.00 9.48 185 SER H O 1
ATOM 3171 N N . SER B 2 186 ? 16.234 14.767 50.271 1.00 9.87 186 SER H N 1
ATOM 3172 C CA . SER B 2 186 ? 15.807 16.050 49.719 1.00 9.35 186 SER H CA 1
ATOM 3173 C C . SER B 2 186 ? 16.917 17.059 50.009 1.00 9.64 186 SER H C 1
ATOM 3174 O O . SER B 2 186 ? 17.460 17.079 51.110 1.00 9.09 186 SER H O 1
ATOM 3177 N N . SER B 2 187 ? 17.255 17.887 49.028 1.00 12.27 187 SER H N 1
ATOM 3178 C CA . SER B 2 187 ? 18.199 18.967 49.320 1.00 12.53 187 SER H CA 1
ATOM 3179 C C . SER B 2 187 ? 17.521 20.319 49.191 1.00 11.85 187 SER H C 1
ATOM 3180 O O . SER B 2 187 ? 16.557 20.476 48.455 1.00 11.47 187 SER H O 1
ATOM 3183 N N . VAL B 2 188 ? 18.036 21.294 49.929 1.00 10.89 188 VAL H N 1
ATOM 3184 C CA . VAL B 2 188 ? 17.565 22.662 49.799 1.00 11.64 188 VAL H CA 1
ATOM 3185 C C . VAL B 2 188 ? 18.815 23.544 49.868 1.00 10.77 188 VAL H C 1
ATOM 3186 O O . VAL B 2 188 ? 19.715 23.324 50.684 1.00 11.36 188 VAL H O 1
ATOM 3190 N N . THR B 2 189 ? 18.860 24.525 48.979 1.00 12.21 189 THR H N 1
ATOM 3191 C CA . THR B 2 189 ? 19.980 25.450 48.899 1.00 13.29 189 THR H CA 1
ATOM 3192 C C . THR B 2 189 ? 19.462 26.848 49.229 1.00 13.86 189 THR H C 1
ATOM 3193 O O . THR B 2 189 ? 18.510 27.322 48.604 1.00 13.75 189 THR H O 1
ATOM 3197 N N . VAL B 2 190 ? 20.076 27.477 50.228 1.00 12.55 190 VAL H N 1
ATOM 3198 C CA . VAL B 2 190 ? 19.646 28.782 50.736 1.00 13.79 190 VAL H CA 1
ATOM 3199 C C . VAL B 2 190 ? 20.858 29.712 50.842 1.00 13.93 190 VAL H C 1
ATOM 3200 O O . VAL B 2 190 ? 21.996 29.247 50.949 1.00 14.24 190 VAL H O 1
ATOM 3204 N N . PRO B 2 191 ? 20.619 31.031 50.838 1.00 13.35 191 PRO H N 1
ATOM 3205 C CA . PRO B 2 191 ? 21.731 31.963 51.091 1.00 14.02 191 PRO H CA 1
ATOM 3206 C C . PRO B 2 191 ? 22.448 31.700 52.427 1.00 13.81 191 PRO H C 1
ATOM 3207 O O . PRO B 2 191 ? 21.808 31.291 53.402 1.00 14.46 191 PRO H O 1
ATOM 3211 N N . SER B 2 192 ? 23.759 31.942 52.517 1.00 15.60 192 SER H N 1
ATOM 3212 C CA . SER B 2 192 ? 24.444 31.843 53.812 1.00 17.20 192 SER H CA 1
ATOM 3213 C C . SER B 2 192 ? 23.906 32.823 54.854 1.00 16.13 192 SER H C 1
ATOM 3214 O O . SER B 2 192 ? 24.100 32.642 56.053 1.00 17.48 192 SER H O 1
ATOM 3217 N N . SER B 2 193 ? 23.214 33.865 54.407 1.00 15.79 193 SER H N 1
ATOM 3218 C CA . SER B 2 193 ? 22.582 34.779 55.361 1.00 16.25 193 SER H CA 1
ATOM 3219 C C . SER B 2 193 ? 21.283 34.230 55.971 1.00 16.60 193 SER H C 1
ATOM 3220 O O . SER B 2 193 ? 20.770 34.768 56.959 1.00 18.43 193 SER H O 1
ATOM 3223 N N . THR B 2 194 ? 20.762 33.154 55.387 1.00 16.16 194 THR H N 1
ATOM 3224 C CA . THR B 2 194 ? 19.516 32.528 55.841 1.00 16.79 194 THR H CA 1
ATOM 3225 C C . THR B 2 194 ? 19.762 31.515 56.957 1.00 16.56 194 THR H C 1
ATOM 3226 O O . THR B 2 194 ? 19.082 31.521 57.989 1.00 16.74 194 THR H O 1
ATOM 3230 N N . TRP B 2 195 ? 20.743 30.643 56.755 1.00 15.63 195 TRP H N 1
ATOM 3231 C CA . TRP B 2 195 ? 21.015 29.563 57.688 1.00 16.27 195 TRP H CA 1
ATOM 3232 C C . TRP B 2 195 ? 22.456 29.677 58.172 1.00 16.14 195 TRP H C 1
ATOM 3233 O O . TRP B 2 195 ? 23.366 29.864 57.368 1.00 15.37 195 TRP H O 1
ATOM 3244 N N . PRO B 2 196 ? 22.677 29.503 59.485 1.00 15.39 196 PRO H N 1
ATOM 3245 C CA . PRO B 2 196 ? 21.689 29.125 60.483 1.00 15.31 196 PRO H CA 1
ATOM 3246 C C . PRO B 2 196 ? 21.031 30.273 61.233 1.00 15.47 196 PRO H C 1
ATOM 3247 O O . PRO B 2 196 ? 20.429 30.043 62.283 1.00 16.28 196 PRO H O 1
ATOM 3251 N N . SER B 2 197 ? 21.098 31.490 60.698 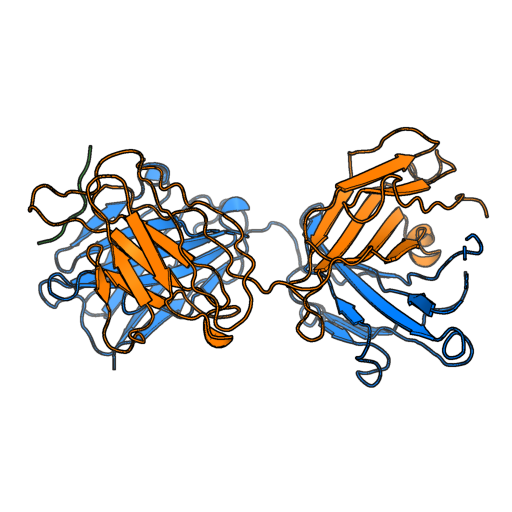1.00 15.78 197 SER H N 1
ATOM 3252 C CA . SER B 2 197 ? 20.408 32.607 61.342 1.00 17.42 197 SER H CA 1
ATOM 3253 C C . SER B 2 197 ? 18.929 32.311 61.533 1.00 18.31 197 SER H C 1
ATOM 3254 O O . SER B 2 197 ? 18.364 32.591 62.588 1.00 19.53 197 SER H O 1
ATOM 3257 N N . GLU B 2 198 ? 18.318 31.730 60.506 1.00 18.52 198 GLU H N 1
ATOM 3258 C CA . GLU B 2 198 ? 16.925 31.337 60.565 1.00 19.16 198 GLU H CA 1
ATOM 3259 C C . GLU B 2 198 ? 16.864 29.815 60.617 1.00 18.27 198 GLU H C 1
ATOM 3260 O O . GLU B 2 198 ? 17.773 29.125 60.161 1.00 18.08 198 GLU H O 1
ATOM 3266 N N . THR B 2 199 ? 15.792 29.288 61.191 1.00 17.70 199 THR H N 1
ATOM 3267 C CA . THR B 2 199 ? 15.618 27.845 61.239 1.00 17.36 199 THR H CA 1
ATOM 3268 C C . THR B 2 199 ? 15.237 27.278 59.869 1.00 16.09 199 THR H C 1
ATOM 3269 O O . THR B 2 199 ? 14.454 27.862 59.112 1.00 15.60 199 THR H O 1
ATOM 3273 N N . VAL B 2 200 ? 15.847 26.141 59.548 1.00 13.69 200 VAL H N 1
ATOM 3274 C CA . VAL B 2 200 ? 15.478 25.370 58.363 1.00 13.17 200 VAL H CA 1
ATOM 3275 C C . VAL B 2 200 ? 15.144 23.958 58.820 1.00 11.71 200 VAL H C 1
ATOM 3276 O O . VAL B 2 200 ? 15.953 23.293 59.449 1.00 12.55 200 VAL H O 1
ATOM 3280 N N . THR B 2 201 ? 13.915 23.529 58.535 1.00 13.02 201 THR H N 1
ATOM 3281 C CA . THR B 2 201 ? 13.382 22.277 59.054 1.00 13.04 201 THR H CA 1
ATOM 3282 C C . THR B 2 201 ? 12.772 21.472 57.909 1.00 12.58 201 THR H C 1
ATOM 3283 O O . THR B 2 201 ? 12.046 22.009 57.069 1.00 11.48 201 THR H O 1
ATOM 3287 N N . CYS B 2 202 ? 13.101 20.185 57.848 1.00 12.70 202 CYS H N 1
ATOM 3288 C CA A CYS B 2 202 ? 12.383 19.372 56.870 0.70 12.52 202 CYS H CA 1
ATOM 3289 C CA B CYS B 2 202 ? 12.493 19.252 56.908 0.30 12.91 202 CYS H CA 1
ATOM 3290 C C . CYS B 2 202 ? 11.213 18.692 57.552 1.00 11.33 202 CYS H C 1
ATOM 3291 O O . CYS B 2 202 ? 11.272 18.305 58.717 1.00 12.87 202 CYS H O 1
ATOM 3296 N N . ASN B 2 203 ? 10.115 18.656 56.804 1.00 11.63 203 ASN H N 1
ATOM 3297 C CA . ASN B 2 203 ? 8.878 18.032 57.284 1.00 12.12 203 ASN H CA 1
ATOM 3298 C C . ASN B 2 203 ? 8.590 16.804 56.428 1.00 10.37 203 ASN H C 1
ATOM 3299 O O . ASN B 2 203 ? 8.341 16.924 55.227 1.00 10.28 203 ASN H O 1
ATOM 3304 N N . VAL B 2 204 ? 8.625 15.634 57.057 1.00 9.29 204 VAL H N 1
ATOM 3305 C CA . VAL B 2 204 ? 8.514 14.384 56.327 1.00 9.09 204 VAL H CA 1
ATOM 3306 C C . VAL B 2 204 ? 7.221 13.703 56.746 1.00 9.52 204 VAL H C 1
ATOM 3307 O O . VAL B 2 204 ? 6.944 13.601 57.938 1.00 10.91 204 VAL H O 1
ATOM 3311 N N . ALA B 2 205 ? 6.430 13.253 55.775 1.00 7.44 205 ALA H N 1
ATOM 3312 C CA . ALA B 2 205 ? 5.225 12.492 56.089 1.00 7.66 205 ALA H CA 1
ATOM 3313 C C . ALA B 2 205 ? 5.261 11.131 55.415 1.00 7.70 205 ALA H C 1
ATOM 3314 O O . ALA B 2 205 ? 5.605 11.021 54.241 1.00 8.47 205 ALA H O 1
ATOM 3316 N N . HIS B 2 206 ? 4.920 10.105 56.191 1.00 6.72 206 HIS H N 1
ATOM 3317 C CA . HIS B 2 206 ? 4.800 8.740 55.694 1.00 7.38 206 HIS H CA 1
ATOM 3318 C C . HIS B 2 206 ? 3.467 8.222 56.198 1.00 7.34 206 HIS H C 1
ATOM 3319 O O . HIS B 2 206 ? 3.404 7.676 57.297 1.00 7.71 206 HIS H O 1
ATOM 3326 N N . PRO B 2 207 ? 2.404 8.415 55.405 1.00 7.88 207 PRO H N 1
ATOM 3327 C CA . PRO B 2 207 ? 1.074 8.112 55.933 1.00 8.35 207 PRO H CA 1
ATOM 3328 C C . PRO B 2 207 ? 0.851 6.656 56.341 1.00 7.53 207 PRO H C 1
ATOM 3329 O O . PRO B 2 207 ? 0.079 6.413 57.281 1.00 8.11 207 PRO H O 1
ATOM 3333 N N . ALA B 2 208 ? 1.531 5.709 55.698 1.00 7.15 208 ALA H N 1
ATOM 3334 C CA . ALA B 2 208 ? 1.309 4.300 56.031 1.00 7.74 208 ALA H CA 1
ATOM 3335 C C . ALA B 2 208 ? 1.699 3.962 57.466 1.00 8.33 208 ALA H C 1
ATOM 3336 O O . ALA B 2 208 ? 1.219 2.959 58.020 1.00 10.18 208 ALA H O 1
ATOM 3338 N N . SER B 2 209 ? 2.606 4.755 58.046 1.00 7.60 209 SER H N 1
ATOM 3339 C CA . SER B 2 209 ? 3.021 4.561 59.436 1.00 7.99 209 SER H CA 1
ATOM 3340 C C . SER B 2 209 ? 2.558 5.716 60.314 1.00 8.61 209 SER H C 1
ATOM 3341 O O . SER B 2 209 ? 3.055 5.891 61.441 1.00 10.21 209 SER H O 1
ATOM 3344 N N . SER B 2 210 ? 1.616 6.511 59.817 1.00 9.30 210 SER H N 1
ATOM 3345 C CA . SER B 2 210 ? 1.066 7.632 60.577 1.00 9.53 210 SER H CA 1
ATOM 3346 C C . SER B 2 210 ? 2.149 8.630 60.958 1.00 9.08 210 SER H C 1
ATOM 3347 O O . SER B 2 210 ? 1.987 9.350 61.942 1.00 12.35 210 SER H O 1
ATOM 3350 N N . THR B 2 211 ? 3.234 8.706 60.184 1.00 8.41 211 THR H N 1
ATOM 3351 C CA . THR B 2 211 ? 4.390 9.510 60.595 1.00 7.42 211 THR H CA 1
ATOM 3352 C C . THR B 2 211 ? 4.342 10.916 60.015 1.00 7.15 211 THR H C 1
ATOM 3353 O O . THR B 2 211 ? 4.158 11.102 58.811 1.00 7.84 211 THR H O 1
ATOM 3357 N N . LYS B 2 212 ? 4.470 11.897 60.897 1.00 9.76 212 LYS H N 1
ATOM 3358 C CA . LYS B 2 212 ? 4.729 13.276 60.501 1.00 11.01 212 LYS H CA 1
ATOM 3359 C C . LYS B 2 212 ? 5.856 13.752 61.396 1.00 12.82 212 LYS H C 1
ATOM 3360 O O . LYS B 2 212 ? 5.663 13.946 62.604 1.00 14.40 212 LYS H O 1
ATOM 3366 N N . VAL B 2 213 ? 7.034 13.925 60.818 1.00 12.79 213 VAL H N 1
ATOM 3367 C CA . VAL B 2 213 ? 8.184 14.223 61.653 1.00 14.37 213 VAL H CA 1
ATOM 3368 C C . VAL B 2 213 ? 8.911 15.442 61.121 1.00 13.67 213 VAL H C 1
ATOM 3369 O O . VAL B 2 213 ? 8.955 15.678 59.920 1.00 15.04 213 VAL H O 1
ATOM 3373 N N . ASP B 2 214 ? 9.360 16.295 62.035 1.00 14.51 214 ASP H N 1
ATOM 3374 C CA . ASP B 2 214 ? 10.096 17.496 61.670 1.00 16.33 214 ASP H CA 1
ATOM 3375 C C . ASP B 2 214 ? 11.527 17.310 62.130 1.00 16.62 214 ASP H C 1
ATOM 3376 O O . ASP B 2 214 ? 11.781 16.826 63.239 1.00 17.51 214 ASP H O 1
ATOM 3381 N N . LYS B 2 215 ? 12.463 17.672 61.261 1.00 14.69 215 LYS H N 1
ATOM 3382 C CA . LYS B 2 215 ? 13.871 17.619 61.625 1.00 14.88 215 LYS H CA 1
ATOM 3383 C C . LYS B 2 215 ? 14.527 18.967 61.339 1.00 12.93 215 LYS H C 1
ATOM 3384 O O . LYS B 2 215 ? 14.644 19.379 60.185 1.00 13.18 215 LYS H O 1
ATOM 3390 N N . LYS B 2 216 ? 14.885 19.679 62.405 1.00 14.19 216 LYS H N 1
ATOM 3391 C CA . LYS B 2 216 ? 15.612 20.943 62.263 1.00 15.29 216 LYS H CA 1
ATOM 3392 C C . LYS B 2 216 ? 17.065 20.665 61.890 1.00 14.63 216 LYS H C 1
ATOM 3393 O O . LYS B 2 216 ? 17.681 19.753 62.435 1.00 14.66 216 LYS H O 1
ATOM 3399 N N . ILE B 2 217 ? 17.578 21.397 60.903 1.00 14.19 217 ILE H N 1
ATOM 3400 C CA . ILE B 2 217 ? 18.975 21.244 60.512 1.00 14.60 217 ILE H CA 1
ATOM 3401 C C . ILE B 2 217 ? 19.819 22.199 61.348 1.00 15.75 217 ILE H C 1
ATOM 3402 O O . ILE B 2 217 ? 19.627 23.416 61.304 1.00 15.68 217 ILE H O 1
ATOM 3407 N N . VAL B 2 218 ? 20.719 21.622 62.131 1.00 17.21 218 VAL H N 1
ATOM 3408 C CA . VAL B 2 218 ? 21.594 22.407 62.989 1.00 19.50 218 VAL H CA 1
ATOM 3409 C C . VAL B 2 218 ? 23.044 22.100 62.620 1.00 20.75 218 VAL H C 1
ATOM 3410 O O . VAL B 2 218 ? 23.347 21.018 62.130 1.00 19.49 218 VAL H O 1
ATOM 3414 N N . PRO B 2 219 ? 23.948 23.074 62.805 1.00 22.93 219 PRO H N 1
ATOM 3415 C CA . PRO B 2 219 ? 25.366 22.785 62.594 1.00 24.83 219 PRO H CA 1
ATOM 3416 C C . PRO B 2 219 ? 25.875 21.601 63.420 1.00 26.82 219 PRO H C 1
ATOM 3417 O O . PRO B 2 219 ? 25.381 21.339 64.521 1.00 28.45 219 PRO H O 1
ATOM 3421 N N . ARG B 2 220 ? 26.860 20.896 62.871 1.00 28.64 220 ARG H N 1
ATOM 3422 C CA . ARG B 2 220 ? 27.305 19.598 63.377 1.00 30.76 220 ARG H CA 1
ATOM 3423 C C . ARG B 2 220 ? 28.103 19.645 64.680 1.00 31.33 220 ARG H C 1
ATOM 3424 O O . ARG B 2 220 ? 28.416 20.716 65.206 1.00 32.33 220 ARG H O 1
ATOM 3432 N N . ASP C 3 1 ? 8.821 -18.045 14.572 1.00 28.44 1 ASP P N 1
ATOM 3433 C CA . ASP C 3 1 ? 8.370 -16.902 13.726 1.00 27.60 1 ASP P CA 1
ATOM 3434 C C . ASP C 3 1 ? 6.878 -16.591 13.864 1.00 26.85 1 ASP P C 1
ATOM 3435 O O . ASP C 3 1 ? 6.243 -16.141 12.906 1.00 26.60 1 ASP P O 1
ATOM 3440 N N . ALA C 3 2 ? 6.326 -16.811 15.057 1.00 25.19 2 ALA P N 1
ATOM 3441 C CA . ALA C 3 2 ? 4.892 -16.623 15.277 1.00 22.86 2 ALA P CA 1
ATOM 3442 C C . ALA C 3 2 ? 4.413 -15.195 14.976 1.00 21.39 2 ALA P C 1
ATOM 3443 O O . ALA C 3 2 ? 4.924 -14.230 15.539 1.00 21.20 2 ALA P O 1
ATOM 3445 N N . GLU C 3 3 ? 3.447 -15.067 14.072 1.00 18.64 3 GLU P N 1
ATOM 3446 C CA . GLU C 3 3 ? 2.810 -13.786 13.776 1.00 17.95 3 GLU P CA 1
ATOM 3447 C C . GLU C 3 3 ? 1.626 -13.500 14.698 1.00 15.78 3 GLU P C 1
ATOM 3448 O O . GLU C 3 3 ? 0.900 -14.406 15.103 1.00 14.58 3 GLU P O 1
ATOM 3454 N N . PHE C 3 4 ? 1.407 -12.225 15.010 1.00 13.00 4 PHE P N 1
ATOM 3455 C CA . PHE C 3 4 ? 0.251 -11.830 15.817 1.00 12.74 4 PHE P CA 1
ATOM 3456 C C . PHE C 3 4 ? -0.957 -11.747 14.894 1.00 13.08 4 PHE P C 1
ATOM 3457 O O . PHE C 3 4 ? -0.815 -11.576 13.689 1.00 13.30 4 PHE P O 1
ATOM 3465 N N . ARG C 3 5 ? -2.150 -11.868 15.464 1.00 13.13 5 ARG P N 1
ATOM 3466 C CA . ARG C 3 5 ? -3.385 -11.883 14.682 1.00 13.95 5 ARG P CA 1
ATOM 3467 C C . ARG C 3 5 ? -3.878 -10.484 14.300 1.00 13.96 5 ARG P C 1
ATOM 3468 O O . ARG C 3 5 ? -3.907 -9.585 15.137 1.00 13.14 5 ARG P O 1
ATOM 3476 N N . HIS C 3 6 ? -4.285 -10.309 13.042 1.00 15.42 6 HIS P N 1
ATOM 3477 C CA . HIS C 3 6 ? -4.768 -9.016 12.559 1.00 16.84 6 HIS P CA 1
ATOM 3478 C C . HIS C 3 6 ? -6.036 -9.083 11.703 1.00 19.86 6 HIS P C 1
ATOM 3479 O O . HIS C 3 6 ? -6.337 -8.155 10.945 1.00 22.33 6 HIS P O 1
ATOM 3486 N N . ASP C 3 7 ? -6.797 -10.159 11.859 1.00 21.35 7 ASP P N 1
ATOM 3487 C CA . ASP C 3 7 ? -8.037 -10.340 11.112 1.00 23.02 7 ASP P CA 1
ATOM 3488 C C . ASP C 3 7 ? -8.968 -11.226 11.920 1.00 24.79 7 ASP P C 1
ATOM 3489 O O . ASP C 3 7 ? -8.491 -11.960 12.784 1.00 24.14 7 ASP P O 1
#

Nearest PDB structures (foldseek):
  3ifl-assembly1_L  TM=1.005E+00  e=8.892E-41  Mus musculus
  6hgu-assembly2_L  TM=9.970E-01  e=7.980E-39  Mus musculus
  1f3d-assembly1_J  TM=9.624E-01  e=1.606E-38  Mus musculus
  7y3j-assembly1_L  TM=9.905E-01  e=1.073E-37  Mus musculus
  8bbh-assembly1_L  TM=9.638E-01  e=1.509E-35  Mus musculus

Secondary structure (DSSP, 8-state):
--EEEEE--SEE-TTSPEEEEEEEESS-TTSTTEEEEEEEEE---EEEEEEETT--EEE-TTTGGGEEEEEETTTTEEEEEE-S--GGG-EEEEEEEEETTEEEEEEE---EEEEE--PPPBPPEEEEE------EEEEEEEEEEEBSS--EEEEGGGT--TTEEEPPPEEETTEEEEEEEEEEETTTTTTS--EEEEEEGGGTEEEEEE----/---EEEE-SEEEE-TT--EEEEEEESS--B-TTS-B-EEEEEE-TTS--EEEEETTTEEPTT--TTEEEEEETTEEEEEESS--GGG-EEEEEEE-SBSSPEE---EEEEE----BPPEEEEEPPPHHHHHHTEEEEEEEEEEEBSS--EEEEEETTEEE-TTEEEEEPPPPTTT--EEEEEEEEEEHHHHTT--EEEEEEE-TT-SSPEEEEEETT-/-PBPP--